Protein 4M20 (pdb70)

Solvent-accessible surface area: 19075 Å² total; per-residue (Å²): 79,84,0,34,94,21,2,90,27,41,68,85,74,79,96,111,13,44,0,27,0,5,0,24,11,43,84,68,1,29,29,104,119,14,81,14,12,15,0,0,1,3,0,0,0,12,8,0,0,38,46,1,0,29,68,16,31,59,87,121,136,83,70,27,68,21,17,1,3,2,1,1,29,24,69,53,4,112,96,34,97,0,45,0,35,0,78,48,52,34,144,17,205,43,19,3,0,0,39,0,70,0,62,13,91,154,128,66,30,8,0,8,1,9,0,1,0,2,10,62,138,89,0,52,118,26,0,102,15,46,65,80,77,86,96,112,10,47,0,27,0,3,0,26,11,46,84,36,0,37,57,76,151,13,65,15,8,16,0,0,1,2,0,0,0,9,12,0,0,30,39,1,0,22,65,18,35,83,69,118,121,51,15,5,55,14,14,0,2,1,0,1,27,28,75,61,4,106,86,33,92,0,42,0,54,0,108,43,34,37,143,16,180,41,19,3,0,0,45,1,102,0,68,18,71,148,126,77,30,7,0,6,3,6,0,1,0,13,10,68,94,134,99,0,41,132,14,4,91,23,47,75,80,82,86,97,119,11,40,0,25,0,5,0,24,12,51,96,90,2,24,29,73,115,20,83,13,0,10,0,0,2,3,0,0,0,8,4,0,0,13,42,1,0,23,65,22,38,77,68,107,129,79,22,19,60,16,15,1,2,2,1,0,24,25,78,52,5,137,92,34,86,0,46,0,41,0,91,50,48,42,146,17,204,44,18,3,1,0,32,0,66,0,75,16,89,153,127,77,30,6,0,5,2,10,0,1,0,13,17,75,98,108,81,0,35,143,23,1,76,23,52,81,80,87,83,99,105,5,41,0,30,0,6,0,25,11,48,82,59,0,43,38,104,116,17,50,15,0,14,0,0,1,3,0,0,0,4,2,0,0,18,43,1,0,27,68,44,34,74,71,107,139,85,27,6,61,16,15,1,2,2,0,0,27,23,75,53,3,102,103,31,86,0,45,0,45,0,103,30,41,40,139,19,195,42,20,8,1,0,52,0,88,0,57,14,91,162,135,66,29,6,1,4,2,5,0,0,0,12,15,77,137

Organism: Staphylococcus aureus (strain Mu50 / ATCC 700699) (NCBI:txid158878)

CATH classification: 3.10.129.10

B-factor: mean 42.31, std 19.24, range [10.95, 215.77]

Nearest PDB structures (foldseek):
  5ep5-assembly1_B  TM=1.005E+00  e=1.673E-22  Staphylococcus aureus subsp. aureus Mu50
  4ybv-assembly1_D  TM=1.003E+00  e=6.988E-22  Staphylococcus aureus subsp. aureus Mu50
  4qdb-assembly4_F  TM=9.697E-01  e=5.287E-14  Pseudomonas aeruginosa PAO1
  4qd7-assembly1_A  TM=9.685E-01  e=6.235E-14  Pseudomonas aeruginosa PAO1
  4qda-assembly3_D  TM=9.592E-01  e=7.768E-14  Pseudomonas aeruginosa PAO1

Foldseek 3Di:
DPVCVVQVKDFPDDDQQKTKIKGWFDPSQFDVVTWRDVVNVQVRQVVGVLVNLCVHDDVVAKHKAWDDKDKDFDDTHHTDMKMKMKGWDDDDPFKTKIWIFIAHPVRDTGMTMITIITIGD/DVCVVQVKDFPDADAQKTKIKGWFDPSQFDPVTFRDPVVQQVRQVVRVLVNLCVVDDVVWKHKAWDDKDKDFDDTHHGAMKMKMWGWDDDDPFKTKIWIFIAGPVRDTGMTMITIITIGTD/DVCVLQVKDWDDDDQQKTKIKGWFDPSQFDVVTFGHPVSQQVRQVVGVQVNVVVVDDCVWKHKAWDDKDKDFDDTHHGAMKMKMWGWDDDDPFKTKIWIFIAGPVRHTGMTMITIIGIGTD/DVCVVQVKDWPDDDQQKTKIKGWQDPSQFDPVTWRDPVVVQVRVVVRVQVNVPVVDDVVAKHKAWDDKDKDFDDTHHGGMKMKMWGWDDDDDFKTKIWIFIAGPVRHTGMTMITIITIGD

InterPro domains:
  IPR003736 Phenylacetic acid degradation-related domain [TIGR00369] (4-119)
  IPR006683 Thioesterase domain [PF03061] (34-110)
  IPR029069 HotDog domain superfamily [SSF54637] (5-122)

Structure (mmCIF, N/CA/C/O backbone):
data_4M20
#
_entry.id   4M20
#
_cell.length_a   44.050
_cell.length_b   89.050
_cell.length_c   60.740
_cell.angle_alpha   90.00
_cell.angle_beta   100.53
_cell.angle_gamma   90.00
#
_symmetry.space_group_name_H-M   'P 1 21 1'
#
loop_
_entity.id
_entity.type
_entity.pdbx_description
1 polymer 'Uncharacterized protein'
2 non-polymer 'COENZYME A'
3 water water
#
loop_
_atom_site.group_PDB
_atom_site.id
_atom_site.type_symbol
_atom_site.label_atom_id
_atom_site.label_alt_id
_atom_site.label_comp_id
_atom_site.label_asym_id
_atom_site.label_entity_id
_atom_site.label_seq_id
_atom_site.pdbx_PDB_ins_code
_atom_site.Cartn_x
_atom_site.Cartn_y
_atom_site.Cartn_z
_atom_site.occupancy
_atom_site.B_iso_or_equiv
_atom_site.auth_seq_id
_atom_site.auth_comp_id
_atom_site.auth_asym_id
_atom_site.auth_atom_id
_atom_site.pdbx_PDB_model_num
ATOM 1 N N . THR A 1 5 ? 14.901 31.540 -10.138 1.00 69.73 2 THR A N 1
ATOM 2 C CA . THR A 1 5 ? 15.549 32.160 -8.990 1.00 64.44 2 THR A CA 1
ATOM 3 C C . THR A 1 5 ? 14.602 32.968 -8.141 1.00 61.60 2 THR A C 1
ATOM 4 O O . THR A 1 5 ? 14.955 33.398 -7.044 1.00 60.09 2 THR A O 1
ATOM 8 N N . HIS A 1 6 ? 13.400 33.181 -8.653 1.00 59.12 3 HIS A N 1
ATOM 9 C CA . HIS A 1 6 ? 12.675 34.381 -8.287 1.00 51.72 3 HIS A CA 1
ATOM 10 C C . HIS A 1 6 ? 12.289 34.676 -6.833 1.00 41.40 3 HIS A C 1
ATOM 11 O O . HIS A 1 6 ? 12.249 35.839 -6.530 1.00 40.53 3 HIS A O 1
ATOM 18 N N . LEU A 1 7 ? 12.001 33.746 -5.917 1.00 37.52 4 LEU A N 1
ATOM 19 C CA . LEU A 1 7 ? 11.850 34.269 -4.535 1.00 35.97 4 LEU A CA 1
ATOM 20 C C . LEU A 1 7 ? 13.199 34.806 -4.005 1.00 32.63 4 LEU A C 1
ATOM 21 O O . LEU A 1 7 ? 13.255 35.825 -3.312 1.00 27.91 4 LEU A O 1
ATOM 26 N N . LEU A 1 8 ? 14.279 34.110 -4.336 1.00 26.86 5 LEU A N 1
ATOM 27 C CA . LEU A 1 8 ? 15.624 34.570 -3.984 1.00 26.27 5 LEU A CA 1
ATOM 28 C C . LEU A 1 8 ? 15.879 35.961 -4.571 1.00 30.32 5 LEU A C 1
ATOM 29 O O . LEU A 1 8 ? 16.448 36.833 -3.924 1.00 32.17 5 LEU A O 1
ATOM 34 N N . GLU A 1 9 ? 15.410 36.167 -5.795 1.00 36.41 6 GLU A N 1
ATOM 35 C CA . GLU A 1 9 ? 15.538 37.454 -6.463 1.00 39.50 6 GLU A CA 1
ATOM 36 C C . GLU A 1 9 ? 14.620 38.510 -5.827 1.00 42.12 6 GLU A C 1
ATOM 37 O O . GLU A 1 9 ? 15.028 39.639 -5.594 1.00 40.41 6 GLU A O 1
ATOM 43 N N . THR A 1 10 ? 13.392 38.114 -5.515 1.00 36.89 7 THR A N 1
ATOM 44 C CA . THR A 1 10 ? 12.409 38.986 -4.902 1.00 34.19 7 THR A CA 1
ATOM 45 C C . THR A 1 10 ? 12.924 39.579 -3.610 1.00 35.93 7 THR A C 1
ATOM 46 O O . THR A 1 10 ? 12.706 40.753 -3.336 1.00 34.44 7 THR A O 1
ATOM 50 N N . PHE A 1 11 ? 13.621 38.760 -2.824 1.00 35.95 8 PHE A N 1
ATOM 51 C CA . PHE A 1 11 ? 14.143 39.184 -1.536 1.00 26.20 8 PHE A CA 1
ATOM 52 C C . PHE A 1 11 ? 15.574 39.724 -1.633 1.00 27.60 8 PHE A C 1
ATOM 53 O O . PHE A 1 11 ? 16.183 40.066 -0.619 1.00 33.25 8 PHE A O 1
ATOM 61 N N . GLU A 1 12 ? 16.110 39.735 -2.843 1.00 28.73 9 GLU A N 1
ATOM 62 C CA . GLU A 1 12 ? 17.467 40.225 -3.113 1.00 35.79 9 GLU A CA 1
ATOM 63 C C . GLU A 1 12 ? 18.507 39.511 -2.244 1.00 36.13 9 GLU A C 1
ATOM 64 O O . GLU A 1 12 ? 19.376 40.140 -1.628 1.00 33.82 9 GLU A O 1
ATOM 70 N N . MET A 1 13 ? 18.399 38.186 -2.193 1.00 32.90 10 MET A N 1
ATOM 71 C CA . MET A 1 13 ? 19.321 37.378 -1.414 1.00 35.52 10 MET A CA 1
ATOM 72 C C . MET A 1 13 ? 20.683 37.284 -2.100 1.00 34.53 10 MET A C 1
ATOM 73 O O . MET A 1 13 ? 20.772 37.236 -3.320 1.00 33.76 10 MET A O 1
ATOM 78 N N . SER A 1 14 ? 21.739 37.262 -1.302 1.00 30.78 11 SER A N 1
ATOM 79 C CA . SER A 1 14 ? 23.085 37.062 -1.817 1.00 35.54 11 SER A CA 1
ATOM 80 C C . SER A 1 14 ? 23.736 35.914 -1.065 1.00 28.04 11 SER A C 1
ATOM 81 O O . SER A 1 14 ? 23.774 35.890 0.164 1.00 28.05 11 SER A O 1
ATOM 84 N N . ILE A 1 15 ? 24.223 34.944 -1.814 1.00 25.31 12 ILE A N 1
ATOM 85 C CA . ILE A 1 15 ? 24.931 33.836 -1.214 1.00 28.78 12 ILE A CA 1
ATOM 86 C C . ILE A 1 15 ? 26.337 34.342 -0.906 1.00 32.26 12 ILE A C 1
ATOM 87 O O . ILE A 1 15 ? 27.104 34.602 -1.835 1.00 33.84 12 ILE A O 1
ATOM 92 N N . ASP A 1 16 ? 26.664 34.522 0.374 1.00 28.55 13 ASP A N 1
ATOM 93 C CA . ASP A 1 16 ? 27.984 35.035 0.767 1.00 28.82 13 ASP A CA 1
ATOM 94 C C . ASP A 1 16 ? 29.022 33.927 0.874 1.00 30.73 13 ASP A C 1
ATOM 95 O O . ASP A 1 16 ? 30.214 34.164 0.678 1.00 31.80 13 ASP A O 1
ATOM 100 N N . HIS A 1 17 ? 28.576 32.716 1.184 1.00 27.12 14 HIS A N 1
ATOM 101 C CA . HIS A 1 17 ? 29.511 31.603 1.293 1.00 31.48 14 HIS A CA 1
ATOM 102 C C . HIS A 1 17 ? 28.801 30.274 1.257 1.00 33.10 14 HIS A C 1
ATOM 103 O O . HIS A 1 17 ? 27.707 30.135 1.802 1.00 31.97 14 HIS A O 1
ATOM 110 N N . GLN A 1 18 ? 29.441 29.308 0.603 1.00 28.56 15 GLN A N 1
ATOM 111 C CA . GLN A 1 18 ? 29.008 27.913 0.606 1.00 31.11 15 GLN A CA 1
ATOM 112 C C . GLN A 1 18 ? 30.234 27.033 0.745 1.00 30.96 15 GLN A C 1
ATOM 113 O O . GLN A 1 18 ? 31.245 27.248 0.083 1.00 33.58 15 GLN A O 1
ATOM 119 N N . GLU A 1 19 ? 30.128 26.027 1.589 1.00 23.95 16 GLU A N 1
ATOM 120 C CA . GLU A 1 19 ? 31.074 24.929 1.600 1.00 28.50 16 GLU A CA 1
ATOM 121 C C . GLU A 1 19 ? 30.275 23.743 2.108 1.00 28.15 16 GLU A C 1
ATOM 122 O O . GLU A 1 19 ? 29.163 23.923 2.589 1.00 23.58 16 GLU A O 1
ATOM 128 N N . ASP A 1 20 ? 30.840 22.543 2.030 1.00 32.11 17 ASP A N 1
ATOM 129 C CA . ASP A 1 20 ? 30.116 21.355 2.449 1.00 29.94 17 ASP A CA 1
ATOM 130 C C . ASP A 1 20 ? 29.615 21.496 3.879 1.00 29.02 17 ASP A C 1
ATOM 131 O O . ASP A 1 20 ? 30.400 21.660 4.803 1.00 25.68 17 ASP A O 1
ATOM 136 N N . GLY A 1 21 ? 28.298 21.483 4.060 1.00 26.20 18 GLY A N 1
ATOM 137 C CA . GLY A 1 21 ? 27.741 21.578 5.400 1.00 28.91 18 GLY A CA 1
ATOM 138 C C . GLY A 1 21 ? 27.625 22.987 5.976 1.00 24.25 18 GLY A C 1
ATOM 139 O O . GLY A 1 21 ? 27.273 23.164 7.138 1.00 28.59 18 GLY A O 1
ATOM 140 N N . LEU A 1 22 ? 27.880 24.001 5.170 1.00 30.26 19 LEU A N 1
ATOM 141 C CA . LEU A 1 22 ? 27.750 25.375 5.660 1.00 27.83 19 LEU A CA 1
ATOM 142 C C . LEU A 1 22 ? 27.313 26.330 4.563 1.00 29.51 19 LEU A C 1
ATOM 143 O O . LEU A 1 22 ? 27.946 26.409 3.512 1.00 29.46 19 LEU A O 1
ATOM 148 N N . VAL A 1 23 ? 26.238 27.074 4.815 1.00 25.53 20 VAL A N 1
ATOM 149 C CA . VAL A 1 23 ? 25.745 28.036 3.846 1.00 24.21 20 VAL A CA 1
ATOM 150 C C . VAL A 1 23 ? 25.453 29.355 4.546 1.00 26.78 20 VAL A C 1
ATOM 151 O O . VAL A 1 23 ? 24.788 29.401 5.564 1.00 26.55 20 VAL A O 1
ATOM 155 N N . VAL A 1 24 ? 25.937 30.433 3.973 1.00 24.47 21 VAL A N 1
ATOM 156 C CA . VAL A 1 24 ? 25.680 31.754 4.504 1.00 25.65 21 VAL A CA 1
ATOM 157 C C . VAL A 1 24 ? 24.987 32.591 3.443 1.00 30.65 21 VAL A C 1
ATOM 158 O O . VAL A 1 24 ? 25.512 32.761 2.336 1.00 27.47 21 VAL A O 1
ATOM 162 N N . ILE A 1 25 ? 23.791 33.081 3.766 1.00 24.00 22 ILE A N 1
ATOM 163 C CA . ILE A 1 25 ? 23.028 33.882 2.812 1.00 27.89 22 ILE A CA 1
ATOM 164 C C . ILE A 1 25 ? 22.523 35.139 3.506 1.00 27.75 22 ILE A C 1
ATOM 165 O O . ILE A 1 25 ? 21.970 35.065 4.603 1.00 28.34 22 ILE A O 1
ATOM 170 N N . SER A 1 26 ? 22.688 36.287 2.864 1.00 26.91 23 SER A N 1
ATOM 171 C CA . SER A 1 26 ? 22.255 37.546 3.456 1.00 27.57 23 SER A CA 1
ATOM 172 C C . SER A 1 26 ? 21.181 38.205 2.588 1.00 32.86 23 SER A C 1
ATOM 173 O O . SER A 1 26 ? 20.996 37.824 1.438 1.00 32.83 23 SER A O 1
ATOM 176 N N . MET A 1 27 ? 20.475 39.190 3.129 1.00 35.95 24 MET A N 1
ATOM 177 C CA . MET A 1 27 ? 19.518 39.950 2.327 1.00 35.04 24 MET A CA 1
ATOM 178 C C . MET A 1 27 ? 19.242 41.276 2.995 1.00 36.92 24 MET A C 1
ATOM 179 O O . MET A 1 27 ? 19.402 41.395 4.207 1.00 32.43 24 MET A O 1
ATOM 184 N N . PRO A 1 28 ? 18.864 42.289 2.199 1.00 36.71 25 PRO A N 1
ATOM 185 C CA . PRO A 1 28 ? 18.563 43.599 2.775 1.00 40.84 25 PRO A CA 1
ATOM 186 C C . PRO A 1 28 ? 17.192 43.638 3.413 1.00 38.06 25 PRO A C 1
ATOM 187 O O . PRO A 1 28 ? 16.264 43.013 2.913 1.00 39.75 25 PRO A O 1
ATOM 191 N N . VAL A 1 29 ? 17.089 44.365 4.517 1.00 39.05 26 VAL A N 1
ATOM 192 C CA . VAL A 1 29 ? 15.821 44.609 5.170 1.00 39.73 26 VAL A CA 1
ATOM 193 C C . VAL A 1 29 ? 15.179 45.815 4.518 1.00 46.88 26 VAL A C 1
ATOM 194 O O . VAL A 1 29 ? 15.510 46.949 4.852 1.00 46.02 26 VAL A O 1
ATOM 198 N N . THR A 1 30 ? 14.272 45.574 3.581 1.00 44.37 27 THR A N 1
ATOM 199 C CA . THR A 1 30 ? 13.621 46.670 2.889 1.00 47.91 27 THR A CA 1
ATOM 200 C C . THR A 1 30 ? 12.135 46.664 3.227 1.00 51.45 27 THR A C 1
ATOM 201 O O . THR A 1 30 ? 11.636 45.754 3.897 1.00 47.35 27 THR A O 1
ATOM 205 N N . ASP A 1 31 ? 11.425 47.686 2.772 1.00 50.62 28 ASP A N 1
ATOM 206 C CA . ASP A 1 31 ? 10.009 47.774 3.060 1.00 48.82 28 ASP A CA 1
ATOM 207 C C . ASP A 1 31 ? 9.249 46.596 2.446 1.00 42.35 28 ASP A C 1
ATOM 208 O O . ASP A 1 31 ? 8.285 46.124 3.029 1.00 42.48 28 ASP A O 1
ATOM 213 N N . LYS A 1 32 ? 9.673 46.126 1.275 1.00 40.76 29 LYS A N 1
ATOM 214 C CA . LYS A 1 32 ? 8.978 45.020 0.625 1.00 45.81 29 LYS A CA 1
ATOM 215 C C . LYS A 1 32 ? 8.994 43.723 1.447 1.00 45.34 29 LYS A C 1
ATOM 216 O O . LYS A 1 32 ? 8.185 42.843 1.180 1.00 40.89 29 LYS A O 1
ATOM 222 N N . VAL A 1 33 ? 9.905 43.599 2.418 1.00 39.19 30 VAL A N 1
ATOM 223 C CA . VAL A 1 33 ? 9.983 42.402 3.263 1.00 35.20 30 VAL A CA 1
ATOM 224 C C . VAL A 1 33 ? 9.646 42.719 4.727 1.00 40.51 30 VAL A C 1
ATOM 225 O O . VAL A 1 33 ? 9.910 41.914 5.627 1.00 38.41 30 VAL A O 1
ATOM 229 N N . LYS A 1 34 ? 9.040 43.878 4.965 1.00 38.95 31 LYS A N 1
ATOM 230 C CA . LYS A 1 34 ? 8.688 44.272 6.329 1.00 39.62 31 LYS A CA 1
ATOM 231 C C . LYS A 1 34 ? 7.263 43.881 6.705 1.00 40.36 31 LYS A C 1
ATOM 232 O O . LYS A 1 34 ? 6.423 43.618 5.840 1.00 43.31 31 LYS A O 1
ATOM 238 N N . GLN A 1 35 ? 6.987 43.820 8.001 1.00 40.17 32 GLN A N 1
ATOM 239 C CA . GLN A 1 35 ? 5.598 43.739 8.448 1.00 44.68 32 GLN A CA 1
ATOM 240 C C . GLN A 1 35 ? 5.108 45.193 8.386 1.00 54.59 32 GLN A C 1
ATOM 241 O O . GLN A 1 35 ? 5.918 46.099 8.217 1.00 55.16 32 GLN A O 1
ATOM 247 N N . PRO A 1 36 ? 3.793 45.430 8.487 1.00 63.40 33 PRO A N 1
ATOM 248 C CA . PRO A 1 36 ? 3.299 46.814 8.374 1.00 68.30 33 PRO A CA 1
ATOM 249 C C . PRO A 1 36 ? 3.809 47.800 9.443 1.00 74.65 33 PRO A C 1
ATOM 250 O O . PRO A 1 36 ? 3.976 48.978 9.133 1.00 74.66 33 PRO A O 1
ATOM 254 N N . PHE A 1 37 ? 4.047 47.328 10.666 1.00 79.92 34 PHE A N 1
ATOM 255 C CA . PHE A 1 37 ? 4.341 48.204 11.811 1.00 83.42 34 PHE A CA 1
ATOM 256 C C . PHE A 1 37 ? 5.456 49.278 11.641 1.00 90.74 34 PHE A C 1
ATOM 257 O O . PHE A 1 37 ? 5.208 50.443 11.957 1.00 96.60 34 PHE A O 1
ATOM 265 N N . GLY A 1 38 ? 6.656 48.939 11.159 1.00 84.55 35 GLY A N 1
ATOM 266 C CA . GLY A 1 38 ? 7.015 47.613 10.703 1.00 78.94 35 GLY A CA 1
ATOM 267 C C . GLY A 1 38 ? 8.469 47.202 10.824 1.00 72.32 35 GLY A C 1
ATOM 268 O O . GLY A 1 38 ? 9.397 47.951 10.518 1.00 72.20 35 GLY A O 1
ATOM 269 N N . TYR A 1 39 ? 8.640 45.961 11.257 1.00 64.15 36 TYR A N 1
ATOM 270 C CA . TYR A 1 39 ? 9.934 45.322 11.348 1.00 60.12 36 TYR A CA 1
ATOM 271 C C . TYR A 1 39 ? 10.077 44.360 10.176 1.00 48.94 36 TYR A C 1
ATOM 272 O O . TYR A 1 39 ? 9.138 44.166 9.401 1.00 39.89 36 TYR A O 1
ATOM 281 N N . LEU A 1 40 ? 11.235 43.725 10.073 1.00 38.92 37 LEU A N 1
ATOM 282 C CA . LEU A 1 40 ? 11.387 42.582 9.188 1.00 32.68 37 LEU A CA 1
ATOM 283 C C . LEU A 1 40 ? 10.287 41.547 9.505 1.00 31.88 37 LEU A C 1
ATOM 284 O O . LEU A 1 40 ? 10.043 41.218 10.661 1.00 37.13 37 LEU A O 1
ATOM 289 N N . HIS A 1 41 ? 9.589 41.076 8.480 1.00 36.02 38 HIS A N 1
ATOM 290 C CA . HIS A 1 41 ? 8.535 40.062 8.649 1.00 35.93 38 HIS A CA 1
ATOM 291 C C . HIS A 1 41 ? 9.193 38.754 9.082 1.00 30.59 38 HIS A C 1
ATOM 292 O O . HIS A 1 41 ? 10.201 38.366 8.508 1.00 29.80 38 HIS A O 1
ATOM 299 N N . GLY A 1 42 ? 8.651 38.101 10.110 1.00 24.08 39 GLY A N 1
ATOM 300 C CA . GLY A 1 42 ? 9.208 36.855 10.610 1.00 23.47 39 GLY A CA 1
ATOM 301 C C . GLY A 1 42 ? 9.273 35.809 9.508 1.00 21.26 39 GLY A C 1
ATOM 302 O O . GLY A 1 42 ? 10.213 35.020 9.421 1.00 27.98 39 GLY A O 1
ATOM 303 N N . GLY A 1 43 ? 8.257 35.816 8.654 1.00 24.67 40 GLY A N 1
ATOM 304 C CA . GLY A 1 43 ? 8.195 34.891 7.539 1.00 24.90 40 GLY A CA 1
ATOM 305 C C . GLY A 1 43 ? 9.301 35.069 6.517 1.00 25.28 40 GLY A C 1
ATOM 306 O O . GLY A 1 43 ? 9.708 34.102 5.857 1.00 22.40 40 GLY A O 1
ATOM 307 N N . ALA A 1 44 ? 9.770 36.307 6.351 1.00 24.46 41 ALA A N 1
ATOM 308 C CA . ALA A 1 44 ? 10.828 36.588 5.381 1.00 23.76 41 ALA A CA 1
ATOM 309 C C . ALA A 1 44 ? 12.131 36.008 5.893 1.00 24.81 41 ALA A C 1
ATOM 310 O O . ALA A 1 44 ? 12.937 35.436 5.140 1.00 29.20 41 ALA A O 1
ATOM 312 N N . SER A 1 45 ? 12.335 36.180 7.190 1.00 24.65 42 SER A N 1
ATOM 313 C CA . SER A 1 45 ? 13.466 35.580 7.886 1.00 22.55 42 SER A CA 1
ATOM 314 C C . SER A 1 45 ? 13.444 34.032 7.748 1.00 28.13 42 SER A C 1
ATOM 315 O O . SER A 1 45 ? 14.457 33.387 7.408 1.00 26.56 42 SER A O 1
ATOM 318 N N . ILE A 1 46 ? 12.281 33.435 8.001 1.00 22.33 43 ILE A N 1
ATOM 319 C CA . ILE A 1 46 ? 12.171 31.982 7.866 1.00 20.70 43 ILE A CA 1
ATOM 320 C C . ILE A 1 46 ? 12.456 31.557 6.412 1.00 18.06 43 ILE A C 1
ATOM 321 O O . ILE A 1 46 ? 13.157 30.559 6.162 1.00 21.47 43 ILE A O 1
ATOM 326 N N . ALA A 1 47 ? 11.968 32.336 5.453 1.00 18.37 44 ALA A N 1
ATOM 327 C CA . ALA A 1 47 ? 12.183 32.003 4.038 1.00 18.85 44 ALA A CA 1
ATOM 328 C C . ALA A 1 47 ? 13.678 32.029 3.694 1.00 21.43 44 ALA A C 1
ATOM 329 O O . ALA A 1 47 ? 14.185 31.190 2.942 1.00 20.91 44 ALA A O 1
ATOM 331 N N . LEU A 1 48 ? 14.379 33.010 4.238 1.00 22.77 45 LEU A N 1
ATOM 332 C CA . LEU A 1 48 ? 15.835 33.070 4.083 1.00 24.51 45 LEU A CA 1
ATOM 333 C C . LEU A 1 48 ? 16.507 31.795 4.655 1.00 22.81 45 LEU A C 1
ATOM 334 O O . LEU A 1 48 ? 17.337 31.158 3.994 1.00 23.68 45 LEU A O 1
ATOM 339 N N . GLY A 1 49 ? 16.111 31.401 5.863 1.00 22.23 46 GLY A N 1
ATOM 340 C CA . GLY A 1 49 ? 16.612 30.159 6.452 1.00 21.83 46 GLY A CA 1
ATOM 341 C C . GLY A 1 49 ? 16.357 28.891 5.636 1.00 23.44 46 GLY A C 1
ATOM 342 O O . GLY A 1 49 ? 17.252 28.032 5.457 1.00 22.62 46 GLY A O 1
ATOM 343 N N . GLU A 1 50 ? 15.122 28.748 5.151 1.00 18.80 47 GLU A N 1
ATOM 344 C CA . GLU A 1 50 ? 14.749 27.554 4.413 1.00 25.25 47 GLU A CA 1
ATOM 345 C C . GLU A 1 50 ? 15.532 27.519 3.099 1.00 19.68 47 GLU A C 1
ATOM 346 O O . GLU A 1 50 ? 15.958 26.448 2.655 1.00 20.04 47 GLU A O 1
ATOM 352 N N . THR A 1 51 ? 15.739 28.696 2.502 1.00 21.88 48 THR A N 1
ATOM 353 C CA . THR A 1 51 ? 16.576 28.820 1.321 1.00 20.75 48 THR A CA 1
ATOM 354 C C . THR A 1 51 ? 18.001 28.305 1.602 1.00 21.50 48 THR A C 1
ATOM 355 O O . THR A 1 51 ? 18.563 27.524 0.833 1.00 21.62 48 THR A O 1
ATOM 359 N N . ALA A 1 52 ? 18.570 28.746 2.720 1.00 22.96 49 ALA A N 1
ATOM 360 C CA . ALA A 1 52 ? 19.943 28.347 3.060 1.00 26.18 49 ALA A CA 1
ATOM 361 C C . ALA A 1 52 ? 20.097 26.835 3.260 1.00 23.73 49 ALA A C 1
ATOM 362 O O . ALA A 1 52 ? 21.034 26.219 2.726 1.00 25.89 49 ALA A O 1
ATOM 364 N N . CYS A 1 53 ? 19.212 26.220 4.039 1.00 22.55 50 CYS A N 1
ATOM 365 C CA . CYS A 1 53 ? 19.437 24.789 4.244 1.00 32.33 50 CYS A CA 1
ATOM 366 C C . CYS A 1 53 ? 19.043 23.973 3.000 1.00 31.79 50 CYS A C 1
ATOM 367 O O . CYS A 1 53 ? 19.613 22.901 2.755 1.00 30.79 50 CYS A O 1
ATOM 370 N N . SER A 1 54 ? 18.076 24.445 2.222 1.00 26.86 51 SER A N 1
ATOM 371 C CA . SER A 1 54 ? 17.759 23.720 0.989 1.00 26.49 51 SER A CA 1
ATOM 372 C C . SER A 1 54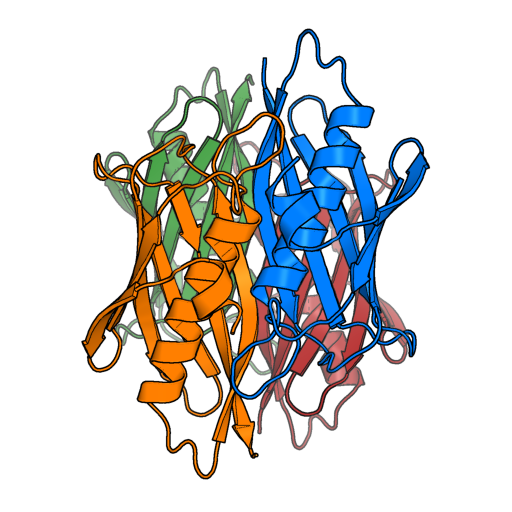 ? 18.975 23.727 0.047 1.00 34.66 51 SER A C 1
ATOM 373 O O . SER A 1 54 ? 19.383 22.670 -0.469 1.00 33.33 51 SER A O 1
ATOM 376 N N . LEU A 1 55 ? 19.606 24.894 -0.099 1.00 27.70 52 LEU A N 1
ATOM 377 C CA . LEU A 1 55 ? 20.830 25.004 -0.900 1.00 29.71 52 LEU A CA 1
ATOM 378 C C . LEU A 1 55 ? 21.962 24.116 -0.355 1.00 23.90 52 LEU A C 1
ATOM 379 O O . LEU A 1 55 ? 22.705 23.468 -1.127 1.00 28.21 52 LEU A O 1
ATOM 384 N N . GLY A 1 56 ? 22.114 24.095 0.968 1.00 23.41 53 GLY A N 1
ATOM 385 C CA . GLY A 1 56 ? 23.124 23.244 1.576 1.00 23.75 53 GLY A CA 1
ATOM 386 C C . GLY A 1 56 ? 22.910 21.771 1.248 1.00 29.46 53 GLY A C 1
ATOM 387 O O . GLY A 1 56 ? 23.848 21.046 0.845 1.00 25.52 53 GLY A O 1
ATOM 388 N N . SER A 1 57 ? 21.663 21.320 1.385 1.00 23.43 54 SER A N 1
ATOM 389 C CA . SER A 1 57 ? 21.371 19.909 1.131 1.00 23.83 54 SER A CA 1
ATOM 390 C C . SER A 1 57 ? 21.614 19.556 -0.338 1.00 32.80 54 SER A C 1
ATOM 391 O O . SER A 1 57 ? 22.201 18.504 -0.652 1.00 31.68 54 SER A O 1
ATOM 394 N N . ALA A 1 58 ? 21.214 20.458 -1.231 1.00 26.41 55 ALA A N 1
ATOM 395 C CA . ALA A 1 58 ? 21.438 20.248 -2.663 1.00 29.90 55 ALA A CA 1
ATOM 396 C C . ALA A 1 58 ? 22.922 20.089 -2.930 1.00 32.59 55 ALA A C 1
ATOM 397 O O . ALA A 1 58 ? 23.327 19.230 -3.721 1.00 28.66 55 ALA A O 1
ATOM 399 N N . ASN A 1 59 ? 23.729 20.896 -2.245 1.00 27.73 56 ASN A N 1
ATOM 400 C CA . ASN A 1 59 ? 25.175 20.828 -2.421 1.00 31.51 56 ASN A CA 1
ATOM 401 C C . ASN A 1 59 ? 25.780 19.536 -1.870 1.00 39.98 56 ASN A C 1
ATOM 402 O O . ASN A 1 59 ? 26.886 19.147 -2.255 1.00 31.90 56 ASN A O 1
ATOM 407 N N . LEU A 1 60 ? 25.072 18.868 -0.964 1.00 34.29 57 LEU A N 1
ATOM 408 C CA . LEU A 1 60 ? 25.627 17.642 -0.399 1.00 32.01 57 LEU A CA 1
ATOM 409 C C . LEU A 1 60 ? 25.244 16.326 -1.089 1.00 38.26 57 LEU A C 1
ATOM 410 O O . LEU A 1 60 ? 25.755 15.263 -0.725 1.00 39.31 57 LEU A O 1
ATOM 415 N N . ILE A 1 61 ? 24.365 16.379 -2.078 1.00 35.55 58 ILE A N 1
ATOM 416 C CA . ILE A 1 61 ? 23.859 15.157 -2.685 1.00 38.06 58 ILE A CA 1
ATOM 417 C C . ILE A 1 61 ? 24.045 15.132 -4.196 1.00 41.36 58 ILE A C 1
ATOM 418 O O . ILE A 1 61 ? 24.328 16.153 -4.827 1.00 47.58 58 ILE A O 1
ATOM 423 N N . ASP A 1 62 ? 23.840 13.958 -4.778 1.00 41.02 59 ASP A N 1
ATOM 424 C CA . ASP A 1 62 ? 23.905 13.815 -6.219 1.00 43.55 59 ASP A CA 1
ATOM 425 C C . ASP A 1 62 ? 22.569 14.249 -6.788 1.00 42.23 59 ASP A C 1
ATOM 426 O O . ASP A 1 62 ? 21.607 13.473 -6.805 1.00 45.66 59 ASP A O 1
ATOM 431 N N . THR A 1 63 ? 22.520 15.470 -7.299 1.00 45.85 60 THR A N 1
ATOM 432 C CA . THR A 1 63 ? 21.254 16.046 -7.734 1.00 47.07 60 THR A CA 1
ATOM 433 C C . THR A 1 63 ? 20.732 15.455 -9.051 1.00 49.61 60 THR A C 1
ATOM 434 O O . THR A 1 63 ? 19.666 15.841 -9.528 1.00 49.92 60 THR A O 1
ATOM 438 N N . THR A 1 64 ? 21.458 14.503 -9.631 1.00 55.69 61 THR A N 1
ATOM 439 C CA . THR A 1 64 ? 20.945 13.801 -10.813 1.00 61.94 61 THR A CA 1
ATOM 440 C C . THR A 1 64 ? 20.185 12.543 -10.414 1.00 61.62 61 THR A C 1
ATOM 441 O O . THR A 1 64 ? 19.553 11.895 -11.246 1.00 64.60 61 THR A O 1
ATOM 445 N N . LYS A 1 65 ? 20.260 12.196 -9.135 1.00 53.43 62 LYS A N 1
ATOM 446 C CA . LYS A 1 65 ? 19.610 10.994 -8.634 1.00 48.15 62 LYS A CA 1
ATOM 447 C C . LYS A 1 65 ? 18.654 11.289 -7.489 1.00 47.09 62 LYS A C 1
ATOM 448 O O . LYS A 1 65 ? 17.689 10.557 -7.299 1.00 46.39 62 LYS A O 1
ATOM 454 N N . PHE A 1 66 ? 18.932 12.349 -6.727 1.00 43.90 63 PHE A N 1
ATOM 455 C CA . PHE A 1 66 ? 18.119 12.679 -5.551 1.00 43.32 63 PHE A CA 1
ATOM 456 C C . PHE A 1 66 ? 17.645 14.132 -5.567 1.00 39.64 63 PHE A C 1
ATOM 457 O O . PHE A 1 66 ? 18.307 15.013 -6.131 1.00 41.87 63 PHE A O 1
ATOM 465 N N . ILE A 1 67 ? 16.525 14.381 -4.894 1.00 39.10 64 ILE A N 1
ATOM 466 C CA . ILE A 1 67 ? 15.996 15.731 -4.738 1.00 40.12 64 ILE A CA 1
ATOM 467 C C . ILE A 1 67 ? 15.803 16.055 -3.245 1.00 33.25 64 ILE A C 1
ATOM 468 O O . ILE A 1 67 ? 15.289 15.229 -2.489 1.00 29.49 64 ILE A O 1
ATOM 473 N N . PRO A 1 68 ? 16.249 17.247 -2.811 1.00 32.33 65 PRO A N 1
ATOM 474 C CA . PRO A 1 68 ? 16.050 17.677 -1.416 1.00 31.55 65 PRO A CA 1
ATOM 475 C C . PRO A 1 68 ? 14.734 18.426 -1.259 1.00 31.72 65 PRO A C 1
ATOM 476 O O . PRO A 1 68 ? 14.536 19.434 -1.944 1.00 34.31 65 PRO A O 1
ATOM 480 N N . LEU A 1 69 ? 13.849 17.921 -0.405 1.00 25.41 66 LEU A N 1
ATOM 481 C CA . LEU A 1 69 ? 12.572 18.567 -0.153 1.00 28.05 66 LEU A CA 1
ATOM 482 C C . LEU A 1 69 ? 12.495 19.009 1.291 1.00 27.33 66 LEU A C 1
ATOM 483 O O . LEU A 1 69 ? 12.663 18.190 2.181 1.00 26.66 66 LEU A O 1
ATOM 488 N N . GLY A 1 70 ? 12.244 20.293 1.521 1.00 22.75 67 GLY A N 1
ATOM 489 C CA . GLY A 1 70 ? 11.985 20.771 2.866 1.00 25.48 67 GLY A CA 1
ATOM 490 C C . GLY A 1 70 ? 10.852 19.946 3.441 1.00 25.03 67 GLY A C 1
ATOM 491 O O . GLY A 1 70 ? 9.793 19.821 2.838 1.00 25.49 67 GLY A O 1
ATOM 492 N N . LEU A 1 71 ? 11.089 19.339 4.596 1.00 20.90 68 LEU A N 1
ATOM 493 C CA . LEU A 1 71 ? 10.086 18.499 5.220 1.00 19.87 68 LEU A CA 1
ATOM 494 C C . LEU A 1 71 ? 9.503 19.184 6.439 1.00 19.19 68 LEU A C 1
ATOM 495 O O . LEU A 1 71 ? 8.273 19.295 6.596 1.00 21.24 68 LEU A O 1
ATOM 500 N N . GLU A 1 72 ? 10.376 19.654 7.318 1.00 20.11 69 GLU A N 1
ATOM 501 C CA . GLU A 1 72 ? 9.879 20.314 8.546 1.00 18.29 69 GLU A CA 1
ATOM 502 C C . GLU A 1 72 ? 10.748 21.524 8.814 1.00 17.97 69 GLU A C 1
ATOM 503 O O . GLU A 1 72 ? 11.942 21.462 8.610 1.00 18.16 69 GLU A O 1
ATOM 509 N N . MET A 1 73 ? 10.154 22.627 9.247 1.00 17.59 70 MET A N 1
ATOM 510 C CA . MET A 1 73 ? 10.903 23.835 9.580 1.00 17.37 70 MET A CA 1
ATOM 511 C C . MET A 1 73 ? 10.355 24.350 10.882 1.00 23.48 70 MET A C 1
ATOM 512 O O . MET A 1 73 ? 9.141 24.376 11.062 1.00 23.95 70 MET A O 1
ATOM 517 N N . ASN A 1 74 ? 11.215 24.746 11.805 1.00 19.76 71 ASN A N 1
ATOM 518 C CA . ASN A 1 74 ? 10.712 25.425 12.997 1.00 17.33 71 ASN A CA 1
ATOM 519 C C . ASN A 1 74 ? 11.628 26.586 13.364 1.00 19.47 71 ASN A C 1
ATOM 520 O O . ASN A 1 74 ? 12.797 26.616 12.957 1.00 18.00 71 ASN A O 1
ATOM 525 N N . ALA A 1 75 ? 11.087 27.566 14.080 1.00 18.20 72 ALA A N 1
ATOM 526 C CA . ALA A 1 75 ? 11.824 28.803 14.327 1.00 22.08 72 ALA A CA 1
ATOM 527 C C . ALA A 1 75 ? 11.300 29.548 15.542 1.00 26.86 72 ALA A C 1
ATOM 528 O O . ALA A 1 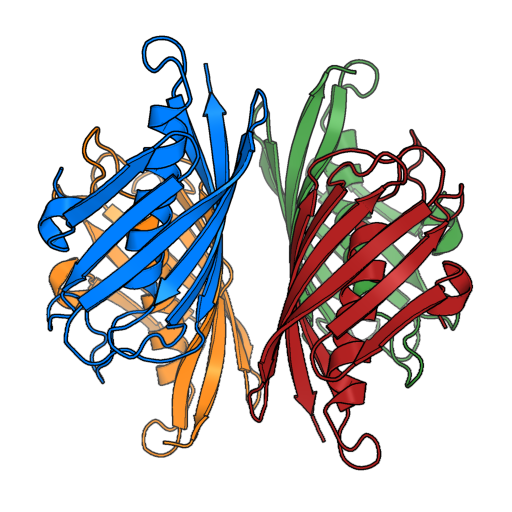75 ? 10.092 29.558 15.807 1.00 16.88 72 ALA A O 1
ATOM 530 N N . ASN A 1 76 ? 12.228 30.151 16.274 1.00 22.06 73 ASN A N 1
ATOM 531 C CA . ASN A 1 76 ? 11.957 31.113 17.330 1.00 25.58 73 ASN A CA 1
ATOM 532 C C . ASN A 1 76 ? 12.400 32.479 16.856 1.00 25.39 73 ASN A C 1
ATOM 533 O O . ASN A 1 76 ? 13.538 32.630 16.376 1.00 23.24 73 ASN A O 1
ATOM 538 N N . HIS A 1 77 ? 11.506 33.459 16.960 1.00 19.02 74 HIS A N 1
ATOM 539 C CA . HIS A 1 77 ? 11.860 34.851 16.707 1.00 18.10 74 HIS A CA 1
ATOM 540 C C . HIS A 1 77 ? 12.344 35.472 18.009 1.00 33.65 74 HIS A C 1
ATOM 541 O O . HIS A 1 77 ? 11.641 35.389 19.024 1.00 27.89 74 HIS A O 1
ATOM 548 N N . ILE A 1 78 ? 13.562 36.028 17.995 1.00 36.98 75 ILE A N 1
ATOM 549 C CA . ILE A 1 78 ? 14.229 36.518 19.212 1.00 33.27 75 ILE A CA 1
ATOM 550 C C . ILE A 1 78 ? 14.306 38.046 19.322 1.00 40.35 75 ILE A C 1
ATOM 551 O O . ILE A 1 78 ? 13.910 38.623 20.333 1.00 44.58 75 ILE A O 1
ATOM 556 N N . HIS A 1 79 ? 14.879 38.680 18.303 1.00 36.86 76 HIS A N 1
ATOM 557 C CA . HIS A 1 79 ? 14.989 40.131 18.231 1.00 41.18 76 HIS A CA 1
ATOM 558 C C . HIS A 1 79 ? 14.393 40.644 16.913 1.00 42.60 76 HIS A C 1
ATOM 559 O O . HIS A 1 79 ? 14.215 39.880 15.965 1.00 29.22 76 HIS A O 1
ATOM 566 N N . SER A 1 80 ? 14.117 41.944 16.847 1.00 48.13 77 SER A N 1
ATOM 567 C CA . SER A 1 80 ? 13.579 42.559 15.636 1.00 48.59 77 SER A CA 1
ATOM 568 C C . SER A 1 80 ? 14.658 43.135 14.729 1.00 45.05 77 SER A C 1
ATOM 569 O O . SER A 1 80 ? 15.771 43.403 15.161 1.00 49.32 77 SER A O 1
ATOM 572 N N . ALA A 1 81 ? 14.320 43.311 13.459 1.00 44.97 78 ALA A N 1
ATOM 573 C CA . ALA A 1 81 ? 15.204 43.976 12.505 1.00 48.86 78 ALA A CA 1
ATOM 574 C C . ALA A 1 81 ? 14.440 45.105 11.830 1.00 52.66 78 ALA A C 1
ATOM 575 O O . ALA A 1 81 ? 13.296 44.911 11.427 1.00 54.31 78 ALA A O 1
ATOM 577 N N . LYS A 1 82 ? 15.033 46.294 11.756 1.00 47.61 79 LYS A N 1
ATOM 578 C CA . LYS A 1 82 ? 14.343 47.422 11.140 1.00 46.09 79 LYS A CA 1
ATOM 579 C C . LYS A 1 82 ? 14.996 47.863 9.828 1.00 46.14 79 LYS A C 1
ATOM 580 O O . LYS A 1 82 ? 14.330 48.424 8.952 1.00 47.92 79 LYS A O 1
ATOM 586 N N . ASP A 1 83 ? 16.293 47.605 9.686 1.00 47.39 80 ASP A N 1
ATOM 587 C CA . ASP A 1 83 ? 17.030 48.080 8.511 1.00 47.95 80 ASP A CA 1
ATOM 588 C C . ASP A 1 83 ? 18.379 47.388 8.296 1.00 44.17 80 ASP A C 1
ATOM 589 O O . ASP A 1 83 ? 18.792 46.550 9.097 1.00 42.84 80 ASP A O 1
ATOM 594 N N . GLY A 1 84 ? 19.086 47.777 7.239 1.00 42.69 81 GLY A N 1
ATOM 595 C CA . GLY A 1 84 ? 20.379 47.183 6.957 1.00 42.28 81 GLY A CA 1
ATOM 596 C C . GLY A 1 84 ? 20.197 45.788 6.388 1.00 46.87 81 GLY A C 1
ATOM 597 O O . GLY A 1 84 ? 19.261 45.541 5.623 1.00 48.86 81 GLY A O 1
ATOM 598 N N . ARG A 1 85 ? 21.073 44.862 6.776 1.00 39.46 82 ARG A N 1
ATOM 599 C CA . ARG A 1 85 ? 21.008 43.502 6.241 1.00 43.77 82 ARG A CA 1
ATOM 600 C C . ARG A 1 85 ? 20.833 42.441 7.331 1.00 38.91 82 ARG A C 1
ATOM 601 O O . ARG A 1 85 ? 21.236 42.642 8.473 1.00 39.01 82 ARG A O 1
ATOM 609 N N . VAL A 1 86 ? 20.201 41.320 6.983 1.00 37.93 83 VAL A N 1
ATOM 610 C CA . VAL A 1 86 ? 20.178 40.165 7.881 1.00 35.66 83 VAL A CA 1
ATOM 611 C C . VAL A 1 86 ? 20.890 38.979 7.220 1.00 29.69 83 VAL A C 1
ATOM 612 O O . VAL A 1 86 ? 20.906 38.843 5.995 1.00 30.14 83 VAL A O 1
ATOM 616 N N . THR A 1 87 ? 21.524 38.160 8.042 1.00 26.76 84 THR A N 1
ATOM 617 C CA . THR A 1 87 ? 22.372 37.073 7.568 1.00 26.84 84 THR A CA 1
ATOM 618 C C . THR A 1 87 ? 22.037 35.741 8.232 1.00 25.05 84 THR A C 1
ATOM 619 O O . THR A 1 87 ? 22.010 35.648 9.451 1.00 25.71 84 THR A O 1
ATOM 623 N N . ALA A 1 88 ? 21.728 34.740 7.415 1.00 24.28 85 ALA A N 1
ATOM 624 C CA . ALA A 1 88 ? 21.440 33.392 7.876 1.00 21.80 85 ALA A CA 1
ATOM 625 C C . ALA A 1 88 ? 22.686 32.516 7.698 1.00 24.10 85 ALA A C 1
ATOM 626 O O . ALA A 1 88 ? 23.269 32.442 6.611 1.00 25.02 85 ALA A O 1
ATOM 628 N N . THR A 1 89 ? 23.097 31.889 8.789 1.00 26.54 86 THR A N 1
ATOM 629 C CA . THR A 1 89 ? 24.172 30.924 8.784 1.00 26.65 86 THR A CA 1
ATOM 630 C C . THR A 1 89 ? 23.571 29.560 9.053 1.00 27.36 86 THR A C 1
ATOM 631 O O . THR A 1 89 ? 23.088 29.305 10.144 1.00 29.27 86 THR A O 1
ATOM 635 N N . ALA A 1 90 ? 23.603 28.694 8.048 1.00 19.85 87 ALA A N 1
ATOM 636 C CA . ALA A 1 90 ? 23.077 27.346 8.150 1.00 19.77 87 ALA A CA 1
ATOM 637 C C . ALA A 1 90 ? 24.205 26.332 8.246 1.00 23.27 87 ALA A C 1
ATOM 638 O O . ALA A 1 90 ? 25.049 26.228 7.343 1.00 25.34 87 ALA A O 1
ATOM 640 N N . GLU A 1 91 ? 24.233 25.592 9.355 1.00 22.49 88 GLU A N 1
ATOM 641 C CA . GLU A 1 91 ? 25.236 24.554 9.570 1.00 22.19 88 GLU A CA 1
ATOM 642 C C . GLU A 1 91 ? 24.561 23.196 9.687 1.00 27.88 88 GLU A C 1
ATOM 643 O O . GLU A 1 91 ? 23.541 23.060 10.358 1.00 25.77 88 GLU A O 1
ATOM 649 N N . ILE A 1 92 ? 25.098 22.185 9.021 1.00 25.65 89 ILE A N 1
ATOM 650 C CA . ILE A 1 92 ? 24.435 20.893 9.073 1.00 25.92 89 ILE A CA 1
ATOM 651 C C . ILE A 1 92 ? 24.702 20.231 10.429 1.00 26.25 89 ILE A C 1
ATOM 652 O O . ILE A 1 92 ? 25.790 20.329 10.975 1.00 28.51 89 ILE A O 1
ATOM 657 N N . ILE A 1 93 ? 23.669 19.615 10.983 1.00 21.35 90 ILE A N 1
ATOM 658 C CA . ILE A 1 93 ? 23.712 18.866 12.245 1.00 29.00 90 ILE A CA 1
ATOM 659 C C . ILE A 1 93 ? 23.828 17.365 11.960 1.00 27.03 90 ILE A C 1
ATOM 660 O O . ILE A 1 93 ? 24.518 16.625 12.654 1.00 27.98 90 ILE A O 1
ATOM 665 N N . HIS A 1 94 ? 23.120 16.932 10.927 1.00 24.58 91 HIS A N 1
ATOM 666 C CA . HIS A 1 94 ? 23.002 15.512 10.602 1.00 28.17 91 HIS A CA 1
ATOM 667 C C . HIS A 1 94 ? 22.844 15.342 9.117 1.00 32.77 91 HIS A C 1
ATOM 668 O O . HIS A 1 94 ? 21.915 15.885 8.512 1.00 25.54 91 HIS A O 1
ATOM 675 N N . ARG A 1 95 ? 23.771 14.594 8.531 1.00 27.61 92 ARG A N 1
ATOM 676 C CA . ARG A 1 95 ? 23.722 14.283 7.113 1.00 26.40 92 ARG A CA 1
ATOM 677 C C . ARG A 1 95 ? 23.376 12.807 6.949 1.00 32.80 92 ARG A C 1
ATOM 678 O O . ARG A 1 95 ? 24.261 11.978 6.773 1.00 34.18 92 ARG A O 1
ATOM 686 N N . GLY A 1 96 ? 22.086 12.484 6.984 1.00 32.88 93 GLY A N 1
ATOM 687 C CA . GLY A 1 96 ? 21.651 11.108 6.868 1.00 31.68 93 GLY A CA 1
ATOM 688 C C . GLY A 1 96 ? 21.370 10.712 5.427 1.00 31.80 93 GLY A C 1
ATOM 689 O O . GLY A 1 96 ? 21.455 11.534 4.529 1.00 32.09 93 GLY A O 1
ATOM 690 N N . LYS A 1 97 ? 21.025 9.444 5.219 1.00 34.46 94 LYS A N 1
ATOM 691 C CA . LYS A 1 97 ? 20.722 8.916 3.895 1.00 37.33 94 LYS A CA 1
ATOM 692 C C . LYS A 1 97 ? 19.432 9.497 3.328 1.00 34.74 94 LYS A C 1
ATOM 693 O O . LYS A 1 97 ? 19.366 9.844 2.142 1.00 40.62 94 LYS A O 1
ATOM 699 N N . SER A 1 98 ? 18.397 9.563 4.159 1.00 28.08 95 SER A N 1
ATOM 700 C CA . SER A 1 98 ? 17.092 10.033 3.695 1.00 35.00 95 SER A CA 1
ATOM 701 C C . SER A 1 98 ? 16.690 11.402 4.266 1.00 32.83 95 SER A C 1
ATOM 702 O O . SER A 1 98 ? 15.728 12.000 3.786 1.00 36.11 95 SER A O 1
ATOM 705 N N . THR A 1 99 ? 17.378 11.872 5.313 1.00 33.00 96 THR A N 1
ATOM 706 C CA . THR A 1 99 ? 17.159 13.235 5.827 1.00 30.31 96 THR A CA 1
ATOM 707 C C . THR A 1 99 ? 18.459 13.971 6.183 1.00 26.92 96 THR A C 1
ATOM 708 O O . THR A 1 99 ? 19.459 13.352 6.570 1.00 25.26 96 THR A O 1
ATOM 712 N N . HIS A 1 100 ? 18.431 15.291 6.026 1.00 19.51 97 HIS A N 1
ATOM 713 C CA . HIS A 1 100 ? 19.445 16.203 6.572 1.00 25.51 97 HIS A CA 1
ATOM 714 C C . HIS A 1 100 ? 18.771 17.087 7.628 1.00 24.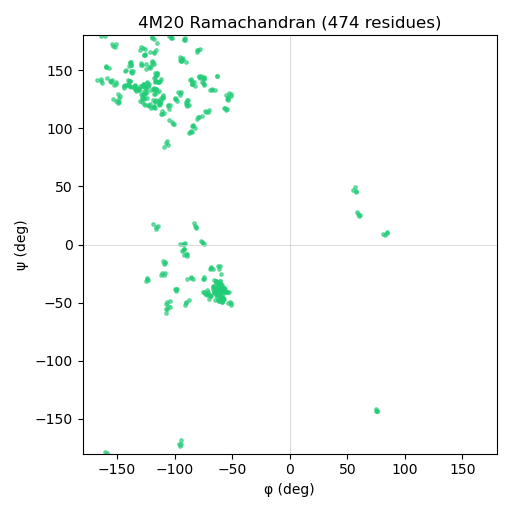78 97 HIS A C 1
ATOM 715 O O . HIS A 1 100 ? 17.631 17.512 7.447 1.00 22.92 97 HIS A O 1
ATOM 722 N N . VAL A 1 101 ? 19.446 17.344 8.737 1.00 18.71 98 VAL A N 1
ATOM 723 C CA . VAL A 1 101 ? 18.913 18.274 9.725 1.00 18.61 98 VAL A CA 1
ATOM 724 C C . VAL A 1 101 ? 19.900 19.439 9.820 1.00 25.79 98 VAL A C 1
ATOM 725 O O . VAL A 1 101 ? 21.110 19.222 9.900 1.00 23.11 98 VAL A O 1
ATOM 729 N N . TRP A 1 102 ? 19.381 20.663 9.800 1.00 18.61 99 TRP A N 1
ATOM 730 C CA . TRP A 1 102 ? 20.189 21.877 9.760 1.00 16.95 99 TRP A CA 1
ATOM 731 C C . TRP A 1 102 ? 19.882 22.795 10.941 1.00 20.48 99 TRP A C 1
ATOM 732 O O . TRP A 1 102 ? 18.725 22.990 11.303 1.00 23.53 99 TRP A O 1
ATOM 743 N N . ASP A 1 103 ? 20.928 23.373 11.517 1.00 21.72 100 ASP A N 1
ATOM 744 C CA . ASP A 1 103 ? 20.777 24.477 12.457 1.00 21.69 100 ASP A CA 1
ATOM 745 C C . ASP A 1 103 ? 20.947 25.787 11.698 1.00 27.28 100 ASP A C 1
ATOM 746 O O . ASP A 1 103 ? 21.899 25.938 10.940 1.00 28.80 100 ASP A O 1
ATOM 751 N N . ILE A 1 104 ? 20.039 26.735 11.866 1.00 22.16 101 ILE A N 1
ATOM 752 C CA . ILE A 1 104 ? 20.195 27.992 11.148 1.00 25.95 101 ILE A CA 1
ATOM 753 C C . ILE A 1 104 ? 20.063 29.141 12.116 1.00 28.18 101 ILE A C 1
ATOM 754 O O . ILE A 1 104 ? 19.087 29.209 12.852 1.00 25.28 101 ILE A O 1
ATOM 759 N N . LYS A 1 105 ? 21.027 30.059 12.085 1.00 22.24 102 LYS A N 1
ATOM 760 C CA . LYS A 1 105 ? 20.966 31.278 12.891 1.00 25.24 102 LYS A CA 1
ATOM 761 C C . LYS A 1 105 ? 20.867 32.495 12.002 1.00 25.93 102 LYS A C 1
ATOM 762 O O . LYS A 1 105 ? 21.639 32.650 11.067 1.00 28.34 102 LYS A O 1
ATOM 768 N N . ILE A 1 106 ? 19.925 33.373 12.294 1.00 23.47 103 ILE A N 1
ATOM 769 C CA . ILE A 1 106 ? 19.725 34.566 11.492 1.00 24.24 103 ILE A CA 1
ATOM 770 C C . ILE A 1 106 ? 19.947 35.796 12.351 1.00 22.42 103 ILE A C 1
ATOM 771 O O . ILE A 1 106 ? 19.208 36.002 13.326 1.00 23.34 103 ILE A O 1
ATOM 776 N N . LYS A 1 107 ? 20.953 36.598 11.964 1.00 24.64 104 LYS A N 1
ATOM 777 C CA . LYS A 1 107 ? 21.426 37.769 12.721 1.00 24.74 104 LYS A CA 1
ATOM 778 C C . LYS A 1 107 ? 21.267 39.076 11.967 1.00 33.86 104 LYS A C 1
ATOM 779 O O . LYS A 1 107 ? 21.244 39.098 10.736 1.00 29.59 104 LYS A O 1
ATOM 785 N N . ASN A 1 108 ? 21.186 40.178 12.704 1.00 31.15 105 ASN A N 1
ATOM 786 C CA . ASN A 1 108 ? 21.162 41.489 12.068 1.00 37.65 105 ASN A CA 1
ATOM 787 C C . ASN A 1 108 ? 22.559 42.071 12.016 1.00 37.04 105 ASN A C 1
ATOM 788 O O . ASN A 1 108 ? 23.512 41.390 12.372 1.00 34.07 105 ASN A O 1
ATOM 793 N N . ASP A 1 109 ? 22.664 43.341 11.620 1.00 45.99 106 ASP A N 1
ATOM 794 C CA . ASP A 1 109 ? 23.949 44.036 11.537 1.00 50.82 106 ASP A CA 1
ATOM 795 C C . ASP A 1 109 ? 24.678 44.070 12.863 1.00 57.77 106 ASP A C 1
ATOM 796 O O . ASP A 1 109 ? 25.904 43.959 12.925 1.00 60.59 106 ASP A O 1
ATOM 801 N N . LYS A 1 110 ? 23.913 44.249 13.930 1.00 57.97 107 LYS A N 1
ATOM 802 C CA . LYS A 1 110 ? 24.493 44.433 15.249 1.00 55.45 107 LYS A CA 1
ATOM 803 C C . LYS A 1 110 ? 24.858 43.113 15.911 1.00 48.68 107 LYS A C 1
ATOM 804 O O . LYS A 1 110 ? 25.098 43.078 17.117 1.00 50.28 107 LYS A O 1
ATOM 810 N N . GLU A 1 111 ? 24.917 42.043 15.113 1.00 42.39 108 GLU A N 1
ATOM 811 C CA . GLU A 1 111 ? 25.195 40.682 15.590 1.00 38.42 108 GLU A CA 1
ATOM 812 C C . GLU A 1 111 ? 24.156 40.185 16.603 1.00 43.20 108 GLU A C 1
ATOM 813 O O . GLU A 1 111 ? 24.431 39.288 17.404 1.00 41.33 108 GLU A O 1
ATOM 819 N N . GLN A 1 112 ? 22.946 40.735 16.548 1.00 45.86 109 GLN A N 1
ATOM 820 C CA . GLN A 1 112 ? 21.874 40.213 17.382 1.00 39.72 109 GLN A CA 1
ATOM 821 C C . GLN A 1 112 ? 21.198 39.045 16.693 1.00 39.08 109 GLN A C 1
ATOM 822 O O . GLN A 1 112 ? 21.007 39.062 15.484 1.00 33.32 109 GLN A O 1
ATOM 828 N N . LEU A 1 113 ? 20.816 38.046 17.474 1.00 40.29 110 LEU A N 1
ATOM 829 C CA . LEU A 1 113 ? 20.031 36.935 16.967 1.00 41.08 110 LEU A CA 1
ATOM 830 C C . LEU A 1 113 ? 18.615 37.412 16.657 1.00 40.03 110 LEU A C 1
ATOM 831 O O . LEU A 1 113 ? 17.892 37.804 17.565 1.00 34.68 110 LEU A O 1
ATOM 836 N N . ILE A 1 114 ? 18.225 37.400 15.385 1.00 24.94 111 ILE A N 1
ATOM 837 C CA . ILE A 1 114 ? 16.855 37.765 14.996 1.00 24.60 111 ILE A CA 1
ATOM 838 C C . ILE A 1 114 ? 15.963 36.526 15.051 1.00 28.89 111 ILE A C 1
ATOM 839 O O . ILE A 1 114 ? 14.843 36.556 15.582 1.00 30.01 111 ILE A O 1
ATOM 844 N N . THR A 1 115 ? 16.456 35.447 14.454 1.00 23.48 112 THR A N 1
ATOM 845 C CA . THR A 1 115 ? 15.677 34.209 14.380 1.00 21.93 112 THR A CA 1
ATOM 846 C C . THR A 1 115 ? 16.587 33.009 14.518 1.00 22.10 112 THR A C 1
ATOM 847 O O . THR A 1 115 ? 17.614 32.942 13.870 1.00 29.72 112 THR A O 1
ATOM 851 N N . VAL A 1 116 ? 16.204 32.039 15.336 1.00 26.53 113 VAL A N 1
ATOM 852 C CA . VAL A 1 116 ? 16.936 30.783 15.381 1.00 22.84 113 VAL A CA 1
ATOM 853 C C . VAL A 1 116 ? 16.001 29.680 14.867 1.00 25.87 113 VAL A C 1
ATOM 854 O O . VAL A 1 116 ? 14.813 29.659 15.161 1.00 22.46 113 VAL A O 1
ATOM 858 N N . MET A 1 117 ? 16.552 28.766 14.087 1.00 21.72 114 MET A N 1
ATOM 859 C CA . MET A 1 117 ? 15.740 27.878 13.284 1.00 25.87 114 MET A CA 1
ATOM 860 C C . MET A 1 117 ? 16.336 26.486 13.211 1.00 21.61 114 MET A C 1
ATOM 861 O O . MET A 1 117 ? 17.553 26.344 13.192 1.00 19.34 114 MET A O 1
ATOM 866 N N . ARG A 1 118 ? 15.497 25.465 13.089 1.00 22.86 115 ARG A N 1
ATOM 867 C CA . ARG A 1 118 ? 15.989 24.149 12.714 1.00 21.85 115 ARG A CA 1
ATOM 868 C C . ARG A 1 118 ? 15.171 23.632 11.530 1.00 19.91 115 ARG A C 1
ATOM 869 O O . ARG A 1 118 ? 13.935 23.783 11.494 1.00 20.63 115 ARG A O 1
ATOM 877 N N . GLY A 1 119 ? 15.861 23.057 10.549 1.00 17.84 116 GLY A N 1
ATOM 878 C CA . GLY A 1 119 ? 15.182 22.578 9.349 1.00 23.43 116 GLY A CA 1
ATOM 879 C C . GLY A 1 119 ? 15.507 21.118 9.057 1.00 25.20 116 GLY A C 1
ATOM 880 O O . GLY A 1 119 ? 16.636 20.682 9.177 1.00 23.59 116 GLY A O 1
ATOM 881 N N . THR A 1 120 ? 14.503 20.358 8.677 1.00 15.91 117 THR A N 1
ATOM 882 C CA . THR A 1 120 ? 14.660 18.972 8.286 1.00 21.90 117 THR A CA 1
ATOM 883 C C . THR A 1 120 ? 14.336 18.880 6.799 1.00 22.95 117 THR A C 1
ATOM 884 O O . THR A 1 120 ? 13.244 19.286 6.363 1.00 19.76 117 THR A O 1
ATOM 888 N N . VAL A 1 121 ? 15.302 18.387 6.033 1.00 20.86 118 VAL A N 1
ATOM 889 C CA . VAL A 1 121 ? 15.193 18.272 4.583 1.00 18.13 118 VAL A CA 1
ATOM 890 C C . VAL A 1 121 ? 15.158 16.798 4.231 1.00 24.90 118 VAL A C 1
ATOM 891 O O . VAL A 1 121 ? 16.027 16.035 4.649 1.00 22.89 118 VAL A O 1
ATOM 895 N N . ALA A 1 122 ? 14.128 16.390 3.509 1.00 19.37 119 ALA A N 1
ATOM 896 C CA . ALA A 1 122 ? 14.012 15.013 3.053 1.00 23.63 119 ALA A CA 1
ATOM 897 C C . ALA A 1 122 ? 14.844 14.831 1.783 1.00 28.11 119 ALA A C 1
ATOM 898 O O . ALA A 1 122 ? 14.832 15.691 0.906 1.00 23.50 119 ALA A O 1
ATOM 900 N N . ILE A 1 123 ? 15.578 13.726 1.706 1.00 26.34 120 ILE A N 1
ATOM 901 C CA . ILE A 1 123 ? 16.353 13.390 0.512 1.00 27.29 120 ILE A CA 1
ATOM 902 C C . ILE A 1 123 ? 15.639 12.276 -0.248 1.00 33.45 120 ILE A C 1
ATOM 903 O O . ILE A 1 123 ? 15.617 11.138 0.205 1.00 32.73 120 ILE A O 1
ATOM 908 N N . LYS A 1 124 ? 15.039 12.617 -1.384 1.00 37.24 121 LYS A N 1
ATOM 909 C CA . LYS A 1 124 ? 14.162 11.686 -2.092 1.00 43.84 121 LYS A CA 1
ATOM 910 C C . LYS A 1 124 ? 14.722 11.210 -3.414 1.00 35.01 121 LYS A C 1
ATOM 911 O O . LYS A 1 124 ? 15.325 11.996 -4.148 1.00 34.12 121 LYS A O 1
ATOM 917 N N . PRO A 1 125 ? 14.489 9.929 -3.740 1.00 39.21 122 PRO A N 1
ATOM 918 C CA . PRO A 1 125 ? 14.857 9.395 -5.057 1.00 50.29 122 PRO A CA 1
ATOM 919 C C . PRO A 1 125 ? 14.030 10.040 -6.169 1.00 51.65 122 PRO A C 1
ATOM 920 O O . PRO A 1 125 ? 14.592 10.476 -7.175 1.00 57.79 122 PRO A O 1
ATOM 924 N N . HIS B 1 6 ? 3.769 45.304 4.505 1.00 56.43 3 HIS B N 1
ATOM 925 C CA . HIS B 1 6 ? 4.192 45.438 3.114 1.00 49.83 3 HIS B CA 1
ATOM 926 C C . HIS B 1 6 ? 4.599 44.116 2.422 1.00 40.23 3 HIS B C 1
ATOM 927 O O . HIS B 1 6 ? 4.485 44.005 1.191 1.00 31.11 3 HIS B O 1
ATOM 934 N N . LEU B 1 7 ? 5.081 43.129 3.179 1.00 34.83 4 LEU B N 1
ATOM 935 C CA . LEU B 1 7 ? 5.296 41.802 2.582 1.00 27.35 4 LEU B CA 1
ATOM 936 C C . LEU B 1 7 ? 3.946 41.298 2.074 1.00 27.13 4 LEU B C 1
ATOM 937 O O . LEU B 1 7 ? 3.847 40.658 1.024 1.00 25.77 4 LEU B O 1
ATOM 942 N N . LEU B 1 8 ? 2.901 41.641 2.810 1.00 27.73 5 LEU B N 1
ATOM 943 C CA . LEU B 1 8 ? 1.537 41.296 2.413 1.00 33.70 5 LEU B CA 1
ATOM 944 C C . LEU B 1 8 ? 1.269 41.811 0.994 1.00 30.85 5 LEU B C 1
ATOM 945 O O . LEU B 1 8 ? 0.667 41.123 0.173 1.00 28.11 5 LEU B O 1
ATOM 950 N N . GLU B 1 9 ? 1.751 43.017 0.696 1.00 25.56 6 GLU B N 1
ATOM 951 C CA . GLU B 1 9 ? 1.610 43.569 -0.637 1.00 26.72 6 GLU B CA 1
ATOM 952 C C . GLU B 1 9 ? 2.584 42.935 -1.640 1.00 32.42 6 GLU B C 1
ATOM 953 O O . GLU B 1 9 ? 2.213 42.663 -2.773 1.00 30.03 6 GLU B O 1
ATOM 959 N N . THR B 1 10 ? 3.826 42.693 -1.227 1.00 33.97 7 THR B N 1
ATOM 960 C CA . THR B 1 10 ? 4.799 42.048 -2.103 1.00 28.59 7 THR B CA 1
ATOM 961 C C . THR B 1 10 ? 4.333 40.705 -2.642 1.00 26.05 7 THR B C 1
ATOM 962 O O . THR B 1 10 ? 4.540 40.401 -3.813 1.00 26.27 7 THR B O 1
ATOM 966 N N . PHE B 1 11 ? 3.690 39.916 -1.788 1.00 22.55 8 PHE B N 1
ATOM 967 C CA . PHE B 1 11 ? 3.229 38.576 -2.159 1.00 27.16 8 PHE B CA 1
ATOM 968 C C . PHE B 1 11 ? 1.797 38.6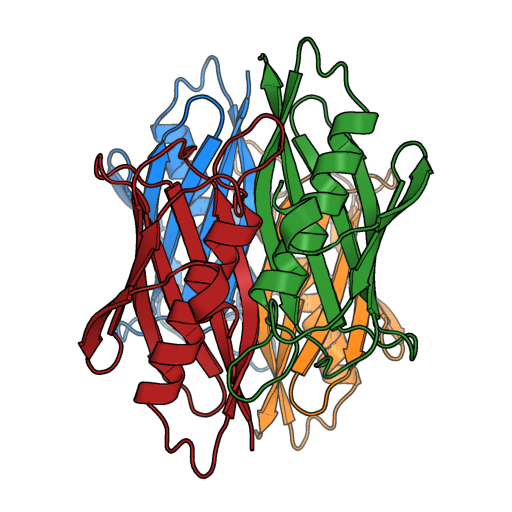31 -2.701 1.00 28.23 8 PHE B C 1
ATOM 969 O O . PHE B 1 11 ? 1.224 37.597 -3.032 1.00 28.80 8 PHE B O 1
ATOM 977 N N . GLU B 1 12 ? 1.233 39.835 -2.778 1.00 25.19 9 GLU B N 1
ATOM 978 C CA . GLU B 1 12 ? -0.120 40.018 -3.294 1.00 24.80 9 GLU B CA 1
ATOM 979 C C . GLU B 1 12 ? -1.123 39.178 -2.485 1.00 26.39 9 GLU B C 1
ATOM 980 O O . GLU B 1 12 ? -1.968 38.488 -3.041 1.00 27.71 9 GLU B O 1
ATOM 986 N N . MET B 1 13 ? -1.010 39.236 -1.159 1.00 26.62 10 MET B N 1
ATOM 987 C CA . MET B 1 13 ? -1.901 38.495 -0.285 1.00 22.86 10 MET B CA 1
ATOM 988 C C . MET B 1 13 ? -3.270 39.163 -0.251 1.00 26.43 10 MET B C 1
ATOM 989 O O . MET B 1 13 ? -3.390 40.382 -0.245 1.00 32.11 10 MET B O 1
ATOM 994 N N . SER B 1 14 ? -4.308 38.362 -0.201 1.00 23.90 11 SER B N 1
ATOM 995 C CA . SER B 1 14 ? -5.653 38.907 -0.124 1.00 25.44 11 SER B CA 1
ATOM 996 C C . SER B 1 14 ? -6.314 38.315 1.095 1.00 25.18 11 SER B C 1
ATOM 997 O O . SER B 1 14 ? -6.312 37.096 1.265 1.00 22.31 11 SER B O 1
ATOM 1000 N N . ILE B 1 15 ? -6.828 39.170 1.975 1.00 22.24 12 ILE B N 1
ATOM 1001 C CA . ILE B 1 15 ? -7.551 38.679 3.140 1.00 27.15 12 ILE B CA 1
ATOM 1002 C C . ILE B 1 15 ? -8.979 38.332 2.715 1.00 31.45 12 ILE B C 1
ATOM 1003 O O . ILE B 1 15 ? -9.785 39.209 2.465 1.00 33.09 12 ILE B O 1
ATOM 1008 N N . ASP B 1 16 ? -9.292 37.045 2.657 1.00 25.33 13 ASP B N 1
ATOM 1009 C CA . ASP B 1 16 ? -10.585 36.614 2.155 1.00 31.43 13 ASP B CA 1
ATOM 1010 C C . ASP B 1 16 ? -11.650 36.660 3.225 1.00 31.03 13 ASP B C 1
ATOM 1011 O O . ASP B 1 16 ? -12.828 36.867 2.920 1.00 29.02 13 ASP B O 1
ATOM 1016 N N . HIS B 1 17 ? -11.239 36.469 4.475 1.00 23.60 14 HIS B N 1
ATOM 1017 C CA . HIS B 1 17 ? -12.184 36.477 5.593 1.00 26.33 14 HIS B CA 1
ATOM 1018 C C . HIS B 1 17 ? -11.473 36.636 6.917 1.00 29.66 14 HIS B C 1
ATOM 1019 O O . HIS B 1 17 ? -10.386 36.084 7.127 1.00 23.19 14 HIS B O 1
ATOM 1026 N N . GLN B 1 18 ? -12.075 37.408 7.808 1.00 25.30 15 GLN B N 1
ATOM 1027 C CA . GLN B 1 18 ? -11.585 37.500 9.180 1.00 30.38 15 GLN B CA 1
ATOM 1028 C C . GLN B 1 18 ? -12.792 37.569 10.104 1.00 29.99 15 GLN B C 1
ATOM 1029 O O . GLN B 1 18 ? -13.769 38.257 9.812 1.00 34.08 15 GLN B O 1
ATOM 1035 N N . GLU B 1 19 ? -12.728 36.842 11.207 1.00 25.74 16 GLU B N 1
ATOM 1036 C CA . GLU B 1 19 ? -13.686 36.985 12.297 1.00 30.58 16 GLU B CA 1
ATOM 1037 C C . GLU B 1 19 ? -12.900 36.602 13.517 1.00 25.52 16 GLU B C 1
ATOM 1038 O O . GLU B 1 19 ? -11.770 36.159 13.375 1.00 29.83 16 GLU B O 1
ATOM 1044 N N . ASP B 1 20 ? -13.459 36.775 14.706 1.00 24.70 17 ASP B N 1
ATOM 1045 C CA . ASP B 1 20 ? -12.719 36.452 15.928 1.00 25.75 17 ASP B CA 1
ATOM 1046 C C . ASP B 1 20 ? -12.230 35.015 15.922 1.00 28.28 17 ASP B C 1
ATOM 1047 O O . ASP B 1 20 ? -13.027 34.093 15.823 1.00 24.06 17 ASP B O 1
ATOM 1052 N N . GLY B 1 21 ? -10.909 34.840 15.945 1.00 31.11 18 GLY B N 1
ATOM 1053 C CA . GLY B 1 21 ? -10.306 33.518 16.003 1.00 25.51 18 GLY B CA 1
ATOM 1054 C C . GLY B 1 21 ? -10.185 32.751 14.697 1.00 26.09 18 GLY B C 1
ATOM 1055 O O . GLY B 1 21 ? -9.853 31.554 14.697 1.00 22.10 18 GLY B O 1
ATOM 1056 N N . LEU B 1 22 ? -10.470 33.414 13.585 1.00 25.75 19 LEU B N 1
ATOM 1057 C CA . LEU B 1 22 ? -10.375 32.763 12.290 1.00 27.15 19 LEU B CA 1
ATOM 1058 C C . LEU B 1 22 ? -9.973 33.736 11.211 1.00 26.89 19 LEU B C 1
ATOM 1059 O O . LEU B 1 22 ? -10.704 34.684 10.905 1.00 28.12 19 LEU B O 1
ATOM 1064 N N . VAL B 1 23 ? -8.872 33.433 10.538 1.00 20.47 20 VAL B N 1
ATOM 1065 C CA . VAL B 1 23 ? -8.403 34.296 9.468 1.00 18.93 20 VAL B CA 1
ATOM 1066 C C . VAL B 1 23 ? -8.102 33.455 8.258 1.00 20.71 20 VAL B C 1
ATOM 1067 O O . VAL B 1 23 ? -7.464 32.413 8.351 1.00 22.46 20 VAL B O 1
ATOM 1071 N N . VAL B 1 24 ? -8.566 33.918 7.115 1.00 19.57 21 VAL B N 1
ATOM 1072 C CA . VAL B 1 24 ? -8.296 33.252 5.867 1.00 16.84 21 VAL B CA 1
ATOM 1073 C C . VAL B 1 24 ? -7.603 34.219 4.928 1.00 23.56 21 VAL B C 1
ATOM 1074 O O . VAL B 1 24 ? -8.173 35.251 4.582 1.00 21.26 21 VAL B O 1
ATOM 1078 N N . ILE B 1 25 ? -6.385 33.881 4.508 1.00 20.47 22 ILE B N 1
ATOM 1079 C CA . ILE B 1 25 ? -5.612 34.745 3.603 1.00 23.41 22 ILE B CA 1
ATOM 1080 C C . ILE B 1 25 ? -5.082 33.914 2.469 1.00 21.44 22 ILE B C 1
ATOM 1081 O O . ILE B 1 25 ? -4.567 32.814 2.696 1.00 20.88 22 ILE B O 1
ATOM 1086 N N . SER B 1 26 ? -5.233 34.402 1.244 1.00 19.80 23 SER B N 1
ATOM 1087 C CA . SER B 1 26 ? -4.768 33.646 0.086 1.00 17.11 23 SER B CA 1
ATOM 1088 C C . SER B 1 26 ? -3.749 34.447 -0.692 1.00 22.70 23 SER B C 1
ATOM 1089 O O . SER B 1 26 ? -3.619 35.653 -0.510 1.00 23.39 23 SER B O 1
ATOM 1092 N N . MET B 1 27 ? -3.036 33.783 -1.584 1.00 21.41 24 MET B N 1
ATOM 1093 C CA . MET B 1 27 ? -2.128 34.479 -2.474 1.00 21.57 24 MET B CA 1
ATOM 1094 C C . MET B 1 27 ? -1.890 33.625 -3.696 1.00 21.22 24 MET B C 1
ATOM 1095 O O . MET B 1 27 ? -1.953 32.396 -3.612 1.00 22.48 24 MET B O 1
ATOM 1100 N N . PRO B 1 28 ? -1.597 34.270 -4.843 1.00 26.27 25 PRO B N 1
ATOM 1101 C CA . PRO B 1 28 ? -1.340 33.531 -6.074 1.00 21.61 25 PRO B CA 1
ATOM 1102 C C . PRO B 1 28 ? 0.062 32.932 -6.059 1.00 21.18 25 PRO B C 1
ATOM 1103 O O . PRO B 1 28 ? 0.997 33.516 -5.503 1.00 27.12 25 PRO B O 1
ATOM 1107 N N . VAL B 1 29 ? 0.193 31.757 -6.654 1.00 29.14 26 VAL B N 1
ATOM 1108 C CA . VAL B 1 29 ? 1.496 31.141 -6.828 1.00 28.28 26 VAL B CA 1
ATOM 1109 C C . VAL B 1 29 ? 2.105 31.709 -8.099 1.00 33.40 26 VAL B C 1
ATOM 1110 O O . VAL B 1 29 ? 1.800 31.252 -9.183 1.00 27.30 26 VAL B O 1
ATOM 1114 N N . THR B 1 30 ? 2.946 32.725 -7.951 1.00 34.02 27 THR B N 1
ATOM 1115 C CA . THR B 1 30 ? 3.605 33.350 -9.091 1.00 36.87 27 THR B CA 1
ATOM 1116 C C . THR B 1 30 ? 5.121 33.196 -8.984 1.00 36.29 27 THR B C 1
ATOM 1117 O O . THR B 1 30 ? 5.653 32.701 -7.973 1.00 26.35 27 THR B O 1
ATOM 1121 N N . ASP B 1 31 ? 5.831 33.671 -10.000 1.00 37.57 28 ASP B N 1
ATOM 1122 C CA . ASP B 1 31 ? 7.277 33.503 -9.998 1.00 40.86 28 ASP B CA 1
ATOM 1123 C C . ASP B 1 31 ? 7.922 34.139 -8.769 1.00 33.52 28 ASP B C 1
ATOM 1124 O O . ASP B 1 31 ? 8.865 33.584 -8.226 1.00 38.29 28 ASP B O 1
ATOM 1129 N N . LYS B 1 32 ? 7.386 35.260 -8.296 1.00 26.49 29 LYS B N 1
ATOM 1130 C CA . LYS B 1 32 ? 7.975 35.964 -7.157 1.00 35.25 29 LYS B CA 1
ATOM 1131 C C . LYS B 1 32 ? 8.016 35.149 -5.859 1.00 32.04 29 LYS B C 1
ATOM 1132 O O . LYS B 1 32 ? 8.759 35.495 -4.949 1.00 30.63 29 LYS B O 1
ATOM 1138 N N . VAL B 1 33 ? 7.187 34.114 -5.738 1.00 33.01 30 VAL B N 1
ATOM 1139 C CA . VAL B 1 33 ? 7.177 33.322 -4.513 1.00 28.35 30 VAL B CA 1
ATOM 1140 C C . VAL B 1 33 ? 7.621 31.879 -4.762 1.00 28.76 30 VAL B C 1
ATOM 1141 O O . VAL B 1 33 ? 7.461 31.017 -3.904 1.00 24.96 30 VAL B O 1
ATOM 1145 N N . LYS B 1 34 ? 8.200 31.623 -5.931 1.00 34.32 31 LYS B N 1
ATOM 1146 C CA . LYS B 1 34 ? 8.622 30.270 -6.294 1.00 29.37 31 LYS B CA 1
ATOM 1147 C C . LYS B 1 34 ? 10.103 30.020 -5.955 1.00 33.21 31 LYS B C 1
ATOM 1148 O O . LYS B 1 34 ? 10.881 30.951 -5.829 1.00 26.45 31 LYS B O 1
ATOM 1154 N N . GLN B 1 35 ? 10.485 28.756 -5.807 1.00 23.84 32 GLN B N 1
ATOM 1155 C CA . GLN B 1 35 ? 11.892 28.416 -5.682 1.00 31.28 32 GLN B CA 1
ATOM 1156 C C . GLN B 1 35 ? 12.424 28.410 -7.109 1.00 39.48 32 GLN B C 1
ATOM 1157 O O . GLN B 1 35 ? 11.632 28.434 -8.048 1.00 36.49 32 GLN B O 1
ATOM 1163 N N . PRO B 1 36 ? 13.752 28.411 -7.293 1.00 46.83 33 PRO B N 1
ATOM 1164 C CA . PRO B 1 36 ? 14.255 28.537 -8.672 1.00 48.25 33 PRO B CA 1
ATOM 1165 C C . PRO B 1 36 ? 13.790 27.424 -9.620 1.00 50.85 33 PRO B C 1
ATOM 1166 O O . PRO B 1 36 ? 13.539 27.700 -10.791 1.00 58.52 33 PRO B O 1
ATOM 1170 N N . PHE B 1 37 ? 13.634 26.209 -9.107 1.00 54.51 34 PHE B N 1
ATOM 1171 C CA . PHE B 1 37 ? 13.377 25.023 -9.935 1.00 68.75 34 PHE B CA 1
ATOM 1172 C C . PHE B 1 37 ? 12.214 25.099 -10.968 1.00 83.46 34 PHE B C 1
ATOM 1173 O O . PHE B 1 37 ? 12.469 24.844 -12.147 1.00 89.32 34 PHE B O 1
ATOM 1181 N N . GLY B 1 38 ? 10.979 25.477 -10.606 1.00 76.46 35 GLY B N 1
ATOM 1182 C CA . GLY B 1 38 ? 10.562 25.885 -9.278 1.00 68.25 35 GLY B CA 1
ATOM 1183 C C . GLY B 1 38 ? 9.089 25.722 -8.922 1.00 61.12 35 GLY B C 1
ATOM 1184 O O . GLY B 1 38 ? 8.200 25.956 -9.742 1.00 63.03 35 GLY B O 1
ATOM 1185 N N . TYR B 1 39 ? 8.838 25.296 -7.690 1.00 53.19 36 TYR B N 1
ATOM 1186 C CA . TYR B 1 39 ? 7.495 25.269 -7.120 1.00 47.86 36 TYR B CA 1
ATOM 1187 C C . TYR B 1 39 ? 7.356 26.444 -6.151 1.00 31.56 36 TYR B C 1
ATOM 1188 O O . TYR B 1 39 ? 8.321 27.166 -5.924 1.00 30.59 36 TYR B O 1
ATOM 1197 N N . LEU B 1 40 ? 6.178 26.597 -5.554 1.00 26.75 37 LEU B N 1
ATOM 1198 C CA . LEU B 1 40 ? 5.996 27.533 -4.444 1.00 25.26 37 LEU B CA 1
ATOM 1199 C C . LEU B 1 40 ? 7.073 27.275 -3.396 1.00 21.64 37 LEU B C 1
ATOM 1200 O O . LEU B 1 40 ? 7.266 26.146 -2.985 1.00 22.42 37 LEU B O 1
ATOM 1205 N N . HIS B 1 41 ? 7.778 28.327 -3.011 1.00 20.74 38 HIS B N 1
ATOM 1206 C CA . HIS B 1 41 ? 8.841 28.258 -2.005 1.00 29.47 38 HIS B CA 1
ATOM 1207 C C . HIS B 1 41 ? 8.214 27.990 -0.638 1.00 22.19 38 HIS B C 1
ATOM 1208 O O . HIS B 1 41 ? 7.244 28.652 -0.272 1.00 19.52 38 HIS B O 1
ATOM 1215 N N . GLY B 1 42 ? 8.771 27.039 0.111 1.00 20.03 39 GLY B N 1
ATOM 1216 C CA . GLY B 1 42 ? 8.237 26.656 1.408 1.00 20.65 39 GLY B CA 1
ATOM 1217 C C . GLY B 1 42 ? 8.175 27.830 2.363 1.00 21.28 39 GLY B C 1
ATOM 1218 O O . GLY B 1 42 ? 7.249 27.954 3.171 1.00 23.45 39 GLY B O 1
ATOM 1219 N N . GLY B 1 43 ? 9.188 28.685 2.272 1.00 19.00 40 GLY B N 1
ATOM 1220 C CA . GLY B 1 43 ? 9.262 29.873 3.098 1.00 21.17 40 GLY B CA 1
ATOM 1221 C C . GLY B 1 43 ? 8.135 30.849 2.8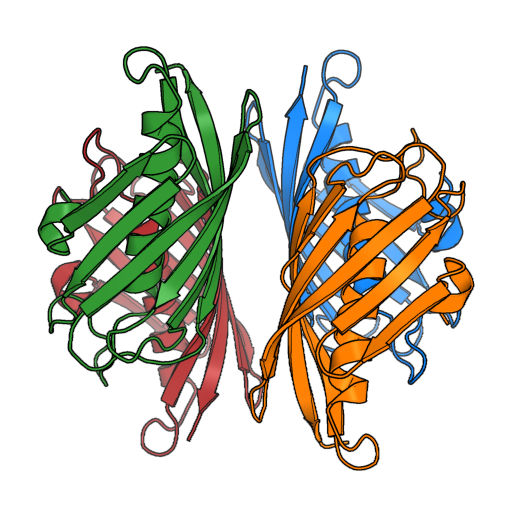11 1.00 19.83 40 GLY B C 1
ATOM 1222 O O . GLY B 1 43 ? 7.669 31.544 3.710 1.00 18.25 40 GLY B O 1
ATOM 1223 N N . ALA B 1 44 ? 7.681 30.911 1.568 1.00 15.42 41 ALA B N 1
ATOM 1224 C CA . ALA B 1 44 ? 6.609 31.847 1.239 1.00 23.01 41 ALA B CA 1
ATOM 1225 C C . ALA B 1 44 ? 5.329 31.328 1.855 1.00 23.05 41 ALA B C 1
ATOM 1226 O O . ALA B 1 44 ? 4.505 32.094 2.370 1.00 20.38 41 ALA B O 1
ATOM 1228 N N . SER B 1 45 ? 5.165 30.002 1.796 1.00 19.72 42 SER B N 1
ATOM 1229 C CA . SER B 1 45 ? 3.999 29.363 2.409 1.00 16.58 42 SER B CA 1
ATOM 1230 C C . SER B 1 45 ? 3.968 29.671 3.911 1.00 19.42 42 SER B C 1
ATOM 1231 O O . SER B 1 45 ? 2.948 30.155 4.496 1.00 20.00 42 SER B O 1
ATOM 1234 N N . ILE B 1 46 ? 5.119 29.458 4.541 1.00 15.06 43 ILE B N 1
ATOM 1235 C CA . ILE B 1 46 ? 5.197 29.735 5.973 1.00 16.55 43 ILE B CA 1
ATOM 1236 C C . ILE B 1 46 ? 4.922 31.222 6.280 1.00 15.71 43 ILE B C 1
ATOM 1237 O O . ILE B 1 46 ? 4.230 31.542 7.249 1.00 21.16 43 ILE B O 1
ATOM 1242 N N . ALA B 1 47 ? 5.421 32.116 5.440 1.00 14.45 44 ALA B N 1
ATOM 1243 C CA . ALA B 1 47 ? 5.198 33.554 5.643 1.00 14.76 44 ALA B CA 1
ATOM 1244 C C . ALA B 1 47 ? 3.712 33.933 5.551 1.00 15.57 44 ALA B C 1
ATOM 1245 O O . ALA B 1 47 ? 3.202 34.772 6.320 1.00 18.86 44 ALA B O 1
ATOM 1247 N N . LEU B 1 48 ? 3.028 33.307 4.605 1.00 15.59 45 LEU B N 1
ATOM 1248 C CA . LEU B 1 48 ? 1.563 33.455 4.499 1.00 19.71 45 LEU B CA 1
ATOM 1249 C C . LEU B 1 48 ? 0.911 33.033 5.821 1.00 17.81 45 LEU B C 1
ATOM 1250 O O . LEU B 1 48 ? 0.052 33.737 6.397 1.00 17.26 45 LEU B O 1
ATOM 1255 N N . GLY B 1 49 ? 1.351 31.883 6.335 1.00 18.59 46 GLY B N 1
ATOM 1256 C CA . GLY B 1 49 ? 0.826 31.429 7.607 1.00 15.36 46 GLY B CA 1
ATOM 1257 C C . GLY B 1 49 ? 1.037 32.381 8.781 1.00 17.43 46 GLY B C 1
ATOM 1258 O O . GLY B 1 49 ? 0.103 32.659 9.567 1.00 15.38 46 GLY B O 1
ATOM 1259 N N . GLU B 1 50 ? 2.277 32.882 8.900 1.00 16.32 47 GLU B N 1
ATOM 1260 C CA . GLU B 1 50 ? 2.636 33.764 9.997 1.00 19.76 47 GLU B CA 1
ATOM 1261 C C . GLU B 1 50 ? 1.855 35.062 9.901 1.00 16.26 47 GLU B C 1
ATOM 1262 O O . GLU B 1 50 ? 1.399 35.588 10.918 1.00 16.09 47 GLU B O 1
ATOM 1268 N N . THR B 1 51 ? 1.659 35.546 8.676 1.00 15.66 48 THR B N 1
ATOM 1269 C CA . THR B 1 51 ? 0.802 36.716 8.434 1.00 20.21 48 THR B CA 1
ATOM 1270 C C . THR B 1 51 ? -0.625 36.462 8.926 1.00 21.00 48 THR B C 1
ATOM 1271 O O . THR B 1 51 ? -1.211 37.302 9.615 1.00 16.88 48 THR B O 1
ATOM 1275 N N . ALA B 1 52 ? -1.177 35.293 8.586 1.00 18.78 49 ALA B N 1
ATOM 1276 C CA . ALA B 1 52 ? -2.553 35.008 8.990 1.00 18.53 49 ALA B CA 1
ATOM 1277 C C . ALA B 1 52 ? -2.691 35.011 10.505 1.00 21.71 49 ALA B C 1
ATOM 1278 O O . ALA B 1 52 ? -3.640 35.614 11.059 1.00 17.66 49 ALA B O 1
ATOM 1280 N N . CYS B 1 53 ? -1.793 34.314 11.210 1.00 24.54 50 CYS B N 1
ATOM 1281 C CA . CYS B 1 53 ? -2.030 34.297 12.660 1.00 28.56 50 CYS B CA 1
ATOM 1282 C C . CYS B 1 53 ? -1.663 35.635 13.333 1.00 28.32 50 CYS B C 1
ATOM 1283 O O . CYS B 1 53 ? -2.250 35.991 14.361 1.00 28.79 50 CYS B O 1
ATOM 1286 N N . SER B 1 54 ? -0.715 36.376 12.774 1.00 24.78 51 SER B N 1
ATOM 1287 C CA . SER B 1 54 ? -0.412 37.695 13.310 1.00 24.35 51 SER B CA 1
ATOM 1288 C C . SER B 1 54 ? -1.617 38.624 13.180 1.00 27.87 51 SER B C 1
ATOM 1289 O O . SER B 1 54 ? -1.958 39.368 14.109 1.00 24.07 51 SER B O 1
ATOM 1292 N N . LEU B 1 55 ? -2.265 38.568 12.023 1.00 23.74 52 LEU B N 1
ATOM 1293 C CA . LEU B 1 55 ? -3.471 39.343 11.800 1.00 27.50 52 LEU B CA 1
ATOM 1294 C C . LEU B 1 55 ? -4.586 38.912 12.772 1.00 18.19 52 LEU B C 1
ATOM 1295 O O . LEU B 1 55 ? -5.295 39.753 13.336 1.00 20.32 52 LEU B O 1
ATOM 1300 N N . GLY B 1 56 ? -4.738 37.595 12.963 1.00 17.91 53 GLY B N 1
ATOM 1301 C CA . GLY B 1 56 ? -5.770 37.104 13.874 1.00 22.34 53 GLY B CA 1
ATOM 1302 C C . GLY B 1 56 ? -5.587 37.611 15.305 1.00 22.19 53 GLY B C 1
ATOM 1303 O O . GLY B 1 56 ? -6.541 38.034 16.014 1.00 24.14 53 GLY B O 1
ATOM 1304 N N . SER B 1 57 ? -4.330 37.542 15.741 1.00 22.04 54 SER B N 1
ATOM 1305 C CA . SER B 1 57 ? -3.994 38.000 17.075 1.00 19.14 54 SER B CA 1
ATOM 1306 C C . SER B 1 57 ? -4.202 39.514 17.191 1.00 19.66 54 SER B C 1
ATOM 1307 O O . SER B 1 57 ? -4.766 39.988 18.182 1.00 23.83 54 SER B O 1
ATOM 1310 N N . ALA B 1 58 ? -3.813 40.266 16.167 1.00 21.45 55 ALA B N 1
ATOM 1311 C CA . ALA B 1 58 ? -4.032 41.716 16.189 1.00 23.07 55 ALA B CA 1
ATOM 1312 C C . ALA B 1 58 ? -5.524 41.993 16.344 1.00 28.70 55 ALA B C 1
ATOM 1313 O O . ALA B 1 58 ? -5.931 42.872 17.108 1.00 25.11 55 ALA B O 1
ATOM 1315 N N . ASN B 1 59 ? -6.337 41.199 15.652 1.00 27.85 56 ASN B N 1
ATOM 1316 C CA . ASN B 1 59 ? -7.781 41.370 15.718 1.00 29.06 56 ASN B CA 1
ATOM 1317 C C . ASN B 1 59 ? -8.341 41.007 17.081 1.00 27.94 56 ASN B C 1
ATOM 1318 O O . ASN B 1 59 ? -9.439 41.420 17.416 1.00 31.18 56 ASN B O 1
ATOM 1323 N N . LEU B 1 60 ? -7.611 40.223 17.867 1.00 28.03 57 LEU B N 1
ATOM 1324 C CA . LEU B 1 60 ? -8.146 39.921 19.202 1.00 26.49 57 LEU B CA 1
ATOM 1325 C C . LEU B 1 60 ? -7.735 40.828 20.364 1.00 26.60 57 LEU B C 1
ATOM 1326 O O . LEU B 1 60 ? -8.194 40.625 21.470 1.00 33.54 57 LEU B O 1
ATOM 1331 N N . ILE B 1 61 ? -6.858 41.795 20.130 1.00 27.85 58 ILE B N 1
ATOM 1332 C CA . ILE B 1 61 ? -6.326 42.602 21.219 1.00 25.02 58 ILE B CA 1
ATOM 1333 C C . ILE B 1 61 ? -6.494 44.106 20.940 1.00 33.11 58 ILE B C 1
ATOM 1334 O O . ILE B 1 61 ? -6.819 44.531 19.812 1.00 29.14 58 ILE B O 1
ATOM 1339 N N . ASP B 1 62 ? -6.252 44.904 21.971 1.00 29.44 59 ASP B N 1
ATOM 1340 C CA . ASP B 1 62 ? -6.287 46.353 21.839 1.00 28.65 59 ASP B CA 1
ATOM 1341 C C . ASP B 1 62 ? -4.936 46.807 21.317 1.00 36.04 59 ASP B C 1
ATOM 1342 O O . ASP B 1 62 ? -3.951 46.878 22.068 1.00 28.99 59 ASP B O 1
ATOM 1347 N N . THR B 1 63 ? -4.880 47.120 20.026 1.00 29.39 60 THR B N 1
ATOM 1348 C CA . THR B 1 63 ? -3.591 47.402 19.418 1.00 33.90 60 THR B CA 1
ATOM 1349 C C . THR B 1 63 ? -3.063 48.793 19.793 1.00 43.07 60 THR B C 1
ATOM 1350 O O . THR B 1 63 ? -1.979 49.177 19.344 1.00 41.37 60 THR B O 1
ATOM 1354 N N . THR B 1 64 ? -3.800 49.526 20.634 1.00 38.73 61 THR B N 1
ATOM 1355 C CA . THR B 1 64 ? -3.292 50.799 21.153 1.00 48.50 61 THR B CA 1
ATOM 1356 C C . THR B 1 64 ? -2.506 50.543 22.437 1.00 51.52 61 THR B C 1
ATOM 1357 O O . THR B 1 64 ? -1.886 51.453 22.982 1.00 53.52 61 THR B O 1
ATOM 1361 N N . LYS B 1 65 ? -2.558 49.309 22.935 1.00 42.98 62 LYS B N 1
ATOM 1362 C CA . LYS B 1 65 ? -1.825 48.961 24.146 1.00 38.94 62 LYS B CA 1
ATOM 1363 C C . LYS B 1 65 ? -0.883 47.761 23.960 1.00 42.46 62 LYS B C 1
ATOM 1364 O O . LYS B 1 65 ? 0.193 47.708 24.562 1.00 45.20 62 LYS B O 1
ATOM 1370 N N . PHE B 1 66 ? -1.253 46.823 23.091 1.00 42.35 63 PHE B N 1
ATOM 1371 C CA . PHE B 1 66 ? -0.441 45.616 22.921 1.00 39.19 63 PHE B CA 1
ATOM 1372 C C . PHE B 1 66 ? -0.047 45.421 21.471 1.00 34.37 63 PHE B C 1
ATOM 1373 O O . PHE B 1 66 ? -0.737 45.896 20.566 1.00 30.23 63 PHE B O 1
ATOM 1381 N N . ILE B 1 67 ? 1.055 44.705 21.261 1.00 31.79 64 ILE B N 1
ATOM 1382 C CA . ILE B 1 67 ? 1.491 44.339 19.914 1.00 29.88 64 ILE B CA 1
ATOM 1383 C C . ILE B 1 67 ? 1.612 42.816 19.853 1.00 27.09 64 ILE B C 1
ATOM 1384 O O . ILE B 1 67 ? 2.062 42.186 20.828 1.00 28.29 64 ILE B O 1
ATOM 1389 N N . PRO B 1 68 ? 1.119 42.209 18.752 1.00 27.43 65 PRO B N 1
ATOM 1390 C CA . PRO B 1 68 ? 1.293 40.763 18.589 1.00 29.36 65 PRO B CA 1
ATOM 1391 C C . PRO B 1 68 ? 2.608 40.489 17.856 1.00 26.05 65 PRO B C 1
ATOM 1392 O O . PRO B 1 68 ? 2.822 41.003 16.768 1.00 33.18 65 PRO B O 1
ATOM 1396 N N . LEU B 1 69 ? 3.499 39.754 18.496 1.00 24.98 66 LEU B N 1
ATOM 1397 C CA . LEU B 1 69 ? 4.787 39.390 17.911 1.00 27.88 66 LEU B CA 1
ATOM 1398 C C . LEU B 1 69 ? 4.911 37.883 17.782 1.00 24.53 66 LEU B C 1
ATOM 1399 O O . LEU B 1 69 ? 4.770 37.171 18.780 1.00 21.88 66 LEU B O 1
ATOM 1404 N N . GLY B 1 70 ? 5.181 37.403 16.574 1.00 21.32 67 GLY B N 1
ATOM 1405 C CA . GLY B 1 70 ? 5.478 35.992 16.368 1.00 26.11 67 GLY B CA 1
ATOM 1406 C C . GLY B 1 70 ? 6.614 35.598 17.302 1.00 27.60 67 GLY B C 1
ATOM 1407 O O . GLY B 1 70 ? 7.636 36.280 17.383 1.00 24.05 67 GLY B O 1
ATOM 1408 N N . LEU B 1 71 ? 6.374 34.551 18.076 1.00 18.53 68 LEU B N 1
ATOM 1409 C CA . LEU B 1 71 ? 7.314 34.005 19.030 1.00 22.49 68 LEU B CA 1
ATOM 1410 C C . LEU B 1 71 ? 7.920 32.708 18.532 1.00 22.44 68 LEU B C 1
ATOM 1411 O O . LEU B 1 71 ? 9.136 32.566 18.481 1.00 25.22 68 LEU B O 1
ATOM 1416 N N . GLU B 1 72 ? 7.069 31.764 18.150 1.00 21.20 69 GLU B N 1
ATOM 1417 C CA . GLU B 1 72 ? 7.562 30.490 17.630 1.00 19.36 69 GLU B CA 1
ATOM 1418 C C . GLU B 1 72 ? 6.693 30.052 16.442 1.00 22.59 69 GLU B C 1
ATOM 1419 O O . GLU B 1 72 ? 5.489 30.226 16.474 1.00 20.60 69 GLU B O 1
ATOM 1425 N N . MET B 1 73 ? 7.289 29.491 15.403 1.00 20.00 70 MET B N 1
ATOM 1426 C CA . MET B 1 73 ? 6.507 29.008 14.254 1.00 19.85 70 MET B CA 1
ATOM 1427 C C . MET B 1 73 ? 7.020 27.645 13.888 1.00 24.04 70 MET B C 1
ATOM 1428 O O . MET B 1 73 ? 8.234 27.426 13.873 1.00 24.26 70 MET B O 1
ATOM 1433 N N . ASN B 1 74 ? 6.138 26.699 13.601 1.00 17.75 71 ASN B N 1
ATOM 1434 C CA . ASN B 1 74 ? 6.669 25.464 13.032 1.00 18.27 71 ASN B CA 1
ATOM 1435 C C . ASN B 1 74 ? 5.772 24.977 11.912 1.00 22.51 71 ASN B C 1
ATOM 1436 O O . ASN B 1 74 ? 4.587 25.334 11.843 1.00 16.60 71 ASN B O 1
ATOM 1441 N N . ALA B 1 75 ? 6.336 24.177 11.030 1.00 20.53 72 ALA B N 1
ATOM 1442 C CA . ALA B 1 75 ? 5.616 23.808 9.812 1.00 19.79 72 ALA B CA 1
ATOM 1443 C C . ALA B 1 75 ? 6.105 22.489 9.249 1.00 16.78 72 ALA B C 1
ATOM 1444 O O . ALA B 1 75 ? 7.303 22.216 9.248 1.00 17.86 72 ALA B O 1
ATOM 1446 N N . ASN B 1 76 ? 5.160 21.697 8.755 1.00 14.70 73 ASN B N 1
ATOM 1447 C CA . ASN B 1 76 ? 5.441 20.512 7.939 1.00 14.98 73 ASN B CA 1
ATOM 1448 C C . ASN B 1 76 ? 4.998 20.808 6.514 1.00 17.09 73 ASN B C 1
ATOM 1449 O O . ASN B 1 76 ? 3.846 21.199 6.308 1.00 14.70 73 ASN B O 1
ATOM 1454 N N . HIS B 1 77 ? 5.903 20.622 5.561 1.00 14.37 74 HIS B N 1
ATOM 1455 C CA . HIS B 1 77 ? 5.588 20.720 4.145 1.00 19.89 74 HIS B CA 1
ATOM 1456 C C . HIS B 1 77 ? 5.132 19.349 3.668 1.00 24.59 74 HIS B C 1
ATOM 1457 O O . HIS B 1 77 ? 5.851 18.361 3.865 1.00 19.54 74 HIS B O 1
ATOM 1464 N N . ILE B 1 78 ? 3.934 19.304 3.081 1.00 25.46 75 ILE B N 1
ATOM 1465 C CA . ILE B 1 78 ? 3.253 18.066 2.684 1.00 27.51 75 ILE B CA 1
ATOM 1466 C C . ILE B 1 78 ? 3.218 17.820 1.160 1.00 26.65 75 ILE B C 1
ATOM 1467 O O . ILE B 1 78 ? 3.680 16.797 0.672 1.00 28.06 75 ILE B O 1
ATOM 1472 N N . HIS B 1 79 ? 2.630 18.746 0.419 1.00 26.85 76 HIS B N 1
ATOM 1473 C CA . HIS B 1 79 ? 2.560 18.642 -1.038 1.00 29.80 76 HIS B CA 1
ATOM 1474 C C . HIS B 1 79 ? 3.123 19.914 -1.628 1.00 33.68 76 HIS B C 1
ATOM 1475 O O . HIS B 1 79 ? 3.230 20.921 -0.934 1.00 27.35 76 HIS B O 1
ATOM 1482 N N . SER B 1 80 ? 3.466 19.880 -2.909 1.00 40.82 77 SER B N 1
ATOM 1483 C CA . SER B 1 80 ? 3.920 21.088 -3.584 1.00 40.51 77 SER B CA 1
ATOM 1484 C C . SER B 1 80 ? 2.783 21.804 -4.300 1.00 35.43 77 SER B C 1
ATOM 1485 O O . SER B 1 80 ? 1.754 21.208 -4.629 1.00 36.27 77 SER B O 1
ATOM 1488 N N . ALA B 1 81 ? 2.986 23.093 -4.546 1.00 33.42 78 ALA B N 1
ATOM 1489 C CA . ALA B 1 81 ? 2.071 23.891 -5.359 1.00 29.76 78 ALA B CA 1
ATOM 1490 C C . ALA B 1 81 ? 2.879 24.494 -6.490 1.00 32.83 78 ALA B C 1
ATOM 1491 O O . ALA B 1 81 ? 3.951 25.053 -6.250 1.00 31.36 78 ALA B O 1
ATOM 1493 N N . LYS B 1 82 ? 2.378 24.357 -7.718 1.00 37.19 79 LYS B N 1
ATOM 1494 C CA . LYS B 1 82 ? 3.093 24.824 -8.904 1.00 39.49 79 LYS B CA 1
ATOM 1495 C C . LYS B 1 82 ? 2.406 26.012 -9.561 1.00 37.73 79 LYS B C 1
ATOM 1496 O O . LYS B 1 82 ? 3.050 26.810 -10.249 1.00 39.66 79 LYS B O 1
ATOM 1502 N N . ASP B 1 83 ? 1.100 26.133 -9.335 1.00 35.79 80 ASP B N 1
ATOM 1503 C CA . ASP B 1 83 ? 0.306 27.200 -9.941 1.00 40.91 80 ASP B CA 1
ATOM 1504 C C . ASP B 1 83 ? -1.008 27.426 -9.187 1.00 43.89 80 ASP B C 1
ATOM 1505 O O . ASP B 1 83 ? -1.262 26.787 -8.167 1.00 38.76 80 ASP B O 1
ATOM 1510 N N . GLY B 1 84 ? -1.823 28.358 -9.676 1.00 45.94 81 GLY B N 1
ATOM 1511 C CA . GLY B 1 84 ? -3.087 28.674 -9.033 1.00 37.34 81 GLY B CA 1
ATOM 1512 C C . GLY B 1 84 ? -2.877 29.487 -7.759 1.00 34.44 81 GLY B C 1
ATOM 1513 O O . GLY B 1 84 ? -1.983 30.319 -7.707 1.00 36.01 81 GLY B O 1
ATOM 1514 N N . ARG B 1 85 ? -3.687 29.230 -6.735 1.00 25.07 82 ARG B N 1
ATOM 1515 C CA . ARG B 1 85 ? -3.626 29.963 -5.465 1.00 34.46 82 ARG B CA 1
ATOM 1516 C C . ARG B 1 85 ? -3.346 29.052 -4.283 1.00 31.27 82 ARG B C 1
ATOM 1517 O O . ARG B 1 85 ? -3.649 27.860 -4.320 1.00 30.46 82 ARG B O 1
ATOM 1525 N N . VAL B 1 86 ? -2.751 29.614 -3.239 1.00 24.46 83 VAL B N 1
ATOM 1526 C CA . VAL B 1 86 ? -2.714 28.928 -1.955 1.00 20.60 83 VAL B CA 1
ATOM 1527 C C . VAL B 1 86 ? -3.440 29.738 -0.897 1.00 21.05 83 VAL B C 1
ATOM 1528 O O . VAL B 1 86 ? -3.374 30.969 -0.854 1.00 19.76 83 VAL B O 1
ATOM 1532 N N . THR B 1 87 ? -4.109 29.017 -0.017 1.00 16.60 84 THR B N 1
ATOM 1533 C CA . THR B 1 87 ? -4.972 29.626 0.964 1.00 17.43 84 THR B CA 1
ATOM 1534 C C . THR B 1 87 ? -4.627 29.132 2.334 1.00 16.68 84 THR B C 1
ATOM 1535 O O . THR B 1 87 ? -4.620 27.928 2.573 1.00 22.16 84 THR B O 1
ATOM 1539 N N . ALA B 1 88 ? -4.297 30.072 3.216 1.00 17.08 85 ALA B N 1
ATOM 1540 C CA . ALA B 1 88 ? -3.999 29.798 4.614 1.00 15.43 85 ALA B CA 1
ATOM 1541 C C . ALA B 1 88 ? -5.234 30.062 5.500 1.00 17.95 85 ALA B C 1
ATOM 1542 O O . ALA B 1 88 ? -5.786 31.168 5.508 1.00 22.94 85 ALA B O 1
ATOM 1544 N N . THR B 1 89 ? -5.653 29.038 6.240 1.00 16.24 86 THR B N 1
ATOM 1545 C CA . THR B 1 89 ? -6.747 29.139 7.184 1.00 19.67 86 THR B CA 1
ATOM 1546 C C . THR B 1 89 ? -6.172 28.993 8.591 1.00 22.43 86 THR B C 1
ATOM 1547 O O . THR B 1 89 ? -5.700 27.915 8.968 1.00 19.21 86 THR B O 1
ATOM 1551 N N . ALA B 1 90 ? -6.216 30.083 9.354 1.00 18.93 87 ALA B N 1
ATOM 1552 C CA . ALA B 1 90 ? -5.685 30.149 10.710 1.00 17.67 87 ALA B CA 1
ATOM 1553 C C . ALA B 1 90 ? -6.822 30.139 11.689 1.00 18.59 87 ALA B C 1
ATOM 1554 O O . ALA B 1 90 ? -7.708 30.988 11.611 1.00 19.54 87 ALA B O 1
ATOM 1556 N N . GLU B 1 91 ? -6.832 29.135 12.563 1.00 16.23 88 GLU B N 1
ATOM 1557 C CA . GLU B 1 91 ? -7.852 29.014 13.599 1.00 17.12 88 GLU B CA 1
ATOM 1558 C C . GLU B 1 91 ? -7.174 29.029 14.962 1.00 19.82 88 GLU B C 1
ATOM 1559 O O . GLU B 1 91 ? -6.218 28.290 15.175 1.00 20.02 88 GLU B O 1
ATOM 1565 N N . ILE B 1 92 ? -7.689 29.818 15.898 1.00 20.24 89 ILE B N 1
ATOM 1566 C CA . ILE B 1 92 ? -7.028 29.917 17.195 1.00 23.38 89 ILE B CA 1
ATOM 1567 C C . ILE B 1 92 ? -7.287 28.654 18.015 1.00 20.06 89 ILE B C 1
ATOM 1568 O O . ILE B 1 92 ? -8.381 28.099 18.023 1.00 22.03 89 ILE B O 1
ATOM 1573 N N . ILE B 1 93 ? -6.244 28.190 18.678 1.00 18.97 90 ILE B N 1
ATOM 1574 C CA . ILE B 1 93 ? -6.272 27.034 19.564 1.00 21.15 90 ILE B CA 1
ATOM 1575 C C . ILE B 1 93 ? -6.365 27.490 21.007 1.00 21.93 90 ILE B C 1
ATOM 1576 O O . ILE B 1 93 ? -6.993 26.855 21.845 1.00 25.62 90 ILE B O 1
ATOM 1581 N N . HIS B 1 94 ? -5.665 28.575 21.310 1.00 25.21 91 HIS B N 1
ATOM 1582 C CA . HIS B 1 94 ? -5.591 29.058 22.683 1.00 27.85 91 HIS B CA 1
ATOM 1583 C C . HIS B 1 94 ? -5.448 30.564 22.667 1.00 25.48 91 HIS B C 1
ATOM 1584 O O . HIS B 1 94 ? -4.531 31.104 22.059 1.00 23.46 91 HIS B O 1
ATOM 1591 N N . ARG B 1 95 ? -6.362 31.240 23.345 1.00 22.37 92 ARG B N 1
ATOM 1592 C CA . ARG B 1 95 ? -6.306 32.685 23.465 1.00 32.16 92 ARG B CA 1
ATOM 1593 C C . ARG B 1 95 ? -5.885 33.036 24.883 1.00 35.47 92 ARG B C 1
ATOM 1594 O O . ARG B 1 95 ? -6.729 33.208 25.750 1.00 36.57 92 ARG B O 1
ATOM 1602 N N . GLY B 1 96 ? -4.586 33.116 25.130 1.00 26.80 93 GLY B N 1
ATOM 1603 C CA . GLY B 1 96 ? -4.110 33.409 26.465 1.00 23.86 93 GLY B CA 1
ATOM 1604 C C . GLY B 1 96 ? -3.925 34.897 26.691 1.00 30.86 93 GLY B C 1
ATOM 1605 O O . GLY B 1 96 ? -4.098 35.701 25.778 1.00 33.17 93 GLY B O 1
ATOM 1606 N N . LYS B 1 97 ? -3.574 35.257 27.920 1.00 33.49 94 LYS B N 1
ATOM 1607 C CA . LYS B 1 97 ? -3.354 36.649 28.271 1.00 36.25 94 LYS B CA 1
ATOM 1608 C C . LYS B 1 97 ? -2.093 37.158 27.602 1.00 33.53 94 LYS B C 1
ATOM 1609 O O . LYS B 1 97 ? -2.096 38.220 26.973 1.00 39.36 94 LYS B O 1
ATOM 1615 N N . SER B 1 98 ? -1.022 36.375 27.698 1.00 24.47 95 SER B N 1
ATOM 1616 C CA . SER B 1 98 ? 0.269 36.804 27.169 1.00 33.18 95 SER B CA 1
ATOM 1617 C C . SER B 1 98 ? 0.703 36.053 25.895 1.00 34.97 95 SER B C 1
ATOM 1618 O O . SER B 1 98 ? 1.646 36.486 25.226 1.00 29.24 95 SER B O 1
ATOM 1621 N N . THR B 1 99 ? 0.065 34.920 25.584 1.00 34.75 96 THR B N 1
ATOM 1622 C CA . THR B 1 99 ? 0.318 34.227 24.312 1.00 28.48 96 THR B CA 1
ATOM 1623 C C . THR B 1 99 ? -0.955 33.711 23.625 1.00 26.69 96 THR B C 1
ATOM 1624 O O . THR B 1 99 ? -1.907 33.274 24.279 1.00 27.66 96 THR B O 1
ATOM 1628 N N . HIS B 1 100 ? -0.940 33.708 22.296 1.00 19.64 97 HIS B N 1
ATOM 1629 C CA . HIS B 1 100 ? -1.965 33.025 21.503 1.00 23.46 97 HIS B CA 1
ATOM 1630 C C . HIS B 1 100 ? -1.333 31.856 20.773 1.00 24.18 97 HIS B C 1
ATOM 1631 O O . HIS B 1 100 ? -0.205 31.977 20.307 1.00 18.17 97 HIS B O 1
ATOM 1638 N N . VAL B 1 101 ? -2.031 30.727 20.673 1.00 19.48 98 VAL B N 1
ATOM 1639 C CA . VAL B 1 101 ? -1.527 29.626 19.845 1.00 19.13 98 VAL B CA 1
ATOM 1640 C C . VAL B 1 101 ? -2.529 29.404 18.698 1.00 21.80 98 VAL B C 1
ATOM 1641 O O . VAL B 1 101 ? -3.732 29.404 18.925 1.00 18.84 98 VAL B O 1
ATOM 1645 N N . TRP B 1 102 ? -2.024 29.277 17.478 1.00 20.35 99 TRP B N 1
ATOM 1646 C CA . TRP B 1 102 ? -2.835 29.178 16.248 1.00 17.59 99 TRP B CA 1
ATOM 1647 C C . TRP B 1 102 ? -2.498 27.925 15.481 1.00 21.49 99 TRP B C 1
ATOM 1648 O O . TRP B 1 102 ? -1.312 27.605 15.373 1.00 16.83 99 TRP B O 1
ATOM 1659 N N . ASP B 1 103 ? -3.528 27.247 14.945 1.00 17.40 100 ASP B N 1
ATOM 1660 C CA . ASP B 1 103 ? -3.392 26.165 13.962 1.00 21.57 100 ASP B CA 1
ATOM 1661 C C . ASP B 1 103 ? -3.554 26.727 12.562 1.00 19.46 100 ASP B C 1
ATOM 1662 O O . ASP B 1 103 ? -4.557 27.362 12.281 1.00 23.43 100 ASP B O 1
ATOM 1667 N N . ILE B 1 104 ? -2.632 26.447 11.657 1.00 16.29 101 ILE B N 1
ATOM 1668 C CA . ILE B 1 104 ? -2.790 27.008 10.316 1.00 19.77 101 ILE B CA 1
ATOM 1669 C C . ILE B 1 104 ? -2.688 25.918 9.283 1.00 20.06 101 ILE B C 1
ATOM 1670 O O . ILE B 1 104 ? -1.757 25.116 9.324 1.00 21.22 101 ILE B O 1
ATOM 1675 N N . LYS B 1 105 ? -3.656 25.849 8.374 1.00 16.37 102 LYS B N 1
ATOM 1676 C CA . LYS B 1 105 ? -3.533 24.920 7.259 1.00 16.28 102 LYS B CA 1
ATOM 1677 C C . LYS B 1 105 ? -3.489 25.675 5.939 1.00 28.92 102 LYS B C 1
ATOM 1678 O O . LYS B 1 105 ? -4.279 26.580 5.705 1.00 22.43 102 LYS B O 1
ATOM 1684 N N . ILE B 1 106 ? -2.537 25.313 5.092 1.00 23.61 103 ILE B N 1
ATOM 1685 C CA . ILE B 1 106 ? -2.363 25.968 3.812 1.00 25.01 103 ILE B CA 1
ATOM 1686 C C . ILE B 1 106 ? -2.585 24.961 2.715 1.00 23.02 103 ILE B C 1
ATOM 1687 O O . ILE B 1 106 ? -1.883 23.932 2.657 1.00 21.27 103 ILE B O 1
ATOM 1692 N N . LYS B 1 107 ? -3.595 25.261 1.885 1.00 18.76 104 LYS B N 1
ATOM 1693 C CA . LYS B 1 107 ? -4.079 24.364 0.815 1.00 21.81 104 LYS B CA 1
ATOM 1694 C C . LYS B 1 107 ? -3.936 25.006 -0.559 1.00 23.69 104 LYS B C 1
ATOM 1695 O O . LYS B 1 107 ? -3.950 26.234 -0.669 1.00 20.36 104 LYS B O 1
ATOM 1701 N N . ASN B 1 108 ? -3.855 24.192 -1.610 1.00 28.93 105 ASN B N 1
ATOM 1702 C CA . ASN B 1 108 ? -3.841 24.724 -2.968 1.00 31.22 105 ASN B CA 1
ATOM 1703 C C . ASN B 1 108 ? -5.260 24.722 -3.504 1.00 37.67 105 ASN B C 1
ATOM 1704 O O . ASN B 1 108 ? -6.213 24.525 -2.748 1.00 30.26 105 ASN B O 1
ATOM 1709 N N . ASP B 1 109 ? -5.385 24.947 -4.809 1.00 31.63 106 ASP B N 1
ATOM 1710 C CA . ASP B 1 109 ? -6.677 24.978 -5.490 1.00 40.93 106 ASP B CA 1
ATOM 1711 C C . ASP B 1 109 ? -7.477 23.703 -5.383 1.00 38.32 106 ASP B C 1
ATOM 1712 O O . ASP B 1 109 ? -8.697 23.735 -5.254 1.00 49.00 106 ASP B O 1
ATOM 1717 N N . LYS B 1 110 ? -6.788 22.576 -5.494 1.00 44.72 107 LYS B N 1
ATOM 1718 C CA . LYS B 1 110 ? -7.436 21.267 -5.504 1.00 49.00 107 LYS B CA 1
ATOM 1719 C C . LYS B 1 110 ? -7.722 20.750 -4.104 1.00 40.87 107 LYS B C 1
ATOM 1720 O O . LYS B 1 110 ? -7.912 19.552 -3.915 1.00 38.98 107 LYS B O 1
ATOM 1726 N N . GLU B 1 111 ? -7.711 21.656 -3.129 1.00 36.33 108 GLU B N 1
ATOM 1727 C CA . GLU B 1 111 ? -7.936 21.308 -1.725 1.00 38.38 108 GLU B CA 1
ATOM 1728 C C . GLU B 1 111 ? -6.891 20.346 -1.183 1.00 35.57 108 GLU B C 1
ATOM 1729 O O . GLU B 1 111 ? -7.138 19.653 -0.195 1.00 32.91 108 GLU B O 1
ATOM 1735 N N . GLN B 1 112 ? -5.705 20.347 -1.781 1.00 28.81 109 GLN B N 1
ATOM 1736 C CA . GLN B 1 112 ? -4.612 19.565 -1.226 1.00 28.48 109 GLN B CA 1
ATOM 1737 C C . GLN B 1 112 ? -3.901 20.319 -0.115 1.00 27.97 109 GLN B C 1
ATOM 1738 O O . GLN B 1 112 ? -3.611 21.502 -0.260 1.00 27.99 109 GLN B O 1
ATOM 1744 N N . LEU B 1 113 ? -3.538 19.610 0.952 1.00 23.74 110 LEU B N 1
ATOM 1745 C CA . LEU B 1 113 ? -2.709 20.202 1.993 1.00 23.92 110 LEU B CA 1
ATOM 1746 C C . LEU B 1 113 ? -1.289 20.438 1.506 1.00 27.30 110 LEU B C 1
ATOM 1747 O O . LEU B 1 113 ? -0.550 19.497 1.201 1.00 26.55 110 LEU B O 1
ATOM 1752 N N . ILE B 1 114 ? -0.906 21.705 1.446 1.00 15.85 111 ILE B N 1
ATOM 1753 C CA . ILE B 1 114 ? 0.452 22.072 1.076 1.00 18.72 111 ILE B CA 1
ATOM 1754 C C . ILE B 1 114 ? 1.376 22.165 2.293 1.00 26.20 111 ILE B C 1
ATOM 1755 O O . ILE B 1 114 ? 2.472 21.602 2.296 1.00 22.72 111 ILE B O 1
ATOM 1760 N N . THR B 1 115 ? 0.930 22.899 3.312 1.00 24.61 112 THR B N 1
ATOM 1761 C CA . THR B 1 115 ? 1.744 23.120 4.519 1.00 16.68 112 THR B CA 1
ATOM 1762 C C . THR B 1 115 ? 0.810 23.111 5.717 1.00 17.42 112 THR B C 1
ATOM 1763 O O . THR B 1 115 ? -0.291 23.633 5.613 1.00 15.65 112 THR B O 1
ATOM 1767 N N . VAL B 1 116 ? 1.186 22.460 6.818 1.00 13.39 113 VAL B N 1
ATOM 1768 C CA . VAL B 1 116 ? 0.419 22.623 8.060 1.00 13.38 113 VAL B CA 1
ATOM 1769 C C . VAL B 1 116 ? 1.364 23.250 9.069 1.00 15.39 113 VAL B C 1
ATOM 1770 O O . VAL B 1 116 ? 2.550 22.926 9.070 1.00 16.37 113 VAL B O 1
ATOM 1774 N N . MET B 1 117 ? 0.863 24.170 9.884 1.00 14.32 114 MET B N 1
ATOM 1775 C CA . MET B 1 117 ? 1.717 25.004 10.751 1.00 15.93 114 MET B CA 1
ATOM 1776 C C . MET B 1 117 ? 1.074 25.159 12.089 1.00 17.01 114 MET B C 1
ATOM 1777 O O . MET B 1 117 ? -0.151 25.100 12.218 1.00 14.34 114 MET B O 1
ATOM 1782 N N . ARG B 1 118 ? 1.897 25.383 13.089 1.00 18.21 115 ARG B N 1
ATOM 1783 C CA A ARG B 1 118 ? 1.386 25.894 14.355 0.67 13.88 115 ARG B CA 1
ATOM 1784 C CA B ARG B 1 118 ? 1.423 25.856 14.379 0.33 16.92 115 ARG B CA 1
ATOM 1785 C C . ARG B 1 118 ? 2.209 27.115 14.689 1.00 18.54 115 ARG B C 1
ATOM 1786 O O . ARG B 1 118 ? 3.421 27.134 14.488 1.00 18.78 115 ARG B O 1
ATOM 1801 N N . GLY B 1 119 ? 1.535 28.160 15.149 1.00 16.32 116 GLY B N 1
ATOM 1802 C CA . GLY B 1 119 ? 2.219 29.409 15.420 1.00 12.32 116 GLY B CA 1
ATOM 1803 C C . GLY B 1 119 ? 1.903 29.867 16.817 1.00 23.04 116 GLY B C 1
ATOM 1804 O O . GLY B 1 119 ? 0.763 29.787 17.273 1.00 21.04 116 GLY B O 1
ATOM 1805 N N . THR B 1 120 ? 2.927 30.347 17.499 1.00 18.79 117 THR B N 1
ATOM 1806 C CA . THR B 1 120 ? 2.792 30.924 18.825 1.00 20.63 117 THR B CA 1
ATOM 1807 C C . THR B 1 120 ? 3.097 32.411 18.749 1.00 25.79 117 THR B C 1
ATOM 1808 O O . THR B 1 120 ? 4.219 32.813 18.335 1.00 25.20 117 THR B O 1
ATOM 1812 N N . VAL B 1 121 ? 2.104 33.220 19.140 1.00 16.01 118 VAL B N 1
ATOM 1813 C CA . VAL B 1 121 ? 2.185 34.684 19.052 1.00 21.33 118 VAL B CA 1
ATOM 1814 C C . VAL B 1 121 ? 2.217 35.338 20.441 1.00 30.03 118 VAL B C 1
ATOM 1815 O O . VAL B 1 121 ? 1.292 35.168 21.238 1.00 25.34 118 VAL B O 1
ATOM 1819 N N . ALA B 1 122 ? 3.268 36.099 20.725 1.00 25.87 119 ALA B N 1
ATOM 1820 C CA . ALA B 1 122 ? 3.366 36.767 22.019 1.00 26.06 119 ALA B CA 1
ATOM 1821 C C . ALA B 1 122 ? 2.616 38.088 22.009 1.00 30.24 119 ALA B C 1
ATOM 1822 O O . ALA B 1 122 ? 2.687 38.856 21.043 1.00 27.19 119 ALA B O 1
ATOM 1824 N N . ILE B 1 123 ? 1.899 38.346 23.095 1.00 28.57 120 ILE B N 1
ATOM 1825 C CA . ILE B 1 123 ? 1.187 39.602 23.265 1.00 27.79 120 ILE B CA 1
ATOM 1826 C C . ILE B 1 123 ? 2.008 40.486 24.211 1.00 32.13 120 ILE B C 1
ATOM 1827 O O . ILE B 1 123 ? 2.041 40.255 25.418 1.00 37.32 120 ILE B O 1
ATOM 1832 N N . LYS B 1 124 ? 2.698 41.466 23.641 1.00 32.81 121 LYS B N 1
ATOM 1833 C CA . LYS B 1 124 ? 3.640 42.298 24.384 1.00 39.30 121 LYS B CA 1
ATOM 1834 C C . LYS B 1 124 ? 3.172 43.747 24.423 1.00 40.58 121 LYS B C 1
ATOM 1835 O O . LYS B 1 124 ? 2.526 44.220 23.479 1.00 41.09 121 LYS B O 1
ATOM 1841 N N . PRO B 1 125 ? 3.478 44.453 25.524 1.00 44.52 122 PRO B N 1
ATOM 1842 C CA . PRO B 1 125 ? 3.161 45.883 25.618 1.00 43.08 122 PRO B CA 1
ATOM 1843 C C . PRO B 1 125 ? 3.906 46.715 24.574 1.00 44.96 122 PRO B C 1
ATOM 1844 O O . PRO B 1 125 ? 5.032 46.389 24.196 1.00 50.28 122 PRO B O 1
ATOM 1848 N N . LEU B 1 126 ? 3.244 47.756 24.080 1.00 52.64 123 LEU B N 1
ATOM 1849 C CA . LEU B 1 126 ? 3.806 48.663 23.080 1.00 58.67 123 LEU B CA 1
ATOM 1850 C C . LEU B 1 126 ? 4.941 49.529 23.635 1.00 64.94 123 LEU B C 1
ATOM 1851 O O . LEU B 1 126 ? 6.048 49.047 23.891 1.00 66.26 123 LEU B O 1
ATOM 1856 N N . HIS C 1 6 ? 7.493 -0.414 27.263 1.00 63.94 3 HIS C N 1
ATOM 1857 C CA . HIS C 1 6 ? 7.831 -0.431 28.681 1.00 64.26 3 HIS C CA 1
ATOM 1858 C C . HIS C 1 6 ? 7.701 0.956 29.337 1.00 61.02 3 HIS C C 1
ATOM 1859 O O 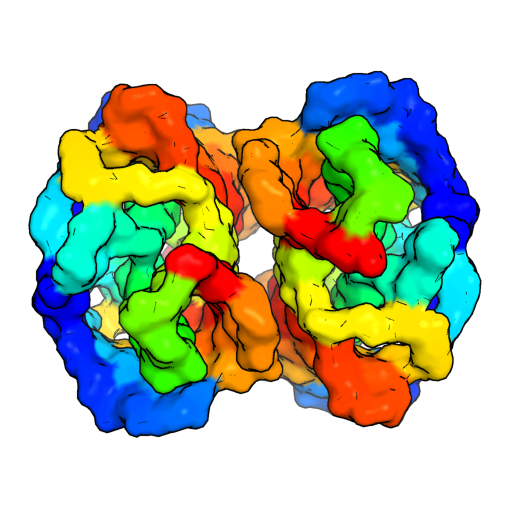. HIS C 1 6 ? 7.356 1.051 30.521 1.00 51.34 3 HIS C O 1
ATOM 1866 N N . LEU C 1 7 ? 7.974 2.026 28.587 1.00 59.47 4 LEU C N 1
ATOM 1867 C CA . LEU C 1 7 ? 7.671 3.367 29.085 1.00 53.43 4 LEU C CA 1
ATOM 1868 C C . LEU C 1 7 ? 6.168 3.504 29.270 1.00 50.93 4 LEU C C 1
ATOM 1869 O O . LEU C 1 7 ? 5.698 4.135 30.222 1.00 55.51 4 LEU C O 1
ATOM 1874 N N . LEU C 1 8 ? 5.421 2.886 28.361 1.00 49.61 5 LEU C N 1
ATOM 1875 C CA . LEU C 1 8 ? 3.969 2.860 28.441 1.00 51.71 5 LEU C CA 1
ATOM 1876 C C . LEU C 1 8 ? 3.524 2.312 29.779 1.00 55.46 5 LEU C C 1
ATOM 1877 O O . LEU C 1 8 ? 2.563 2.802 30.367 1.00 57.27 5 LEU C O 1
ATOM 1882 N N . GLU C 1 9 ? 4.219 1.275 30.243 1.00 59.94 6 GLU C N 1
ATOM 1883 C CA . GLU C 1 9 ? 3.948 0.700 31.551 1.00 54.58 6 GLU C CA 1
ATOM 1884 C C . GLU C 1 9 ? 4.489 1.610 32.640 1.00 57.34 6 GLU C C 1
ATOM 1885 O O . GLU C 1 9 ? 3.841 1.806 33.669 1.00 62.12 6 GLU C O 1
ATOM 1891 N N . THR C 1 10 ? 5.680 2.161 32.424 1.00 55.45 7 THR C N 1
ATOM 1892 C CA . THR C 1 10 ? 6.266 3.069 33.404 1.00 54.67 7 THR C CA 1
ATOM 1893 C C . THR C 1 10 ? 5.313 4.234 33.673 1.00 53.21 7 THR C C 1
ATOM 1894 O O . THR C 1 10 ? 5.139 4.650 34.818 1.00 55.62 7 THR C O 1
ATOM 1898 N N . PHE C 1 11 ? 4.675 4.730 32.613 1.00 51.39 8 PHE C N 1
ATOM 1899 C CA . PHE C 1 11 ? 3.738 5.847 32.726 1.00 45.52 8 PHE C CA 1
ATOM 1900 C C . PHE C 1 11 ? 2.310 5.376 32.945 1.00 48.58 8 PHE C C 1
ATOM 1901 O O . PHE C 1 11 ? 1.393 6.189 33.044 1.00 47.85 8 PHE C O 1
ATOM 1909 N N . GLU C 1 12 ? 2.134 4.061 33.016 1.00 53.85 9 GLU C N 1
ATOM 1910 C CA . GLU C 1 12 ? 0.829 3.453 33.261 1.00 54.70 9 GLU C CA 1
ATOM 1911 C C . GLU C 1 12 ? -0.188 3.885 32.214 1.00 50.92 9 GLU C C 1
ATOM 1912 O O . GLU C 1 12 ? -1.327 4.213 32.549 1.00 50.72 9 GLU C O 1
ATOM 1918 N N . MET C 1 13 ? 0.227 3.863 30.944 1.00 45.89 10 MET C N 1
ATOM 1919 C CA . MET C 1 13 ? -0.630 4.283 29.837 1.00 43.01 10 MET C CA 1
ATOM 1920 C C . MET C 1 13 ? -1.689 3.233 29.525 1.00 46.19 10 MET C C 1
ATOM 1921 O O . MET C 1 13 ? -1.430 2.038 29.602 1.00 46.42 10 MET C O 1
ATOM 1926 N N . SER C 1 14 ? -2.881 3.688 29.164 1.00 45.26 11 SER C N 1
ATOM 1927 C CA . SER C 1 14 ? -3.960 2.796 28.775 1.00 49.59 11 SER C CA 1
ATOM 1928 C C . SER C 1 14 ? -4.501 3.205 27.411 1.00 48.61 11 SER C C 1
ATOM 1929 O O . SER C 1 14 ? -4.879 4.370 27.212 1.00 43.28 11 SER C O 1
ATOM 1932 N N . ILE C 1 15 ? -4.521 2.258 26.474 1.00 42.80 12 ILE C N 1
ATOM 1933 C CA . ILE C 1 15 ? -5.077 2.506 25.147 1.00 47.60 12 ILE C CA 1
ATOM 1934 C C . ILE C 1 15 ? -6.594 2.422 25.198 1.00 55.67 12 ILE C C 1
ATOM 1935 O O . ILE C 1 15 ? -7.166 1.350 25.391 1.00 65.02 12 ILE C O 1
ATOM 1940 N N . ASP C 1 16 ? -7.236 3.572 25.055 1.00 47.61 13 ASP C N 1
ATOM 1941 C CA . ASP C 1 16 ? -8.679 3.664 25.162 1.00 51.60 13 ASP C CA 1
ATOM 1942 C C . ASP C 1 16 ? -9.427 3.446 23.853 1.00 49.77 13 ASP C C 1
ATOM 1943 O O . ASP C 1 16 ? -10.556 2.966 23.870 1.00 58.30 13 ASP C O 1
ATOM 1948 N N . HIS C 1 17 ? -8.813 3.781 22.723 1.00 42.04 14 HIS C N 1
ATOM 1949 C CA . HIS C 1 17 ? -9.477 3.589 21.436 1.00 38.87 14 HIS C CA 1
ATOM 1950 C C . HIS C 1 17 ? -8.495 3.627 20.285 1.00 39.37 14 HIS C C 1
ATOM 1951 O O . HIS C 1 17 ? -7.612 4.481 20.234 1.00 40.94 14 HIS C O 1
ATOM 1958 N N . GLN C 1 18 ? -8.697 2.732 19.325 1.00 36.22 15 GLN C N 1
ATOM 1959 C CA . GLN C 1 18 ? -7.878 2.704 18.129 1.00 40.00 15 GLN C CA 1
ATOM 1960 C C . GLN C 1 18 ? -8.709 2.438 16.902 1.00 44.24 15 GLN C C 1
ATOM 1961 O O . GLN C 1 18 ? -9.556 1.555 16.901 1.00 43.37 15 GLN C O 1
ATOM 1967 N N . GLU C 1 19 ? -8.438 3.182 15.844 1.00 37.97 16 GLU C N 1
ATOM 1968 C CA . GLU C 1 19 ? -8.914 2.804 14.524 1.00 44.03 16 GLU C CA 1
ATOM 1969 C C . GLU C 1 19 ? -7.934 3.409 13.542 1.00 41.91 16 GLU C C 1
ATOM 1970 O O . GLU C 1 19 ? -7.069 4.184 13.939 1.00 36.39 16 GLU C O 1
ATOM 1976 N N . ASP C 1 20 ? -8.042 3.045 12.273 1.00 43.88 17 ASP C N 1
ATOM 1977 C CA . ASP C 1 20 ? -7.077 3.519 11.292 1.00 41.97 17 ASP C CA 1
ATOM 1978 C C . ASP C 1 20 ? -7.017 5.058 11.259 1.00 35.28 17 ASP C C 1
ATOM 1979 O O . ASP C 1 20 ? -8.002 5.737 10.951 1.00 33.34 17 ASP C O 1
ATOM 1984 N N . GLY C 1 21 ? -5.848 5.595 11.599 1.00 24.39 18 GLY C N 1
ATOM 1985 C CA . GLY C 1 21 ? -5.627 7.040 11.600 1.00 22.46 18 GLY C CA 1
ATOM 1986 C C . GLY C 1 21 ? -6.061 7.736 12.878 1.00 28.04 18 GLY C C 1
ATOM 1987 O O . GLY C 1 21 ? -6.054 8.966 12.966 1.00 27.55 18 GLY C O 1
ATOM 1988 N N . LEU C 1 22 ? -6.390 6.957 13.902 1.00 26.80 19 LEU C N 1
ATOM 1989 C CA . LEU C 1 22 ? -6.847 7.545 15.158 1.00 24.35 19 LEU C CA 1
ATOM 1990 C C . LEU C 1 22 ? -6.426 6.712 16.365 1.00 26.82 19 LEU C C 1
ATOM 1991 O O . LEU C 1 22 ? -6.623 5.492 16.397 1.00 31.53 19 LEU C O 1
ATOM 1996 N N . VAL C 1 23 ? -5.800 7.369 17.334 1.00 27.00 20 VAL C N 1
ATOM 1997 C CA . VAL C 1 23 ? -5.398 6.726 18.578 1.00 27.31 20 VAL C CA 1
ATOM 1998 C C . VAL C 1 23 ? -5.750 7.564 19.806 1.00 35.39 20 VAL C C 1
ATOM 1999 O O . VAL C 1 23 ? -5.506 8.763 19.829 1.00 34.04 20 VAL C O 1
ATOM 2003 N N . VAL C 1 24 ? -6.336 6.939 20.825 1.00 35.96 21 VAL C N 1
ATOM 2004 C CA . VAL C 1 24 ? -6.596 7.628 22.096 1.00 33.50 21 VAL C CA 1
ATOM 2005 C C . VAL C 1 24 ? -5.922 6.872 23.238 1.00 38.23 21 VAL C C 1
ATOM 2006 O O . VAL C 1 24 ? -6.205 5.693 23.449 1.00 39.68 21 VAL C O 1
ATOM 2010 N N . ILE C 1 25 ? -5.015 7.532 23.951 1.00 32.27 22 ILE C N 1
ATOM 2011 C CA . ILE C 1 25 ? -4.291 6.896 25.055 1.00 33.82 22 ILE C CA 1
ATOM 2012 C C . ILE C 1 25 ? -4.305 7.801 26.272 1.00 35.06 22 ILE C C 1
ATOM 2013 O O . ILE C 1 25 ? -4.061 8.997 26.147 1.00 33.97 22 ILE C O 1
ATOM 2018 N N . SER C 1 26 ? -4.589 7.242 27.446 1.00 35.67 23 SER C N 1
ATOM 2019 C CA . SER C 1 26 ? -4.653 8.039 28.667 1.00 38.97 23 SER C CA 1
ATOM 2020 C C . SER C 1 26 ? -3.604 7.585 29.664 1.00 42.59 23 SER C C 1
ATOM 2021 O O . SER C 1 26 ? -3.004 6.524 29.514 1.00 39.85 23 SER C O 1
ATOM 2024 N N . MET C 1 27 ? -3.371 8.404 30.679 1.00 36.39 24 MET C N 1
ATOM 2025 C CA . MET C 1 27 ? -2.474 8.020 31.744 1.00 42.06 24 MET C CA 1
ATOM 2026 C C . MET C 1 27 ? -2.757 8.864 32.980 1.00 45.20 24 MET C C 1
ATOM 2027 O O . MET C 1 27 ? -3.281 9.974 32.867 1.00 47.03 24 MET C O 1
ATOM 2032 N N . PRO C 1 28 ? -2.456 8.322 34.171 1.00 46.86 25 PRO C N 1
ATOM 2033 C CA . PRO C 1 28 ? -2.693 9.081 35.400 1.00 49.63 25 PRO C CA 1
ATOM 2034 C C . PRO C 1 28 ? -1.618 10.129 35.660 1.00 45.57 25 PRO C C 1
ATOM 2035 O O . PRO C 1 28 ? -0.450 9.920 35.329 1.00 45.75 25 PRO C O 1
ATOM 2039 N N . VAL C 1 29 ? -2.027 11.256 36.225 1.00 43.04 26 VAL C N 1
ATOM 2040 C CA . VAL C 1 29 ? -1.086 12.274 36.665 1.00 49.54 26 VAL C CA 1
ATOM 2041 C C . VAL C 1 29 ? -0.648 11.977 38.093 1.00 54.30 26 VAL C C 1
ATOM 2042 O O . VAL C 1 29 ? -1.349 12.305 39.047 1.00 45.32 26 VAL C O 1
ATOM 2046 N N . THR C 1 30 ? 0.496 11.316 38.221 1.00 55.68 27 THR C N 1
ATOM 2047 C CA . THR C 1 30 ? 1.037 10.936 39.517 1.00 61.58 27 THR C CA 1
ATOM 2048 C C . THR C 1 30 ? 2.400 11.547 39.764 1.00 66.76 27 THR C C 1
ATOM 2049 O O . THR C 1 30 ? 2.949 12.242 38.909 1.00 66.82 27 THR C O 1
ATOM 2053 N N . ASP C 1 31 ? 2.938 11.281 40.947 1.00 68.96 28 ASP C N 1
ATOM 2054 C CA . ASP C 1 31 ? 4.251 11.778 41.330 1.00 71.87 28 ASP C CA 1
ATOM 2055 C C . ASP C 1 31 ? 5.352 11.276 40.388 1.00 65.64 28 ASP C C 1
ATOM 2056 O O . ASP C 1 31 ? 6.353 11.959 40.200 1.00 61.80 28 ASP C O 1
ATOM 2061 N N . LYS C 1 32 ? 5.186 10.078 39.825 1.00 62.56 29 LYS C N 1
ATOM 2062 C CA . LYS C 1 32 ? 6.187 9.527 38.904 1.00 62.93 29 LYS C CA 1
ATOM 2063 C C . LYS C 1 32 ? 6.418 10.403 37.658 1.00 59.62 29 LYS C C 1
ATOM 2064 O O . LYS C 1 32 ? 7.504 10.383 37.074 1.00 60.36 29 LYS C O 1
ATOM 2070 N N . VAL C 1 33 ? 5.417 11.193 37.278 1.00 51.32 30 VAL C N 1
ATOM 2071 C CA . VAL C 1 33 ? 5.504 12.012 36.064 1.00 51.72 30 VAL C CA 1
ATOM 2072 C C . VAL C 1 33 ? 5.408 13.532 36.290 1.00 51.39 30 VAL C C 1
ATOM 2073 O O . VAL C 1 33 ? 5.121 14.283 35.356 1.00 45.90 30 VAL C O 1
ATOM 2077 N N . LYS C 1 34 ? 5.622 13.980 37.524 1.00 54.58 31 LYS C N 1
ATOM 2078 C CA . LYS C 1 34 ? 5.510 15.397 37.845 1.00 60.42 31 LYS C CA 1
ATOM 2079 C C . LYS C 1 34 ? 6.842 16.147 37.799 1.00 65.79 31 LYS C C 1
ATOM 2080 O O . LYS C 1 34 ? 7.929 15.546 37.815 1.00 69.49 31 LYS C O 1
ATOM 2086 N N . GLN C 1 35 ? 6.718 17.470 37.706 1.00 70.53 32 GLN C N 1
ATOM 2087 C CA . GLN C 1 35 ? 7.816 18.405 37.915 1.00 74.39 32 GLN C CA 1
ATOM 2088 C C . GLN C 1 35 ? 7.968 18.538 39.446 1.00 78.26 32 GLN C C 1
ATOM 2089 O O . GLN C 1 35 ? 7.117 18.038 40.166 1.00 83.85 32 GLN C O 1
ATOM 2095 N N . PRO C 1 36 ? 9.072 19.131 39.949 1.00 81.78 33 PRO C N 1
ATOM 2096 C CA . PRO C 1 36 ? 9.179 19.279 41.409 1.00 81.10 33 PRO C CA 1
ATOM 2097 C C . PRO C 1 36 ? 8.063 20.138 42.006 1.00 77.45 33 PRO C C 1
ATOM 2098 O O . PRO C 1 36 ? 7.616 19.822 43.103 1.00 84.73 33 PRO C O 1
ATOM 2102 N N . PHE C 1 37 ? 7.598 21.169 41.298 1.00 69.99 34 PHE C N 1
ATOM 2103 C CA . PHE C 1 37 ? 6.692 22.171 41.903 1.00 71.39 34 PHE C CA 1
ATOM 2104 C C . PHE C 1 37 ? 5.410 21.695 42.637 1.00 85.91 34 PHE C C 1
ATOM 2105 O O . PHE C 1 37 ? 5.182 22.131 43.767 1.00 95.08 34 PHE C O 1
ATOM 2113 N N . GLY C 1 38 ? 4.576 20.832 42.060 1.00 75.43 35 GLY C N 1
ATOM 2114 C CA . GLY C 1 38 ? 4.792 20.237 40.767 1.00 69.13 35 GLY C CA 1
ATOM 2115 C C . GLY C 1 38 ? 3.516 19.860 40.060 1.00 67.13 35 GLY C C 1
ATOM 2116 O O . GLY C 1 38 ? 2.560 19.335 40.644 1.00 61.46 35 GLY C O 1
ATOM 2117 N N . TYR C 1 39 ? 3.515 20.161 38.772 1.00 62.64 36 TYR C N 1
ATOM 2118 C CA . TYR C 1 39 ? 2.462 19.748 37.890 1.00 64.88 36 TYR C CA 1
ATOM 2119 C C . TYR C 1 39 ? 3.009 18.598 37.050 1.00 62.69 36 TYR C C 1
ATOM 2120 O O . TYR C 1 39 ? 4.174 18.205 37.181 1.00 49.66 36 TYR C O 1
ATOM 2129 N N . LEU C 1 40 ? 2.158 18.078 36.183 1.00 48.65 37 LEU C N 1
ATOM 2130 C CA . LEU C 1 40 ? 2.563 17.115 35.172 1.00 47.55 37 LEU C CA 1
ATOM 2131 C C . LEU C 1 40 ? 3.763 17.601 34.387 1.00 52.43 37 LEU C C 1
ATOM 2132 O O . LEU C 1 40 ? 3.778 18.702 33.889 1.00 47.58 37 LEU C O 1
ATOM 2137 N N . HIS C 1 41 ? 4.775 16.755 34.283 1.00 47.13 38 HIS C N 1
ATOM 2138 C CA . HIS C 1 41 ? 5.977 17.114 33.535 1.00 58.01 38 HIS C CA 1
ATOM 2139 C C . HIS C 1 41 ? 5.655 17.299 32.038 1.00 56.72 38 HIS C C 1
ATOM 2140 O O . HIS C 1 41 ? 4.968 16.478 31.421 1.00 45.32 38 HIS C O 1
ATOM 2147 N N . GLY C 1 42 ? 6.145 18.401 31.468 1.00 45.01 39 GLY C N 1
ATOM 2148 C CA . GLY C 1 42 ? 5.905 18.714 30.062 1.00 36.04 39 GLY C CA 1
ATOM 2149 C C . GLY C 1 42 ? 6.429 17.578 29.199 1.00 33.17 39 GLY C C 1
ATOM 2150 O O . GLY C 1 42 ? 5.817 17.189 28.200 1.00 36.72 39 GLY C O 1
ATOM 2151 N N . GLY C 1 43 ? 7.571 17.039 29.608 1.00 28.51 40 GLY C N 1
ATOM 2152 C CA . GLY C 1 43 ? 8.198 15.917 28.925 1.00 33.40 40 GLY C CA 1
ATOM 2153 C C . GLY C 1 43 ? 7.327 14.678 28.983 1.00 33.44 40 GLY C C 1
ATOM 2154 O O . GLY C 1 43 ? 7.318 13.888 28.040 1.00 35.50 40 GLY C O 1
ATOM 2155 N N . ALA C 1 44 ? 6.568 14.523 30.069 1.00 32.75 41 ALA C N 1
ATOM 2156 C CA . ALA C 1 44 ? 5.713 13.352 30.230 1.00 25.96 41 ALA C CA 1
ATOM 2157 C C . ALA C 1 44 ? 4.523 13.420 29.279 1.00 34.74 41 ALA C C 1
ATOM 2158 O O . ALA C 1 44 ? 4.154 12.425 28.642 1.00 30.17 41 ALA C O 1
ATOM 2160 N N . SER C 1 45 ? 3.932 14.606 29.189 1.00 34.77 42 SER C N 1
ATOM 2161 C CA . SER C 1 45 ? 2.855 14.855 28.251 1.00 33.82 42 SER C CA 1
ATOM 2162 C C . SER C 1 45 ? 3.333 14.594 26.814 1.00 28.62 42 SER C C 1
ATOM 2163 O O . SER C 1 45 ? 2.693 13.861 26.051 1.00 37.47 42 SER C O 1
ATOM 2166 N N . ILE C 1 46 ? 4.477 15.167 26.468 1.00 25.75 43 ILE C N 1
ATOM 2167 C CA . ILE C 1 46 ? 5.039 14.960 25.142 1.00 30.01 43 ILE C CA 1
ATOM 2168 C C . ILE C 1 46 ? 5.309 13.478 24.884 1.00 30.85 43 ILE C C 1
ATOM 2169 O O . ILE C 1 46 ? 5.084 12.985 23.777 1.00 28.18 43 ILE C O 1
ATOM 2174 N N . ALA C 1 47 ? 5.767 12.771 25.911 1.00 30.18 44 ALA C N 1
ATOM 2175 C CA . ALA C 1 47 ? 6.067 11.352 25.785 1.00 31.26 44 ALA C CA 1
ATOM 2176 C C . ALA C 1 47 ? 4.802 10.561 25.473 1.00 30.24 44 ALA C C 1
ATOM 2177 O O . ALA C 1 47 ? 4.808 9.627 24.654 1.00 32.06 44 ALA C O 1
ATOM 2179 N N . LEU C 1 48 ? 3.713 10.944 26.131 1.00 27.14 45 LEU C N 1
ATOM 2180 C CA . LEU C 1 48 ? 2.408 10.378 25.838 1.00 27.38 45 LEU C CA 1
ATOM 2181 C C . LEU C 1 48 ? 2.002 10.610 24.385 1.00 31.20 45 LEU C C 1
ATOM 2182 O O . LEU C 1 48 ? 1.497 9.701 23.711 1.00 28.86 45 LEU C O 1
ATOM 2187 N N . GLY C 1 49 ? 2.184 11.846 23.924 1.00 27.68 46 GLY C N 1
ATOM 2188 C CA . GLY C 1 49 ? 1.875 12.200 22.547 1.00 33.05 46 GLY C CA 1
ATOM 2189 C C . GLY C 1 49 ? 2.654 11.396 21.521 1.00 29.30 46 GLY C C 1
ATOM 2190 O O . GLY C 1 49 ? 2.105 10.885 20.521 1.00 40.82 46 GLY C O 1
ATOM 2191 N N . GLU C 1 50 ? 3.952 11.287 21.762 1.00 21.63 47 GLU C N 1
ATOM 2192 C CA . GLU C 1 50 ? 4.825 10.605 20.831 1.00 21.34 47 GLU C CA 1
ATOM 2193 C C . GLU C 1 50 ? 4.451 9.123 20.795 1.00 23.30 47 GLU C C 1
ATOM 2194 O O . GLU C 1 50 ? 4.476 8.509 19.730 1.00 23.05 47 GLU C O 1
ATOM 2200 N N . THR C 1 51 ? 4.061 8.576 21.954 1.00 21.63 48 THR C N 1
ATOM 2201 C CA . THR C 1 51 ? 3.543 7.206 22.056 1.00 27.88 48 THR C CA 1
ATOM 2202 C C . THR C 1 51 ? 2.282 7.031 21.217 1.00 29.14 48 THR C C 1
ATOM 2203 O O . THR C 1 51 ? 2.140 6.066 20.455 1.00 23.27 48 THR C O 1
ATOM 2207 N N . ALA C 1 52 ? 1.362 7.973 21.348 1.00 27.51 49 ALA C N 1
ATOM 2208 C CA . ALA C 1 52 ? 0.117 7.871 20.600 1.00 28.62 49 ALA C CA 1
ATOM 2209 C C . ALA C 1 52 ? 0.335 7.876 19.084 1.00 28.82 49 ALA C C 1
ATOM 2210 O O . ALA C 1 52 ? -0.199 7.013 18.379 1.00 24.39 49 ALA C O 1
ATOM 2212 N N . CYS C 1 53 ? 1.117 8.822 18.564 1.00 26.08 50 CYS C N 1
ATOM 2213 C CA . CYS C 1 53 ? 1.227 8.838 17.104 1.00 33.13 50 CYS C CA 1
ATOM 2214 C C . CYS C 1 53 ? 2.107 7.692 16.612 1.00 30.58 50 CYS C C 1
ATOM 2215 O O . CYS C 1 53 ? 1.920 7.214 15.496 1.00 25.73 50 CYS C O 1
ATOM 2218 N N . SER C 1 54 ? 3.078 7.272 17.417 1.00 27.10 51 SER C N 1
ATOM 2219 C CA . SER C 1 54 ? 3.901 6.132 17.034 1.00 28.97 51 SER C CA 1
ATOM 2220 C C . SER C 1 54 ? 3.040 4.854 16.949 1.00 32.88 51 SER C C 1
ATOM 2221 O O . SER C 1 54 ? 3.134 4.087 15.999 1.00 32.61 51 SER C O 1
ATOM 2224 N N . LEU C 1 55 ? 2.163 4.659 17.923 1.00 32.39 52 LEU C N 1
ATOM 2225 C CA . LEU C 1 55 ? 1.215 3.562 17.857 1.00 32.05 52 LEU C CA 1
ATOM 2226 C C . LEU C 1 55 ? 0.310 3.705 16.628 1.00 28.24 52 LEU C C 1
ATOM 2227 O O . LEU C 1 55 ? 0.014 2.716 15.960 1.00 27.25 52 LEU C O 1
ATOM 2232 N N . GLY C 1 56 ? -0.136 4.928 16.335 1.00 24.67 53 GLY C N 1
ATOM 2233 C CA . GLY C 1 56 ? -1.011 5.158 15.192 1.00 22.71 53 GLY C CA 1
ATOM 2234 C C . GLY C 1 56 ? -0.383 4.723 13.880 1.00 26.40 53 GLY C C 1
ATOM 2235 O O . GLY C 1 56 ? -1.001 4.027 13.037 1.00 26.58 53 GLY C O 1
ATOM 2236 N N . SER C 1 57 ? 0.871 5.130 13.713 1.00 23.28 54 SER C N 1
ATOM 2237 C CA . SER C 1 57 ? 1.616 4.749 12.523 1.00 20.41 54 SER C CA 1
ATOM 2238 C C . SER C 1 57 ? 1.869 3.235 12.487 1.00 28.78 54 SER C C 1
ATOM 2239 O O . SER C 1 57 ? 1.786 2.621 11.429 1.00 26.71 54 SER C O 1
ATOM 2242 N N . ALA C 1 58 ? 2.182 2.640 13.639 1.00 31.29 55 ALA C N 1
ATOM 2243 C CA . ALA C 1 58 ? 2.363 1.193 13.700 1.00 32.63 55 ALA C CA 1
ATOM 2244 C C . ALA C 1 58 ? 1.092 0.466 13.269 1.00 29.12 55 ALA C C 1
ATOM 2245 O O . ALA C 1 58 ? 1.173 -0.545 12.598 1.00 26.65 55 ALA C O 1
ATOM 2247 N N . ASN C 1 59 ? -0.071 0.972 13.673 1.00 28.72 56 ASN C N 1
ATOM 2248 C CA . ASN C 1 59 ? -1.339 0.337 13.301 1.00 30.39 56 ASN C CA 1
ATOM 2249 C C . ASN C 1 59 ? -1.597 0.481 11.804 1.00 31.51 56 ASN C C 1
ATOM 2250 O O . ASN C 1 59 ? -2.393 -0.278 11.241 1.00 35.46 56 ASN C O 1
ATOM 2255 N N . LEU C 1 60 ? -0.936 1.437 11.146 1.00 25.32 57 LEU C N 1
ATOM 2256 C CA . LEU C 1 60 ? -1.126 1.542 9.673 1.00 23.50 57 LEU C CA 1
ATOM 2257 C C . LEU C 1 60 ? -0.129 0.754 8.798 1.00 31.55 57 LEU C C 1
ATOM 2258 O O . LEU C 1 60 ? -0.239 0.772 7.568 1.00 39.53 57 LEU C O 1
ATOM 2263 N N . ILE C 1 61 ? 0.865 0.107 9.398 1.00 35.42 58 ILE C N 1
ATOM 2264 C CA . ILE C 1 61 ? 1.898 -0.574 8.599 1.00 28.84 58 ILE C CA 1
ATOM 2265 C C . ILE C 1 61 ? 2.145 -2.031 9.022 1.00 28.35 58 ILE C C 1
ATOM 2266 O O . ILE C 1 61 ? 1.630 -2.504 10.038 1.00 28.01 58 ILE C O 1
ATOM 2271 N N . ASP C 1 62 ? 2.912 -2.754 8.218 1.00 34.02 59 ASP C N 1
ATOM 2272 C CA . ASP C 1 62 ? 3.317 -4.118 8.565 1.00 31.90 59 ASP C CA 1
ATOM 2273 C C . ASP C 1 62 ? 4.551 -4.059 9.459 1.00 36.39 59 ASP C C 1
ATOM 2274 O O . ASP C 1 62 ? 5.668 -3.859 8.974 1.00 33.34 59 ASP C O 1
ATOM 2279 N N . THR C 1 63 ? 4.357 -4.238 10.766 1.00 25.00 60 THR C N 1
ATOM 2280 C CA . THR C 1 63 ? 5.457 -4.032 11.696 1.00 33.64 60 THR C CA 1
ATOM 2281 C C . THR C 1 63 ? 6.439 -5.211 11.701 1.00 39.88 60 THR C C 1
ATOM 2282 O O . THR C 1 63 ? 7.380 -5.217 12.482 1.00 36.08 60 THR C O 1
ATOM 2286 N N . THR C 1 64 ? 6.225 -6.211 10.844 1.00 38.38 61 THR C N 1
ATOM 2287 C CA . THR C 1 64 ? 7.219 -7.271 10.701 1.00 40.65 61 THR C CA 1
ATOM 2288 C C . THR C 1 64 ? 8.225 -6.888 9.621 1.00 40.86 61 THR C C 1
ATOM 2289 O O . THR C 1 64 ? 9.259 -7.535 9.472 1.00 44.44 61 THR C O 1
ATOM 2293 N N . LYS C 1 65 ? 7.922 -5.815 8.894 1.00 34.38 62 LYS C N 1
ATOM 2294 C CA . LYS C 1 65 ? 8.754 -5.348 7.792 1.00 32.34 62 LYS C CA 1
ATOM 2295 C C . LYS C 1 65 ? 9.169 -3.900 7.992 1.00 33.42 62 LYS C C 1
ATOM 2296 O O . LYS C 1 65 ? 10.198 -3.480 7.487 1.00 37.34 62 LYS C O 1
ATOM 2302 N N . PHE C 1 66 ? 8.332 -3.121 8.677 1.00 28.62 63 PHE C N 1
ATOM 2303 C CA . PHE C 1 66 ? 8.623 -1.702 8.890 1.00 33.04 63 PHE C CA 1
ATOM 2304 C C . PHE C 1 66 ? 8.508 -1.301 10.360 1.00 28.52 63 PHE C C 1
ATOM 2305 O O . PHE C 1 66 ? 7.809 -1.932 11.135 1.00 27.46 63 PHE C O 1
ATOM 2313 N N . ILE C 1 67 ? 9.217 -0.254 10.736 1.00 26.98 64 ILE C N 1
ATOM 2314 C CA . ILE C 1 67 ? 9.127 0.265 12.084 1.00 23.93 64 ILE C CA 1
ATOM 2315 C C . ILE C 1 67 ? 8.823 1.757 12.012 1.00 28.75 64 ILE C C 1
ATOM 2316 O O . ILE C 1 67 ? 9.412 2.468 11.194 1.00 28.66 64 ILE C O 1
ATOM 2321 N N . PRO C 1 68 ? 7.888 2.231 12.852 1.00 27.17 65 PRO C N 1
ATOM 2322 C CA . PRO C 1 68 ? 7.614 3.663 12.889 1.00 24.91 65 PRO C CA 1
ATOM 2323 C C . PRO C 1 68 ? 8.556 4.329 13.875 1.00 29.16 65 PRO C C 1
ATOM 2324 O O . PRO C 1 68 ? 8.585 3.967 15.060 1.00 35.72 65 PRO C O 1
ATOM 2328 N N . LEU C 1 69 ? 9.359 5.263 13.377 1.00 24.69 66 LEU C N 1
ATOM 2329 C CA . LEU C 1 69 ? 10.311 5.983 14.216 1.00 30.34 66 LEU C CA 1
ATOM 2330 C C . LEU C 1 69 ? 9.984 7.462 14.254 1.00 26.30 66 LEU C C 1
ATOM 2331 O O . LEU C 1 69 ? 9.963 8.105 13.210 1.00 24.95 66 LEU C O 1
ATOM 2336 N N . GLY C 1 70 ? 9.763 8.002 15.445 1.00 24.74 67 GLY C N 1
ATOM 2337 C CA . GLY C 1 70 ? 9.599 9.434 15.604 1.00 27.76 67 GLY C CA 1
ATOM 2338 C C . GLY C 1 70 ? 10.785 10.156 14.992 1.00 29.86 67 GLY C C 1
ATOM 2339 O O . GLY C 1 70 ? 11.945 9.855 15.278 1.00 25.94 67 GLY C O 1
ATOM 2340 N N . LEU C 1 71 ? 10.494 11.082 14.094 1.00 18.77 68 LEU C N 1
ATOM 2341 C CA . LEU C 1 71 ? 11.529 11.829 13.415 1.00 19.76 68 LEU C CA 1
ATOM 2342 C C . LEU C 1 71 ? 11.577 13.240 13.963 1.00 19.34 68 LEU C C 1
ATOM 2343 O O . LEU C 1 71 ? 12.643 13.754 14.279 1.00 22.73 68 LEU C O 1
ATOM 2348 N N . GLU C 1 72 ? 10.418 13.885 14.044 1.00 17.89 69 GLU C N 1
ATOM 2349 C CA . GLU C 1 72 ? 10.382 15.262 14.551 1.00 18.94 69 GLU C CA 1
ATOM 2350 C C . GLU C 1 72 ? 9.155 15.421 15.411 1.00 19.10 69 GLU C C 1
ATOM 2351 O O . GLU C 1 72 ? 8.107 14.934 15.059 1.00 26.23 69 GLU C O 1
ATOM 2357 N N . MET C 1 73 ? 9.280 16.103 16.544 1.00 18.88 70 MET C N 1
ATOM 2358 C CA . MET C 1 73 ? 8.140 16.321 17.433 1.00 20.29 70 MET C CA 1
ATOM 2359 C C . MET C 1 73 ? 8.132 17.770 17.868 1.00 27.00 70 MET C C 1
ATOM 2360 O O . MET C 1 73 ? 9.179 18.329 18.182 1.00 27.28 70 MET C O 1
ATOM 2365 N N . ASN C 1 74 ? 6.963 18.390 17.866 1.00 27.98 71 ASN C N 1
ATOM 2366 C CA . ASN C 1 74 ? 6.856 19.711 18.475 1.00 27.25 71 ASN C CA 1
ATOM 2367 C C . ASN C 1 74 ? 5.589 19.836 19.285 1.00 27.81 71 ASN C C 1
ATOM 2368 O O . ASN C 1 74 ? 4.633 19.091 19.094 1.00 28.12 71 ASN C O 1
ATOM 2373 N N . ALA C 1 75 ? 5.611 20.756 20.238 1.00 28.20 72 ALA C N 1
ATOM 2374 C CA . ALA C 1 75 ? 4.558 20.835 21.221 1.00 25.19 72 ALA C CA 1
ATOM 2375 C C . ALA C 1 75 ? 4.461 22.227 21.815 1.00 27.63 72 ALA C C 1
ATOM 2376 O O . ALA C 1 75 ? 5.471 22.877 22.063 1.00 28.94 72 ALA C O 1
ATOM 2378 N N . ASN C 1 76 ? 3.230 22.663 22.033 1.00 24.89 73 ASN C N 1
ATOM 2379 C CA . ASN C 1 76 ? 2.929 23.828 22.825 1.00 29.64 73 ASN C CA 1
ATOM 2380 C C . ASN C 1 76 ? 2.278 23.329 24.090 1.00 30.95 73 ASN C C 1
ATOM 2381 O O . ASN C 1 76 ? 1.317 22.551 24.017 1.00 30.50 73 ASN C O 1
ATOM 2386 N N . HIS C 1 77 ? 2.810 23.747 25.235 1.00 26.11 74 HIS C N 1
ATOM 2387 C CA . HIS C 1 77 ? 2.178 23.470 26.530 1.00 32.29 74 HIS C CA 1
ATOM 2388 C C . HIS C 1 77 ? 1.220 24.615 26.855 1.00 32.85 74 HIS C C 1
ATOM 2389 O O . HIS C 1 77 ? 1.640 25.771 26.893 1.00 33.92 74 HIS C O 1
ATOM 2396 N N . ILE C 1 78 ? -0.055 24.304 27.076 1.00 34.84 75 ILE C N 1
ATOM 2397 C CA . ILE C 1 78 ? -1.085 25.340 27.189 1.00 35.90 75 ILE C CA 1
ATOM 2398 C C . ILE C 1 78 ? -1.548 25.527 28.638 1.00 41.54 75 ILE C C 1
ATOM 2399 O O . ILE C 1 78 ? -1.527 26.633 29.157 1.00 43.40 75 ILE C O 1
ATOM 2404 N N . HIS C 1 79 ? -1.991 24.452 29.274 1.00 30.45 76 HIS C N 1
ATOM 2405 C CA . HIS C 1 79 ? -2.392 24.505 30.678 1.00 42.91 76 HIS C CA 1
ATOM 2406 C C . HIS C 1 79 ? -1.610 23.451 31.424 1.00 48.24 76 HIS C C 1
ATOM 2407 O O . HIS C 1 79 ? -1.062 22.530 30.815 1.00 42.41 76 HIS C O 1
ATOM 2414 N N . SER C 1 80 ? -1.569 23.577 32.743 1.00 58.21 77 SER C N 1
ATOM 2415 C CA . SER C 1 80 ? -0.911 22.584 33.583 1.00 62.23 77 SER C CA 1
ATOM 2416 C C . SER C 1 80 ? -1.913 21.539 34.060 1.00 56.19 77 SER C C 1
ATOM 2417 O O . SER C 1 80 ? -3.122 21.776 34.034 1.00 56.74 77 SER C O 1
ATOM 2420 N N . ALA C 1 81 ? -1.409 20.376 34.462 1.00 49.50 78 ALA C N 1
ATOM 2421 C CA . ALA C 1 81 ? -2.238 19.355 35.096 1.00 46.17 78 ALA C CA 1
ATOM 2422 C C . ALA C 1 81 ? -1.606 18.968 36.431 1.00 51.67 78 ALA C C 1
ATOM 2423 O O . ALA C 1 81 ? -0.419 18.634 36.493 1.00 54.39 78 ALA C O 1
ATOM 2425 N N . LYS C 1 82 ? -2.405 18.987 37.494 1.00 56.93 79 LYS C N 1
ATOM 2426 C CA . LYS C 1 82 ? -1.894 18.736 38.840 1.00 60.74 79 LYS C CA 1
ATOM 2427 C C . LYS C 1 82 ? -2.369 17.378 39.338 1.00 61.34 79 LYS C C 1
ATOM 2428 O O . LYS C 1 82 ? -1.725 16.743 40.179 1.00 69.03 79 LYS C O 1
ATOM 2434 N N . ASP C 1 83 ? -3.479 16.911 38.783 1.00 56.45 80 ASP C N 1
ATOM 2435 C CA . ASP C 1 83 ? -4.061 15.651 39.219 1.00 54.61 80 ASP C CA 1
ATOM 2436 C C . ASP C 1 83 ? -4.976 15.036 38.169 1.00 48.53 80 ASP C C 1
ATOM 2437 O O . ASP C 1 83 ? -5.145 15.585 37.076 1.00 48.13 80 ASP C O 1
ATOM 2442 N N . GLY C 1 84 ? -5.547 13.885 38.506 1.00 46.65 81 GLY C N 1
ATOM 2443 C CA . GLY C 1 84 ? -6.445 13.169 37.617 1.00 48.74 81 GLY C CA 1
ATOM 2444 C C . GLY C 1 84 ? -5.715 12.444 36.503 1.00 45.13 81 GLY C C 1
ATOM 2445 O O . GLY C 1 84 ? -4.640 11.881 36.714 1.00 52.99 81 GLY C O 1
ATOM 2446 N N . ARG C 1 85 ? -6.326 12.432 35.323 1.00 38.38 82 ARG C N 1
ATOM 2447 C CA . ARG C 1 85 ? -5.771 11.761 34.145 1.00 37.56 82 ARG C CA 1
ATOM 2448 C C . ARG C 1 85 ? -5.637 12.687 32.938 1.00 40.83 82 ARG C C 1
ATOM 2449 O O . ARG C 1 85 ? -6.439 13.600 32.741 1.00 43.25 82 ARG C O 1
ATOM 2457 N N . VAL C 1 86 ? -4.662 12.408 32.085 1.00 39.85 83 VAL C N 1
ATOM 2458 C CA . VAL C 1 86 ? -4.588 13.123 30.825 1.00 34.19 83 VAL C CA 1
ATOM 2459 C C . VAL C 1 86 ? -4.791 12.145 29.694 1.00 40.16 83 VAL C C 1
ATOM 2460 O O . VAL C 1 86 ? -4.421 10.969 29.791 1.00 37.83 83 VAL C O 1
ATOM 2464 N N . THR C 1 87 ? -5.427 12.645 28.643 1.00 33.33 84 THR C N 1
ATOM 2465 C CA . THR C 1 87 ? -5.820 11.855 27.490 1.00 35.34 84 THR C CA 1
ATOM 2466 C C . THR C 1 87 ? -5.293 12.470 26.195 1.00 36.81 84 THR C C 1
ATOM 2467 O O . THR C 1 87 ? -5.601 13.622 25.869 1.00 32.34 84 THR C O 1
ATOM 2471 N N . ALA C 1 88 ? -4.499 11.691 25.470 1.00 31.72 85 ALA C N 1
ATOM 2472 C CA . ALA C 1 88 ? -3.958 12.092 24.173 1.00 32.85 85 ALA C CA 1
ATOM 2473 C C . ALA C 1 88 ? -4.757 11.491 23.030 1.00 37.68 85 ALA C C 1
ATOM 2474 O O . ALA C 1 88 ? -4.934 10.267 22.945 1.00 38.34 85 ALA C O 1
ATOM 2476 N N . THR C 1 89 ? -5.227 12.365 22.151 1.00 28.77 86 THR C N 1
ATOM 2477 C CA . THR C 1 89 ? -5.881 11.973 20.909 1.00 26.89 86 THR C CA 1
ATOM 2478 C C . THR C 1 89 ? -5.000 12.323 19.691 1.00 30.95 86 THR C C 1
ATOM 2479 O O . THR C 1 89 ? -4.747 13.503 19.419 1.00 34.73 86 THR C O 1
ATOM 2483 N N . ALA C 1 90 ? -4.533 11.291 18.978 1.00 21.92 87 ALA C N 1
ATOM 2484 C CA . ALA C 1 90 ? -3.740 11.437 17.767 1.00 23.40 87 ALA C CA 1
ATOM 2485 C C . ALA C 1 90 ? -4.573 11.141 16.533 1.00 29.94 87 ALA C C 1
ATOM 2486 O O . ALA C 1 90 ? -5.120 10.045 16.403 1.00 33.06 87 ALA C O 1
ATOM 2488 N N . GLU C 1 91 ? -4.685 12.139 15.649 1.00 33.95 88 GLU C N 1
ATOM 2489 C CA . GLU C 1 91 ? -5.371 11.996 14.374 1.00 25.82 88 GLU C CA 1
ATOM 2490 C C . GLU C 1 91 ? -4.381 12.216 13.252 1.00 32.08 88 GLU C C 1
ATOM 2491 O O . GLU C 1 91 ? -3.632 13.197 13.261 1.00 28.39 88 GLU C O 1
ATOM 2497 N N . ILE C 1 92 ? -4.392 11.338 12.257 1.00 25.27 89 ILE C N 1
ATOM 2498 C CA . ILE C 1 92 ? -3.417 11.483 11.183 1.00 29.29 89 ILE C CA 1
ATOM 2499 C C . ILE C 1 92 ? -3.792 12.642 10.246 1.00 28.48 89 ILE C C 1
ATOM 2500 O O . ILE C 1 92 ? -4.955 12.848 9.901 1.00 27.19 89 ILE C O 1
ATOM 2505 N N . ILE C 1 93 ? -2.777 13.413 9.877 1.00 21.78 90 ILE C N 1
ATOM 2506 C CA . ILE C 1 93 ? -2.904 14.566 8.987 1.00 22.19 90 ILE C CA 1
ATOM 2507 C C . ILE C 1 93 ? -2.514 14.177 7.578 1.00 23.31 90 ILE C C 1
ATOM 2508 O O . ILE C 1 93 ? -3.124 14.592 6.606 1.00 29.60 90 ILE C O 1
ATOM 2513 N N . HIS C 1 94 ? -1.471 13.370 7.483 1.00 22.93 91 HIS C N 1
ATOM 2514 C CA . HIS C 1 94 ? -0.923 12.966 6.207 1.00 27.34 91 HIS C CA 1
ATOM 2515 C C . HIS C 1 94 ? -0.282 11.587 6.302 1.00 23.12 91 HIS C C 1
ATOM 2516 O O . HIS C 1 94 ? 0.597 11.364 7.126 1.00 26.00 91 HIS C O 1
ATOM 2523 N N . ARG C 1 95 ? -0.735 10.672 5.459 1.00 23.95 92 ARG C N 1
ATOM 2524 C CA . ARG C 1 95 ? -0.173 9.326 5.379 1.00 23.25 92 ARG C CA 1
ATOM 2525 C C . ARG C 1 95 ? 0.670 9.138 4.126 1.00 30.70 92 ARG C C 1
ATOM 2526 O O . ARG C 1 95 ? 0.170 8.748 3.075 1.00 35.93 92 ARG C O 1
ATOM 2534 N N . GLY C 1 96 ? 1.952 9.454 4.225 1.00 29.39 93 GLY C N 1
ATOM 2535 C CA . GLY C 1 96 ? 2.820 9.319 3.080 1.00 30.38 93 GLY C CA 1
ATOM 2536 C C . GLY C 1 96 ? 3.444 7.955 3.100 1.00 33.71 93 GLY C C 1
ATOM 2537 O O . GLY C 1 96 ? 3.259 7.194 4.059 1.00 31.95 93 GLY C O 1
ATOM 2538 N N . LYS C 1 97 ? 4.211 7.652 2.059 1.00 39.28 94 LYS C N 1
ATOM 2539 C CA . LYS C 1 97 ? 4.909 6.374 1.972 1.00 43.98 94 LYS C CA 1
ATOM 2540 C C . LYS C 1 97 ? 6.034 6.279 3.011 1.00 38.58 94 LYS C C 1
ATOM 2541 O O . LYS C 1 97 ? 6.230 5.236 3.651 1.00 36.83 94 LYS C O 1
ATOM 2547 N N . SER C 1 98 ? 6.798 7.356 3.163 1.00 33.17 95 SER C N 1
ATOM 2548 C CA . SER C 1 98 ? 7.959 7.286 4.039 1.00 31.40 95 SER C CA 1
ATOM 2549 C C . SER C 1 98 ? 7.818 8.081 5.341 1.00 34.81 95 SER C C 1
ATOM 2550 O O . SER C 1 98 ? 8.619 7.895 6.268 1.00 32.36 95 SER C O 1
ATOM 2553 N N . THR C 1 99 ? 6.850 8.996 5.398 1.00 24.41 96 THR C N 1
ATOM 2554 C CA . THR C 1 99 ? 6.541 9.683 6.646 1.00 23.07 96 THR C CA 1
ATOM 2555 C C . THR C 1 99 ? 5.026 9.799 6.842 1.00 23.91 96 THR C C 1
ATOM 2556 O O . THR C 1 99 ? 4.247 9.898 5.882 1.00 23.30 96 THR C O 1
ATOM 2560 N N . HIS C 1 100 ? 4.630 9.784 8.101 1.00 21.91 97 HIS C N 1
ATOM 2561 C CA . HIS C 1 100 ? 3.283 10.121 8.543 1.00 29.26 97 HIS C CA 1
ATOM 2562 C C . HIS C 1 100 ? 3.336 11.397 9.365 1.00 23.40 97 HIS C C 1
ATOM 2563 O O . HIS C 1 100 ? 4.272 11.615 10.147 1.00 20.83 97 HIS C O 1
ATOM 2570 N N . VAL C 1 101 ? 2.354 12.264 9.182 1.00 21.12 98 VAL C N 1
ATOM 2571 C CA . VAL C 1 101 ? 2.287 13.442 10.037 1.00 19.27 98 VAL C CA 1
ATOM 2572 C C . VAL C 1 101 ? 1.008 13.355 10.850 1.00 19.17 98 VAL C C 1
ATOM 2573 O O . VAL C 1 101 ? -0.058 13.028 10.316 1.00 19.71 98 VAL C O 1
ATOM 2577 N N . TRP C 1 102 ? 1.130 13.609 12.144 1.00 18.76 99 TRP C N 1
ATOM 2578 C CA . TRP C 1 102 ? 0.046 13.426 13.097 1.00 18.75 99 TRP C CA 1
ATOM 2579 C C . TRP C 1 102 ? -0.237 14.707 13.858 1.00 19.45 99 TRP C C 1
ATOM 2580 O O . TRP C 1 102 ? 0.682 15.429 14.253 1.00 27.17 99 TRP C O 1
ATOM 2591 N N . ASP C 1 103 ? -1.518 14.968 14.070 1.00 20.29 100 ASP C N 1
ATOM 2592 C CA . ASP C 1 103 ? -1.972 15.990 15.005 1.00 25.94 100 ASP C CA 1
ATOM 2593 C C . ASP C 1 103 ? -2.261 15.337 16.351 1.00 27.49 100 ASP C C 1
ATOM 2594 O O . ASP C 1 103 ? -2.947 14.325 16.387 1.00 25.37 100 ASP C O 1
ATOM 2599 N N . ILE C 1 104 ? -1.749 15.894 17.450 1.00 28.63 101 ILE C N 1
ATOM 2600 C CA . ILE C 1 104 ? -2.021 15.321 18.773 1.00 22.53 101 ILE C CA 1
ATOM 2601 C C . ILE C 1 104 ? -2.549 16.377 19.744 1.00 31.35 101 ILE C C 1
ATOM 2602 O O . ILE C 1 104 ? -1.924 17.410 19.937 1.00 31.29 101 ILE C O 1
ATOM 2607 N N . LYS C 1 105 ? -3.694 16.104 20.364 1.00 25.59 102 LYS C N 1
ATOM 2608 C CA . LYS C 1 105 ? -4.218 16.990 21.401 1.00 26.40 102 LYS C CA 1
ATOM 2609 C C . LYS C 1 105 ? -4.294 16.241 22.716 1.00 29.00 102 LYS C C 1
ATOM 2610 O O . LYS C 1 105 ? -4.844 15.144 22.770 1.00 24.40 102 LYS C O 1
ATOM 2616 N N . ILE C 1 106 ? -3.741 16.840 23.769 1.00 32.92 103 ILE C N 1
ATOM 2617 C CA . ILE C 1 106 ? -3.701 16.229 25.092 1.00 31.22 103 ILE C CA 1
ATOM 2618 C C . ILE C 1 106 ? -4.482 17.077 26.082 1.00 37.25 103 ILE C C 1
ATOM 2619 O O . ILE C 1 106 ? -4.143 18.257 26.322 1.00 34.72 103 ILE C O 1
ATOM 2624 N N . LYS C 1 107 ? -5.528 16.462 26.636 1.00 30.55 104 LYS C N 1
ATOM 2625 C CA . LYS C 1 107 ? -6.495 17.146 27.491 1.00 36.31 104 LYS C CA 1
ATOM 2626 C C . LYS C 1 107 ? -6.567 16.553 28.892 1.00 36.53 104 LYS C C 1
ATOM 2627 O O . LYS C 1 107 ? -6.212 15.391 29.095 1.00 32.98 104 LYS C O 1
ATOM 2633 N N . ASN C 1 108 ? -7.039 17.330 29.861 1.00 47.29 105 ASN C N 1
ATOM 2634 C CA . ASN C 1 108 ? -7.255 16.762 31.191 1.00 45.80 105 ASN C CA 1
ATOM 2635 C C . ASN C 1 108 ? -8.696 16.315 31.404 1.00 45.97 105 ASN C C 1
ATOM 2636 O O . ASN C 1 108 ? -9.509 16.352 30.479 1.00 48.09 105 ASN C O 1
ATOM 2641 N N . ASP C 1 109 ? -9.004 15.917 32.635 1.00 47.11 106 ASP C N 1
ATOM 2642 C CA . ASP C 1 109 ? -10.341 15.461 33.018 1.00 52.19 106 ASP C CA 1
ATOM 2643 C C . ASP C 1 109 ? -11.395 16.531 32.818 1.00 51.33 106 ASP C C 1
ATOM 2644 O O . ASP C 1 109 ? -12.549 16.230 32.511 1.00 54.89 106 ASP C O 1
ATOM 2649 N N . LYS C 1 110 ? -11.002 17.781 33.043 1.00 47.95 107 LYS C N 1
ATOM 2650 C CA . LYS C 1 110 ? -11.914 18.909 32.927 1.00 46.35 107 LYS C CA 1
ATOM 2651 C C . LYS C 1 110 ? -12.065 19.340 31.465 1.00 52.38 107 LYS C C 1
ATOM 2652 O O . LYS C 1 110 ? -12.571 20.429 31.172 1.00 59.76 107 LYS C O 1
ATOM 2658 N N . GLU C 1 111 ? -11.607 18.477 30.562 1.00 54.71 108 GLU C N 1
ATOM 2659 C CA . GLU C 1 111 ? -11.652 18.708 29.122 1.00 61.08 108 GLU C CA 1
ATOM 2660 C C . GLU C 1 111 ? -10.884 19.966 28.690 1.00 60.64 108 GLU C C 1
ATOM 2661 O O . GLU C 1 111 ? -11.210 20.577 27.676 1.00 64.93 108 GLU C O 1
ATOM 2667 N N . GLN C 1 112 ? -9.881 20.349 29.478 1.00 55.56 109 GLN C N 1
ATOM 2668 C CA . GLN C 1 112 ? -8.968 21.458 29.153 1.00 54.07 109 GLN C CA 1
ATOM 2669 C C . GLN C 1 112 ? -7.764 21.045 28.291 1.00 49.97 109 GLN C C 1
ATOM 2670 O O . GLN C 1 112 ? -7.199 19.977 28.509 1.00 42.40 109 GLN C O 1
ATOM 2676 N N . LEU C 1 113 ? -7.350 21.883 27.336 1.00 36.91 110 LEU C N 1
ATOM 2677 C CA . LEU C 1 113 ? -6.132 21.583 26.556 1.00 35.28 110 LEU C CA 1
ATOM 2678 C C . LEU C 1 113 ? -4.850 21.778 27.353 1.00 30.67 110 LEU C C 1
ATOM 2679 O O . LEU C 1 113 ? -4.509 22.886 27.744 1.00 41.09 110 LEU C O 1
ATOM 2684 N N . ILE C 1 114 ? -4.144 20.685 27.590 1.00 26.40 111 ILE C N 1
ATOM 2685 C CA . ILE C 1 114 ? -2.864 20.697 28.284 1.00 29.66 111 ILE C CA 1
ATOM 2686 C C . ILE C 1 114 ? -1.711 20.871 27.300 1.00 35.03 111 ILE C C 1
ATOM 2687 O O . ILE C 1 114 ? -0.819 21.695 27.516 1.00 33.50 111 ILE C O 1
ATOM 2692 N N . THR C 1 115 ? -1.714 20.066 26.235 1.00 33.48 112 THR C N 1
ATOM 2693 C CA . THR C 1 115 ? -0.615 20.126 25.275 1.00 26.25 112 THR C CA 1
ATOM 2694 C C . THR C 1 115 ? -1.145 19.906 23.875 1.00 30.14 112 THR C C 1
ATOM 2695 O O . THR C 1 115 ? -1.991 19.052 23.657 1.00 33.62 112 THR C O 1
ATOM 2699 N N . VAL C 1 116 ? -0.678 20.702 22.926 1.00 22.33 113 VAL C N 1
ATOM 2700 C CA . VAL C 1 116 ? -0.966 20.433 21.525 1.00 23.99 113 VAL C CA 1
ATOM 2701 C C . VAL C 1 116 ? 0.342 20.134 20.834 1.00 24.71 113 VAL C C 1
ATOM 2702 O O . VAL C 1 116 ? 1.366 20.737 21.111 1.00 27.72 113 VAL C O 1
ATOM 2706 N N . MET C 1 117 ? 0.295 19.173 19.941 1.00 25.13 114 MET C N 1
ATOM 2707 C CA . MET C 1 117 ? 1.501 18.578 19.451 1.00 29.30 114 MET C CA 1
ATOM 2708 C C . MET C 1 117 ? 1.382 18.257 17.971 1.00 26.98 114 MET C C 1
ATOM 2709 O O . MET C 1 117 ? 0.278 17.983 17.471 1.00 18.91 114 MET C O 1
ATOM 2714 N N . ARG C 1 118 ? 2.504 18.285 17.261 1.00 18.99 115 ARG C N 1
ATOM 2715 C CA . ARG C 1 118 ? 2.517 17.733 15.912 1.00 18.54 115 ARG C CA 1
ATOM 2716 C C . ARG C 1 118 ? 3.704 16.817 15.819 1.00 21.32 115 ARG C C 1
ATOM 2717 O O . ARG C 1 118 ? 4.821 17.178 16.244 1.00 21.07 115 ARG C O 1
ATOM 2725 N N . GLY C 1 119 ? 3.464 15.635 15.264 1.00 20.84 116 GLY C N 1
ATOM 2726 C CA . GLY C 1 119 ? 4.501 14.632 15.187 1.00 25.68 116 GLY C CA 1
ATOM 2727 C C . GLY C 1 119 ? 4.710 14.130 13.783 1.00 24.70 116 GLY C C 1
ATOM 2728 O O . GLY C 1 119 ? 3.769 13.878 13.031 1.00 20.04 116 GLY C O 1
ATOM 2729 N N . THR C 1 120 ? 5.972 14.004 13.428 1.00 21.46 117 THR C N 1
ATOM 2730 C CA . THR C 1 120 ? 6.370 13.462 12.140 1.00 19.51 117 THR C CA 1
ATOM 2731 C C . THR C 1 120 ? 7.081 12.142 12.388 1.00 26.70 117 THR C C 1
ATOM 2732 O O . THR C 1 120 ? 8.131 12.111 13.076 1.00 18.61 117 THR C O 1
ATOM 2736 N N . VAL C 1 121 ? 6.518 11.079 11.819 1.00 17.85 118 VAL C N 1
ATOM 2737 C CA . VAL C 1 121 ? 6.988 9.708 12.025 1.00 22.00 118 VAL C CA 1
ATOM 2738 C C . VAL C 1 121 ? 7.565 9.108 10.755 1.00 24.05 118 VAL C C 1
ATOM 2739 O O . VAL C 1 121 ? 6.890 9.075 9.720 1.00 22.32 118 VAL C O 1
ATOM 2743 N N . ALA C 1 122 ? 8.812 8.659 10.824 1.00 22.42 119 ALA C N 1
ATOM 2744 C CA . ALA C 1 122 ? 9.448 7.998 9.689 1.00 22.46 119 ALA C CA 1
ATOM 2745 C C . ALA C 1 122 ? 9.119 6.508 9.649 1.00 25.90 119 ALA C C 1
ATOM 2746 O O . ALA C 1 122 ? 9.123 5.803 10.679 1.00 21.15 119 ALA C O 1
ATOM 2748 N N . ILE C 1 123 ? 8.858 6.026 8.446 1.00 24.35 120 ILE C N 1
ATOM 2749 C CA . ILE C 1 123 ? 8.587 4.611 8.236 1.00 25.70 120 ILE C CA 1
ATOM 2750 C C . ILE C 1 123 ? 9.829 3.938 7.661 1.00 25.88 120 ILE C C 1
ATOM 2751 O O . ILE C 1 123 ? 10.172 4.150 6.508 1.00 30.37 120 ILE C O 1
ATOM 2756 N N . LYS C 1 124 ? 10.533 3.167 8.476 1.00 27.04 121 LYS C N 1
ATOM 2757 C CA . LYS C 1 124 ? 11.807 2.609 8.033 1.00 32.19 121 LYS C CA 1
ATOM 2758 C C . LYS C 1 124 ? 11.720 1.094 7.954 1.00 28.17 121 LYS C C 1
ATOM 2759 O O . LYS C 1 124 ? 11.024 0.483 8.755 1.00 28.29 121 LYS C O 1
ATOM 2765 N N . PRO C 1 125 ? 12.420 0.478 6.983 1.00 37.08 122 PRO C N 1
ATOM 2766 C CA . PRO C 1 125 ? 12.475 -0.994 6.926 1.00 35.51 122 PRO C CA 1
ATOM 2767 C C . PRO C 1 125 ? 13.152 -1.563 8.165 1.00 38.26 122 PRO C C 1
ATOM 2768 O O . PRO C 1 125 ? 14.062 -0.924 8.688 1.00 38.43 122 PRO C O 1
ATOM 2772 N N . LEU C 1 126 ? 12.703 -2.718 8.649 1.00 41.60 123 LEU C N 1
ATOM 2773 C CA . LEU C 1 126 ? 13.284 -3.301 9.858 1.00 42.94 123 LEU C CA 1
ATOM 2774 C C . LEU C 1 126 ? 14.708 -3.747 9.598 1.00 47.88 123 LEU C C 1
ATOM 2775 O O . LEU C 1 126 ? 14.982 -4.361 8.569 1.00 57.32 123 LEU C O 1
ATOM 2780 N N . HIS D 1 6 ? 10.526 15.054 40.049 1.00 73.88 3 HIS D N 1
ATOM 2781 C CA . HIS D 1 6 ? 10.095 13.775 40.584 1.00 74.35 3 HIS D CA 1
ATOM 2782 C C . HIS D 1 6 ? 10.272 12.743 39.486 1.00 73.35 3 HIS D C 1
ATOM 2783 O O . HIS D 1 6 ? 10.657 11.602 39.736 1.00 77.64 3 HIS D O 1
ATOM 2790 N N . LEU D 1 7 ? 9.989 13.182 38.257 1.00 62.16 4 LEU D N 1
ATOM 2791 C CA . LEU D 1 7 ? 10.290 12.421 37.049 1.00 51.01 4 LEU D CA 1
ATOM 2792 C C . LEU D 1 7 ? 11.798 12.327 36.948 1.00 49.12 4 LEU D C 1
ATOM 2793 O O . LEU D 1 7 ? 12.333 11.368 36.396 1.00 50.34 4 LEU D O 1
ATOM 2798 N N . LEU D 1 8 ? 12.471 13.357 37.464 1.00 51.79 5 LEU D N 1
ATOM 2799 C CA . LEU D 1 8 ? 13.928 13.394 37.515 1.00 55.98 5 LEU D CA 1
ATOM 2800 C C . LEU D 1 8 ? 14.436 12.129 38.192 1.00 62.51 5 LEU D C 1
ATOM 2801 O O . LEU D 1 8 ? 15.406 11.508 37.747 1.00 64.53 5 LEU D O 1
ATOM 2806 N N . GLU D 1 9 ? 13.733 11.733 39.246 1.00 69.27 6 GLU D N 1
ATOM 2807 C CA . GLU D 1 9 ? 14.050 10.528 39.996 1.00 71.60 6 GLU D CA 1
ATOM 2808 C C . GLU D 1 9 ? 13.671 9.272 39.218 1.00 70.20 6 GLU D C 1
ATOM 2809 O O . GLU D 1 9 ? 14.428 8.303 39.183 1.00 72.70 6 GLU D O 1
ATOM 2815 N N . THR D 1 10 ? 12.504 9.303 38.584 1.00 65.92 7 THR D N 1
ATOM 2816 C CA . THR D 1 10 ? 12.025 8.178 37.790 1.00 67.60 7 THR D CA 1
ATOM 2817 C C . THR D 1 10 ? 13.026 7.797 36.702 1.00 71.73 7 THR D C 1
ATOM 2818 O O . THR D 1 10 ? 13.198 6.624 36.381 1.00 75.79 7 THR D O 1
ATOM 2822 N N . PHE D 1 11 ? 13.649 8.805 36.104 1.00 63.83 8 PHE D N 1
ATOM 2823 C CA . PHE D 1 11 ? 14.606 8.579 35.030 1.00 59.76 8 PHE D CA 1
ATOM 2824 C C . PHE D 1 11 ? 16.075 8.525 35.510 1.00 69.23 8 PHE D C 1
ATOM 2825 O O . PHE D 1 11 ? 16.978 8.315 34.700 1.00 77.49 8 PHE D O 1
ATOM 2833 N N . GLU D 1 12 ? 16.302 8.681 36.818 1.00 66.56 9 GLU D N 1
ATOM 2834 C CA . GLU D 1 12 ? 17.657 8.682 37.411 1.00 73.88 9 GLU D CA 1
ATOM 2835 C C . GLU D 1 12 ? 18.586 9.722 36.806 1.00 70.79 9 GLU D C 1
ATOM 2836 O O . GLU D 1 12 ? 19.721 9.423 36.434 1.00 72.88 9 GLU D O 1
ATOM 2842 N N . MET D 1 13 ? 18.101 10.949 36.713 1.00 69.12 10 MET D N 1
ATOM 2843 C CA . MET D 1 13 ? 18.884 12.015 36.119 1.00 68.58 10 MET D CA 1
ATOM 2844 C C . MET D 1 13 ? 19.994 12.470 37.073 1.00 62.74 10 MET D C 1
ATOM 2845 O O . MET D 1 13 ? 19.811 12.496 38.287 1.00 65.45 10 MET D O 1
ATOM 2850 N N . SER D 1 14 ? 21.153 12.800 36.518 1.00 58.35 11 SER D N 1
ATOM 2851 C CA . SER D 1 14 ? 22.247 13.331 37.316 1.00 69.92 11 SER D CA 1
ATOM 2852 C C . SER D 1 14 ? 22.768 14.630 36.717 1.00 69.77 11 SER D C 1
ATOM 2853 O O . SER D 1 14 ? 23.170 14.671 35.553 1.00 66.03 11 SER D O 1
ATOM 2856 N N . ILE D 1 15 ? 22.796 15.680 37.528 1.00 53.32 12 ILE D N 1
ATOM 2857 C CA . ILE D 1 15 ? 23.338 16.951 37.084 1.00 53.07 12 ILE D CA 1
ATOM 2858 C C . ILE D 1 15 ? 24.865 16.895 37.067 1.00 56.85 12 ILE D C 1
ATOM 2859 O O . ILE D 1 15 ? 25.514 16.810 38.109 1.00 60.02 12 ILE D O 1
ATOM 2864 N N . ASP D 1 16 ? 25.433 16.906 35.871 1.00 54.77 13 ASP D N 1
ATOM 2865 C CA . ASP D 1 16 ? 26.873 16.787 35.714 1.00 62.88 13 ASP D CA 1
ATOM 2866 C C . ASP D 1 16 ? 27.588 18.138 35.816 1.00 61.30 13 ASP D C 1
ATOM 2867 O O . ASP D 1 16 ? 28.757 18.190 36.187 1.00 60.34 13 ASP D O 1
ATOM 2872 N N . HIS D 1 17 ? 26.910 19.222 35.443 1.00 57.54 14 HIS D N 1
ATOM 2873 C CA . HIS D 1 17 ? 27.505 20.554 35.547 1.00 58.59 14 HIS D CA 1
ATOM 2874 C C . HIS D 1 17 ? 26.458 21.659 35.372 1.00 60.63 14 HIS D C 1
ATOM 2875 O O . HIS D 1 17 ? 25.568 21.547 34.528 1.00 57.23 14 HIS D O 1
ATOM 2882 N N . GLN D 1 18 ? 26.583 22.735 36.147 1.00 61.61 15 GLN D N 1
ATOM 2883 C CA . GLN D 1 18 ? 25.733 23.913 35.975 1.00 58.49 15 GLN D CA 1
ATOM 2884 C C . GLN D 1 18 ? 26.488 25.213 36.114 1.00 59.86 15 GLN D C 1
ATOM 2885 O O . GLN D 1 18 ? 27.379 25.334 36.944 1.00 58.00 15 GLN D O 1
ATOM 2891 N N . GLU D 1 19 ? 26.140 26.175 35.273 1.00 58.25 16 GLU D N 1
ATOM 2892 C CA . GLU D 1 19 ? 26.539 27.556 35.474 1.00 57.90 16 GLU D CA 1
ATOM 2893 C C . GLU D 1 19 ? 25.508 28.434 34.777 1.00 59.83 16 GLU D C 1
ATOM 2894 O O . GLU D 1 19 ? 24.635 27.919 34.078 1.00 55.29 16 GLU D O 1
ATOM 2900 N N . ASP D 1 20 ? 25.594 29.745 34.969 1.00 57.62 17 ASP D N 1
ATOM 2901 C CA . ASP D 1 20 ? 24.610 30.642 34.386 1.00 60.96 17 ASP D CA 1
ATOM 2902 C C . ASP D 1 20 ? 24.512 30.451 32.872 1.00 51.71 17 ASP D C 1
ATOM 2903 O O . ASP D 1 20 ? 25.471 30.701 32.131 1.00 49.80 17 ASP D O 1
ATOM 2908 N N . GLY D 1 21 ? 23.340 30.008 32.428 1.00 51.59 18 GLY D N 1
ATOM 2909 C CA . GLY D 1 21 ? 23.078 29.794 31.014 1.00 43.17 18 GLY D CA 1
ATOM 2910 C C . GLY D 1 21 ? 23.541 28.450 30.476 1.00 44.69 18 GLY D C 1
ATOM 2911 O O . GLY D 1 21 ? 23.562 28.226 29.255 1.00 40.69 18 GLY D O 1
ATOM 2912 N N . LEU D 1 22 ? 23.925 27.548 31.372 1.00 40.61 19 LEU D N 1
ATOM 2913 C CA . LEU D 1 22 ? 24.406 26.242 30.940 1.00 53.30 19 LEU D CA 1
ATOM 2914 C C . LEU D 1 22 ? 24.110 25.112 31.920 1.00 48.70 19 LEU D C 1
ATOM 2915 O O . LEU D 1 22 ? 24.401 25.211 33.112 1.00 53.72 19 LEU D O 1
ATOM 2920 N N . VAL D 1 23 ? 23.534 24.032 31.405 1.00 42.28 20 VAL D N 1
ATOM 2921 C CA . VAL D 1 23 ? 23.259 22.842 32.196 1.00 42.21 20 VAL D CA 1
ATOM 2922 C C . VAL D 1 23 ? 23.687 21.578 31.449 1.00 48.58 20 VAL D C 1
ATOM 2923 O O . VAL D 1 23 ? 23.401 21.425 30.262 1.00 45.29 20 VAL D O 1
ATOM 2927 N N . VAL D 1 24 ? 24.375 20.673 32.133 1.00 44.03 21 VAL D N 1
ATOM 2928 C CA . VAL D 1 24 ? 24.712 19.391 31.547 1.00 52.55 21 VAL D CA 1
ATOM 2929 C C . VAL D 1 24 ? 24.083 18.347 32.452 1.00 45.12 21 VAL D C 1
ATOM 2930 O O . VAL D 1 24 ? 24.421 18.288 33.625 1.00 47.31 21 VAL D O 1
ATOM 2934 N N . ILE D 1 25 ? 23.152 17.551 31.933 1.00 43.72 22 ILE D N 1
ATOM 2935 C CA . ILE D 1 25 ? 22.433 16.565 32.751 1.00 53.42 22 ILE D CA 1
ATOM 2936 C C . ILE D 1 25 ? 22.268 15.208 32.043 1.00 51.83 22 ILE D C 1
ATOM 2937 O O . ILE D 1 25 ? 21.897 15.154 30.870 1.00 59.15 22 ILE D O 1
ATOM 2942 N N . SER D 1 26 ? 22.520 14.117 32.765 1.00 50.51 23 SER D N 1
ATOM 2943 C CA . SER D 1 26 ? 22.526 12.763 32.191 1.00 49.07 23 SER D CA 1
ATOM 2944 C C . SER D 1 26 ? 21.447 11.837 32.748 1.00 49.66 23 SER D C 1
ATOM 2945 O O . SER D 1 26 ? 20.799 12.155 33.737 1.00 52.46 23 SER D O 1
ATOM 2948 N N . MET D 1 27 ? 21.245 10.696 32.092 1.00 45.87 24 MET D N 1
ATOM 2949 C CA . MET D 1 27 ? 20.382 9.654 32.647 1.00 46.62 24 MET D CA 1
ATOM 2950 C C . MET D 1 27 ? 20.726 8.329 31.991 1.00 61.88 24 MET D C 1
ATOM 2951 O O . MET D 1 27 ? 21.212 8.300 30.856 1.00 64.82 24 MET D O 1
ATOM 2956 N N . PRO D 1 28 ? 20.493 7.221 32.708 1.00 62.68 25 PRO D N 1
ATOM 2957 C CA . PRO D 1 28 ? 20.768 5.905 32.135 1.00 66.96 25 PRO D CA 1
ATOM 2958 C C . PRO D 1 28 ? 19.664 5.481 31.185 1.00 66.56 25 PRO D C 1
ATOM 2959 O O . PRO D 1 28 ? 18.493 5.772 31.431 1.00 65.94 25 PRO D O 1
ATOM 2963 N N . VAL D 1 29 ? 20.049 4.799 30.116 1.00 65.97 26 VAL D N 1
ATOM 2964 C CA . VAL D 1 29 ? 19.104 4.223 29.173 1.00 67.05 26 VAL D CA 1
ATOM 2965 C C . VAL D 1 29 ? 18.700 2.846 29.662 1.00 73.88 26 VAL D C 1
ATOM 2966 O O . VAL D 1 29 ? 19.440 1.901 29.469 1.00 80.62 26 VAL D O 1
ATOM 2970 N N . THR D 1 30 ? 17.567 2.731 30.343 1.00 74.13 27 THR D N 1
ATOM 2971 C CA . THR D 1 30 ? 17.127 1.430 30.851 1.00 72.91 27 THR D CA 1
ATOM 2972 C C . THR D 1 30 ? 15.765 1.042 30.267 1.00 68.83 27 THR D C 1
ATOM 2973 O O . THR D 1 30 ? 15.198 1.800 29.484 1.00 69.96 27 THR D O 1
ATOM 2977 N N . ASP D 1 31 ? 15.250 -0.136 30.625 1.00 65.34 28 ASP D N 1
ATOM 2978 C CA . ASP D 1 31 ? 13.958 -0.590 30.090 1.00 65.77 28 ASP D CA 1
ATOM 2979 C C . ASP D 1 31 ? 12.782 0.331 30.390 1.00 58.86 28 ASP D C 1
ATOM 2980 O O . ASP D 1 31 ? 11.890 0.494 29.573 1.00 57.72 28 ASP D O 1
ATOM 2985 N N . LYS D 1 32 ? 12.776 0.935 31.562 1.00 58.06 29 LYS D N 1
ATOM 2986 C CA . LYS D 1 32 ? 11.680 1.818 31.948 1.00 57.68 29 LYS D CA 1
ATOM 2987 C C . LYS D 1 32 ? 11.470 3.048 31.051 1.00 61.48 29 LYS D C 1
ATOM 2988 O O . LYS D 1 32 ? 10.434 3.706 31.124 1.00 65.59 29 LYS D O 1
ATOM 2994 N N . VAL D 1 33 ? 12.482 3.412 30.273 1.00 59.38 30 VAL D N 1
ATOM 2995 C CA . VAL D 1 33 ? 12.353 4.564 29.396 1.00 55.86 30 VAL D CA 1
ATOM 2996 C C . VAL D 1 33 ? 12.450 4.135 27.943 1.00 57.04 30 VAL D C 1
ATOM 2997 O O . VAL D 1 33 ? 12.622 4.974 27.058 1.00 56.07 30 VAL D O 1
ATOM 3001 N N . LYS D 1 34 ? 12.321 2.831 27.699 1.00 61.49 31 LYS D N 1
ATOM 3002 C CA . LYS D 1 34 ? 12.414 2.289 26.344 1.00 61.55 31 LYS D CA 1
ATOM 3003 C C . LYS D 1 34 ? 11.061 2.107 25.660 1.00 67.05 31 LYS D C 1
ATOM 3004 O O . LYS D 1 34 ? 10.026 1.994 26.316 1.00 69.67 31 LYS D O 1
ATOM 3010 N N . GLN D 1 35 ? 11.094 2.044 24.331 1.00 71.25 32 GLN D N 1
ATOM 3011 C CA . GLN D 1 35 ? 9.949 1.604 23.541 1.00 79.28 32 GLN D CA 1
ATOM 3012 C C . GLN D 1 35 ? 9.866 0.092 23.593 1.00 85.73 32 GLN D C 1
ATOM 3013 O O . GLN D 1 35 ? 10.785 -0.552 24.097 1.00 87.80 32 GLN D O 1
ATOM 3019 N N . PRO D 1 36 ? 8.742 -0.484 23.133 1.00 90.84 33 PRO D N 1
ATOM 3020 C CA . PRO D 1 36 ? 8.646 -1.944 23.211 1.00 94.61 33 PRO D CA 1
ATOM 3021 C C . PRO D 1 36 ? 9.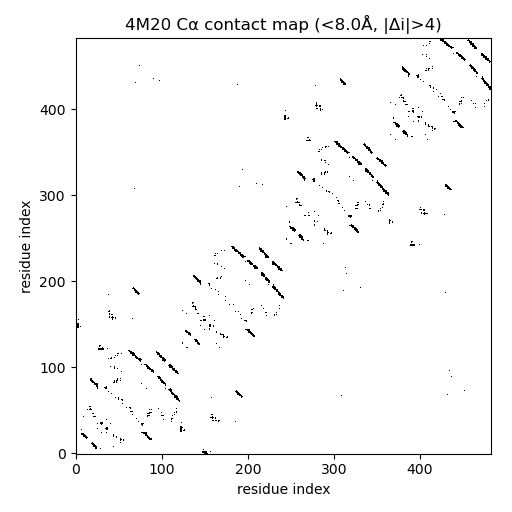710 -2.674 22.393 1.00 92.13 33 PRO D C 1
ATOM 3022 O O . PRO D 1 36 ? 10.182 -3.714 22.848 1.00 96.55 33 PRO D O 1
ATOM 3026 N N . PHE D 1 37 ? 10.092 -2.135 21.235 1.00 86.39 34 PHE D N 1
ATOM 3027 C CA . PHE D 1 37 ? 10.943 -2.869 20.293 1.00 89.59 34 PHE D CA 1
ATOM 3028 C C . PHE D 1 37 ? 12.261 -3.439 20.873 1.00 92.06 34 PHE D C 1
ATOM 3029 O O . PHE D 1 37 ? 12.521 -4.626 20.669 1.00 99.82 34 PHE D O 1
ATOM 3037 N N . GLY D 1 38 ? 13.094 -2.664 21.583 1.00 84.25 35 GLY D N 1
ATOM 3038 C CA . GLY D 1 38 ? 12.865 -1.283 21.963 1.00 78.92 35 GLY D CA 1
ATOM 3039 C C . GLY D 1 38 ? 14.116 -0.435 22.122 1.00 73.47 35 GLY D C 1
ATOM 3040 O O . GLY D 1 38 ? 15.140 -0.863 22.663 1.00 67.21 35 GLY D O 1
ATOM 3041 N N . TYR D 1 39 ? 14.008 0.801 21.651 1.00 72.53 36 TYR D N 1
ATOM 3042 C CA . TYR D 1 39 ? 15.072 1.781 21.765 1.00 73.67 36 TYR D CA 1
ATOM 3043 C C . TYR D 1 39 ? 14.757 2.756 22.900 1.00 67.57 36 TYR D C 1
ATOM 3044 O O . TYR D 1 39 ? 13.707 2.662 23.530 1.00 50.14 36 TYR D O 1
ATOM 3053 N N . LEU D 1 40 ? 15.668 3.685 23.166 1.00 58.68 37 LEU D N 1
ATOM 3054 C CA . LEU D 1 40 ? 15.330 4.815 24.014 1.00 48.51 37 LEU D CA 1
ATOM 3055 C C . LEU D 1 40 ? 14.107 5.488 23.396 1.00 47.21 37 LEU D C 1
ATOM 3056 O O . LEU D 1 40 ? 14.092 5.757 22.199 1.00 47.18 37 LEU D O 1
ATOM 3061 N N . HIS D 1 41 ? 13.076 5.710 24.201 1.00 47.69 38 HIS D N 1
ATOM 3062 C CA . HIS D 1 41 ? 11.846 6.358 23.755 1.00 45.55 38 HIS D CA 1
ATOM 3063 C C . HIS D 1 41 ? 12.140 7.818 23.420 1.00 45.46 38 HIS D C 1
ATOM 3064 O O . HIS D 1 41 ? 12.836 8.492 24.179 1.00 45.12 38 HIS D O 1
ATOM 3071 N N . GLY D 1 42 ? 11.648 8.296 22.276 1.00 37.62 39 GLY D N 1
ATOM 3072 C CA . GLY D 1 42 ? 11.867 9.681 21.872 1.00 38.04 39 GLY D CA 1
ATOM 3073 C C . GLY D 1 42 ? 11.355 10.664 22.917 1.00 31.71 39 GLY D C 1
ATOM 3074 O O . GLY D 1 42 ? 11.950 11.721 23.173 1.00 36.38 39 GLY D O 1
ATOM 3075 N N . GLY D 1 43 ? 10.230 10.301 23.521 1.00 32.30 40 GLY D N 1
ATOM 3076 C CA . GLY D 1 43 ? 9.622 11.088 24.571 1.00 33.94 40 GLY D CA 1
ATOM 3077 C C . GLY D 1 43 ? 10.472 11.193 25.831 1.00 32.57 40 GLY D C 1
ATOM 3078 O O . GLY D 1 43 ? 10.418 12.213 26.523 1.00 41.23 40 GLY D O 1
ATOM 3079 N N . ALA D 1 44 ? 11.254 10.158 26.140 1.00 32.23 41 ALA D N 1
ATOM 3080 C CA . ALA D 1 44 ? 12.100 10.184 27.344 1.00 31.26 41 ALA D CA 1
ATOM 3081 C C . ALA D 1 44 ? 13.257 11.139 27.142 1.00 38.53 41 ALA D C 1
ATOM 3082 O O . ALA D 1 44 ? 13.612 11.921 28.024 1.00 37.06 41 ALA D O 1
ATOM 3084 N N . SER D 1 45 ? 13.831 11.070 25.950 1.00 35.66 42 SER D N 1
ATOM 3085 C CA . SER D 1 45 ? 14.881 11.982 25.536 1.00 34.21 42 SER D CA 1
ATOM 3086 C C . SER D 1 45 ? 14.369 13.428 25.590 1.00 34.99 42 SER D C 1
ATOM 3087 O O . SER D 1 45 ? 15.032 14.326 26.124 1.00 32.09 42 SER D O 1
ATOM 3090 N N . ILE D 1 46 ? 13.184 13.653 25.031 1.00 37.60 43 ILE D N 1
ATOM 3091 C CA . ILE D 1 46 ? 12.597 14.984 25.081 1.00 36.73 43 ILE D CA 1
ATOM 3092 C C . ILE D 1 46 ? 12.354 15.444 26.534 1.00 34.51 43 ILE D C 1
ATOM 3093 O O . ILE D 1 46 ? 12.518 16.631 26.849 1.00 31.79 43 ILE D O 1
ATOM 3098 N N . ALA D 1 47 ? 11.949 14.523 27.408 1.00 35.86 44 ALA D N 1
ATOM 3099 C CA . ALA D 1 47 ? 11.753 14.860 28.829 1.00 38.71 44 ALA D CA 1
ATOM 3100 C C . ALA D 1 47 ? 13.070 15.254 29.515 1.00 35.01 44 ALA D C 1
ATOM 3101 O O . ALA D 1 47 ? 13.111 16.186 30.344 1.00 34.45 44 ALA D O 1
ATOM 3103 N N . LEU D 1 48 ? 14.148 14.546 29.185 1.00 39.17 45 LEU D N 1
ATOM 3104 C CA . LEU D 1 48 ? 15.469 14.946 29.679 1.00 34.54 45 LEU D CA 1
ATOM 3105 C C . LEU D 1 48 ? 15.769 16.370 29.228 1.00 40.33 45 LEU D C 1
ATOM 3106 O O . LEU D 1 48 ? 16.173 17.210 30.027 1.00 38.27 45 LEU D O 1
ATOM 3111 N N . GLY D 1 49 ? 15.519 16.651 27.949 1.00 37.24 46 GLY D N 1
ATOM 3112 C CA . GLY D 1 49 ? 15.733 17.991 27.433 1.00 38.63 46 GLY D CA 1
ATOM 3113 C C . GLY D 1 49 ? 14.944 19.087 28.135 1.00 32.93 46 GLY D C 1
ATOM 3114 O O . GLY D 1 49 ? 15.484 20.158 28.440 1.00 35.65 46 GLY D O 1
ATOM 3115 N N . GLU D 1 50 ? 13.651 18.850 28.344 1.00 37.90 47 GLU D N 1
ATOM 3116 C CA . GLU D 1 50 ? 12.798 19.855 28.966 1.00 39.96 47 GLU D CA 1
ATOM 3117 C C . GLU D 1 50 ? 13.228 20.061 30.427 1.00 44.11 47 GLU D C 1
ATOM 3118 O O . GLU D 1 50 ? 13.216 21.187 30.952 1.00 47.12 47 GLU D O 1
ATOM 3124 N N . THR D 1 51 ? 13.647 18.975 31.065 1.00 36.14 48 THR D N 1
ATOM 3125 C CA . THR D 1 51 ? 14.203 19.063 32.414 1.00 40.32 48 THR D CA 1
ATOM 3126 C C . THR D 1 51 ? 15.419 19.991 32.417 1.00 42.57 48 THR D C 1
ATOM 3127 O O . THR D 1 51 ? 15.522 20.900 33.241 1.00 45.06 48 THR D O 1
ATOM 3131 N N . ALA D 1 52 ? 16.314 19.796 31.458 1.00 39.04 49 ALA D N 1
ATOM 3132 C CA . ALA D 1 52 ? 17.507 20.621 31.381 1.00 41.25 49 ALA D CA 1
ATOM 3133 C C . ALA D 1 52 ? 17.088 22.081 31.265 1.00 47.48 49 ALA D C 1
ATOM 3134 O O . ALA D 1 52 ? 17.639 22.960 31.937 1.00 46.87 49 ALA D O 1
ATOM 3136 N N . CYS D 1 53 ? 16.070 22.331 30.446 1.00 46.22 50 CYS D N 1
ATOM 3137 C CA . CYS D 1 53 ? 15.637 23.707 30.220 1.00 46.59 50 CYS D CA 1
ATOM 3138 C C . CYS D 1 53 ? 15.082 24.401 31.423 1.00 45.69 50 CYS D C 1
ATOM 3139 O O . CYS D 1 53 ? 15.452 25.531 31.736 1.00 53.50 50 CYS D O 1
ATOM 3142 N N . SER D 1 54 ? 14.183 23.710 32.101 1.00 44.10 51 SER D N 1
ATOM 3143 C CA . SER D 1 54 ? 13.563 24.274 33.285 1.00 52.62 51 SER D CA 1
ATOM 3144 C C . SER D 1 54 ? 14.574 24.481 34.408 1.00 52.04 51 SER D C 1
ATOM 3145 O O . SER D 1 54 ? 14.533 25.499 35.090 1.00 55.11 51 SER D O 1
ATOM 3148 N N . LEU D 1 55 ? 15.486 23.530 34.595 1.00 48.65 52 LEU D N 1
ATOM 3149 C CA . LEU D 1 55 ? 16.520 23.713 35.611 1.00 57.29 52 LEU D CA 1
ATOM 3150 C C . LEU D 1 55 ? 17.389 24.935 35.322 1.00 57.52 52 LEU D C 1
ATOM 3151 O O . LEU D 1 55 ? 17.668 25.749 36.221 1.00 56.97 52 LEU D O 1
ATOM 3156 N N . GLY D 1 56 ? 17.789 25.067 34.060 1.00 48.07 53 GLY D N 1
ATOM 3157 C CA . GLY D 1 56 ? 18.602 26.183 33.616 1.00 45.61 53 GLY D CA 1
ATOM 3158 C C . GLY D 1 56 ? 17.911 27.510 33.846 1.00 51.69 53 GLY D C 1
ATOM 3159 O O . GLY D 1 56 ? 18.525 28.480 34.312 1.00 50.45 53 GLY D O 1
ATOM 3160 N N . SER D 1 57 ? 16.634 27.565 33.489 1.00 51.82 54 SER D N 1
ATOM 3161 C CA . SER D 1 57 ? 15.874 28.784 33.694 1.00 51.19 54 SER D CA 1
ATOM 3162 C C . SER D 1 57 ? 15.722 29.089 35.182 1.00 48.70 54 SER D C 1
ATOM 3163 O O . SER D 1 57 ? 15.771 30.252 35.575 1.00 50.72 54 SER D O 1
ATOM 3166 N N . ALA D 1 58 ? 15.529 28.057 35.999 1.00 43.96 55 ALA D N 1
ATOM 3167 C CA . ALA D 1 58 ? 15.441 28.235 37.454 1.00 55.71 55 ALA D CA 1
ATOM 3168 C C . ALA D 1 58 ? 16.723 28.851 38.010 1.00 59.20 55 ALA D C 1
ATOM 3169 O O . ALA D 1 58 ? 16.672 29.736 38.862 1.00 59.25 55 ALA D O 1
ATOM 3171 N N . ASN D 1 59 ? 17.868 28.411 37.490 1.00 58.02 56 ASN D N 1
ATOM 3172 C CA . ASN D 1 59 ? 19.155 28.929 37.940 1.00 62.00 56 ASN D CA 1
ATOM 3173 C C . ASN D 1 59 ? 19.321 30.397 37.568 1.00 61.29 56 ASN D C 1
ATOM 3174 O O . ASN D 1 59 ? 20.132 31.110 38.161 1.00 56.29 56 ASN D O 1
ATOM 3179 N N . LEU D 1 60 ? 18.560 30.842 36.572 1.00 54.89 57 LEU D N 1
ATOM 3180 C CA . LEU D 1 60 ? 18.635 32.224 36.126 1.00 53.29 57 LEU D CA 1
ATOM 3181 C C . LEU D 1 60 ? 17.612 33.159 36.774 1.00 56.21 57 LEU D C 1
ATOM 3182 O O . LEU D 1 60 ? 17.638 34.363 36.520 1.00 58.85 57 LEU D O 1
ATOM 3187 N N . ILE D 1 61 ? 16.691 32.633 37.574 1.00 53.14 58 ILE D N 1
ATOM 3188 C CA . ILE D 1 61 ? 15.644 33.502 38.108 1.00 49.00 58 ILE D CA 1
ATOM 3189 C C . ILE D 1 61 ? 15.489 33.367 39.611 1.00 61.12 58 ILE D C 1
ATOM 3190 O O . ILE D 1 61 ? 16.014 32.429 40.217 1.00 66.13 58 ILE D O 1
ATOM 3195 N N . ASP D 1 62 ? 14.744 34.294 40.208 1.00 58.08 59 ASP D N 1
ATOM 3196 C CA . ASP D 1 62 ? 14.415 34.192 41.627 1.00 62.51 59 ASP D CA 1
ATOM 3197 C C . ASP D 1 62 ? 13.193 33.302 41.772 1.00 62.84 59 ASP D C 1
ATOM 3198 O O . ASP D 1 62 ? 12.067 33.741 41.526 1.00 53.77 59 ASP D O 1
ATOM 3203 N N . THR D 1 63 ? 13.423 32.052 42.164 1.00 59.87 60 THR D N 1
ATOM 3204 C CA . THR D 1 63 ? 12.364 31.045 42.179 1.00 61.23 60 THR D CA 1
ATOM 3205 C C . THR D 1 63 ? 11.397 31.210 43.345 1.00 68.29 60 THR D C 1
ATOM 3206 O O . THR D 1 63 ? 10.450 30.436 43.492 1.00 62.45 60 THR D O 1
ATOM 3210 N N . THR D 1 64 ? 11.629 32.234 44.160 1.00 77.33 61 THR D N 1
ATOM 3211 C CA . THR D 1 64 ? 10.719 32.571 45.250 1.00 81.77 61 THR D CA 1
ATOM 3212 C C . THR D 1 64 ? 9.664 33.554 44.755 1.00 83.43 61 THR D C 1
ATOM 3213 O O . THR D 1 64 ? 8.713 33.877 45.463 1.00 89.28 61 THR D O 1
ATOM 3217 N N . LYS D 1 65 ? 9.857 34.039 43.534 1.00 74.91 62 LYS D N 1
ATOM 3218 C CA . LYS D 1 65 ? 8.941 34.987 42.907 1.00 75.66 62 LYS D CA 1
ATOM 3219 C C . LYS D 1 65 ? 8.415 34.458 41.570 1.00 73.48 62 LYS D C 1
ATOM 3220 O O . LYS D 1 65 ? 7.292 34.768 41.167 1.00 71.58 62 LYS D O 1
ATOM 3226 N N . PHE D 1 66 ? 9.225 33.657 40.884 1.00 71.15 63 PHE D N 1
ATOM 3227 C CA . PHE D 1 66 ? 8.863 33.186 39.549 1.00 68.19 63 PHE D CA 1
ATOM 3228 C C . PHE D 1 66 ? 8.968 31.685 39.353 1.00 66.57 63 PHE D C 1
ATOM 3229 O O . PHE D 1 66 ? 9.728 31.007 40.047 1.00 68.71 63 PHE D O 1
ATOM 3237 N N . ILE D 1 67 ? 8.208 31.179 38.385 1.00 51.66 64 ILE D N 1
ATOM 3238 C CA . ILE D 1 67 ? 8.275 29.773 38.019 1.00 48.72 64 ILE D CA 1
ATOM 3239 C C . ILE D 1 67 ? 8.563 29.612 36.529 1.00 43.15 64 ILE D C 1
ATOM 3240 O O . ILE D 1 67 ? 7.975 30.303 35.702 1.00 37.61 64 ILE D O 1
ATOM 3245 N N . PRO D 1 68 ? 9.498 28.715 36.181 1.00 43.08 65 PRO D N 1
ATOM 3246 C CA . PRO D 1 68 ? 9.730 28.457 34.757 1.00 40.85 65 PRO D CA 1
ATOM 3247 C C . PRO D 1 68 ? 8.827 27.330 34.242 1.00 42.64 65 PRO D C 1
ATOM 3248 O O . PRO D 1 68 ? 8.891 26.199 34.724 1.00 46.93 65 PRO D O 1
ATOM 3252 N N . LEU D 1 69 ? 7.980 27.658 33.273 1.00 43.49 66 LEU D N 1
ATOM 3253 C CA . LEU D 1 69 ? 7.060 26.695 32.679 1.00 40.91 66 LEU D CA 1
ATOM 3254 C C . LEU D 1 69 ? 7.383 26.505 31.202 1.00 42.87 66 LEU D C 1
ATOM 3255 O O . LEU D 1 69 ? 7.384 27.474 30.438 1.00 31.63 66 LEU D O 1
ATOM 3260 N N . GLY D 1 70 ? 7.643 25.264 30.805 1.00 42.44 67 GLY D N 1
ATOM 3261 C CA . GLY D 1 70 ? 7.858 24.952 29.405 1.00 43.72 67 GLY D CA 1
ATOM 3262 C C . GLY D 1 70 ? 6.690 25.451 28.588 1.00 37.53 67 GLY D C 1
ATOM 3263 O O . GLY D 1 70 ? 5.546 25.105 28.860 1.00 40.49 67 GLY D O 1
ATOM 3264 N N . LEU D 1 71 ? 6.982 26.271 27.589 1.00 32.90 68 LEU D N 1
ATOM 3265 C CA . LEU D 1 71 ? 5.955 26.868 26.733 1.00 32.00 68 LEU D CA 1
ATOM 3266 C C . LEU D 1 71 ? 5.896 26.177 25.367 1.00 27.68 68 LEU D C 1
ATOM 3267 O O . LEU D 1 71 ? 4.808 25.834 24.887 1.00 27.34 68 LEU D O 1
ATOM 3272 N N . GLU D 1 72 ? 7.052 26.003 24.725 1.00 27.19 69 GLU D N 1
ATOM 3273 C CA . GLU D 1 72 ? 7.097 25.293 23.439 1.00 26.15 69 GLU D CA 1
ATOM 3274 C C . GLU D 1 72 ? 8.325 24.430 23.408 1.00 25.86 69 GLU D C 1
ATOM 3275 O O . GLU D 1 72 ? 9.351 24.822 23.936 1.00 26.38 69 GLU D O 1
ATOM 3281 N N . MET D 1 73 ? 8.210 23.233 22.833 1.00 25.12 70 MET D N 1
ATOM 3282 C CA . MET D 1 73 ? 9.359 22.337 22.692 1.00 28.77 70 MET D CA 1
ATOM 3283 C C . MET D 1 73 ? 9.371 21.743 21.311 1.00 31.93 70 MET D C 1
ATOM 3284 O O . MET D 1 73 ? 8.323 21.317 20.814 1.00 28.67 70 MET D O 1
ATOM 3289 N N . ASN D 1 74 ? 10.543 21.686 20.688 1.00 27.97 71 ASN D N 1
ATOM 3290 C CA . ASN D 1 74 ? 10.645 20.916 19.462 1.00 22.48 71 ASN D CA 1
ATOM 3291 C C . ASN D 1 74 ? 11.923 20.092 19.400 1.00 29.18 71 ASN D C 1
ATOM 3292 O O . ASN D 1 74 ? 12.937 20.434 20.022 1.00 28.46 71 ASN D O 1
ATOM 3297 N N . ALA D 1 75 ? 11.874 19.003 18.642 1.00 23.35 72 ALA D N 1
ATOM 3298 C CA . ALA D 1 75 ? 12.948 18.024 18.661 1.00 22.69 72 ALA D CA 1
ATOM 3299 C C . ALA D 1 75 ? 13.055 17.226 17.360 1.00 25.46 72 ALA D C 1
ATOM 3300 O O . ALA D 1 75 ? 12.064 16.872 16.729 1.00 27.39 72 ALA D O 1
ATOM 3302 N N . ASN D 1 76 ? 14.289 16.974 16.962 1.00 25.02 73 ASN D N 1
ATOM 3303 C CA . ASN D 1 76 ? 14.593 16.038 15.911 1.00 21.03 73 ASN D CA 1
ATOM 3304 C C . ASN D 1 76 ? 15.297 14.842 16.541 1.00 26.14 73 ASN D C 1
ATOM 3305 O O . ASN D 1 76 ? 16.321 14.985 17.220 1.00 24.57 73 ASN D O 1
ATOM 3310 N N . HIS D 1 77 ? 14.770 13.662 16.274 1.00 24.66 74 HIS D N 1
ATOM 3311 C CA . HIS D 1 77 ? 15.433 12.445 16.689 1.00 25.29 74 HIS D CA 1
ATOM 3312 C C . HIS D 1 77 ? 16.378 12.021 15.571 1.00 29.13 74 HIS D C 1
ATOM 3313 O O . HIS D 1 77 ? 15.947 11.776 14.457 1.00 24.70 74 HIS D O 1
ATOM 3320 N N . ILE D 1 78 ? 17.661 11.909 15.889 1.00 30.88 75 ILE D N 1
ATOM 3321 C CA . ILE D 1 78 ? 18.708 11.710 14.886 1.00 34.85 75 ILE D CA 1
ATOM 3322 C C . ILE D 1 78 ? 19.226 10.266 14.850 1.00 30.24 75 ILE D C 1
ATOM 3323 O O . ILE D 1 78 ? 19.299 9.652 13.804 1.00 36.72 75 ILE D O 1
ATOM 3328 N N . HIS D 1 79 ? 19.650 9.763 15.998 1.00 33.72 76 HIS D N 1
ATOM 3329 C CA . HIS D 1 79 ? 20.104 8.389 16.111 1.00 36.44 76 HIS D CA 1
ATOM 3330 C C . HIS D 1 79 ? 19.343 7.699 17.220 1.00 45.83 76 HIS D C 1
ATOM 3331 O O . HIS D 1 79 ? 18.783 8.347 18.104 1.00 42.89 76 HIS D O 1
ATOM 3338 N N . SER D 1 80 ? 19.390 6.375 17.215 1.00 57.82 77 SER D N 1
ATOM 3339 C CA . SER D 1 80 ? 18.764 5.616 18.278 1.00 61.33 77 SER D CA 1
ATOM 3340 C C . SER D 1 80 ? 19.768 5.379 19.395 1.00 64.68 77 SER D C 1
ATOM 3341 O O . SER D 1 80 ? 20.979 5.435 19.182 1.00 71.45 77 SER D O 1
ATOM 3344 N N . ALA D 1 81 ? 19.254 5.127 20.591 1.00 62.65 78 ALA D N 1
ATOM 3345 C CA . ALA D 1 81 ? 20.087 4.753 21.722 1.00 58.84 78 ALA D CA 1
ATOM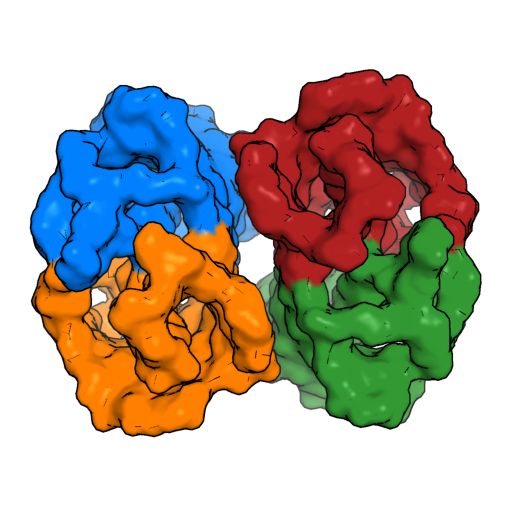 3346 C C . ALA D 1 81 ? 19.544 3.449 22.271 1.00 64.77 78 ALA D C 1
ATOM 3347 O O . ALA D 1 81 ? 18.341 3.317 22.508 1.00 69.32 78 ALA D O 1
ATOM 3349 N N . LYS D 1 82 ? 20.428 2.480 22.464 1.00 62.82 79 LYS D N 1
ATOM 3350 C CA . LYS D 1 82 ? 19.994 1.167 22.900 1.00 61.48 79 LYS D CA 1
ATOM 3351 C C . LYS D 1 82 ? 20.413 0.892 24.330 1.00 57.92 79 LYS D C 1
ATOM 3352 O O . LYS D 1 82 ? 19.753 0.129 25.032 1.00 59.08 79 LYS D O 1
ATOM 3358 N N . ASP D 1 83 ? 21.485 1.543 24.771 1.00 57.34 80 ASP D N 1
ATOM 3359 C CA . ASP D 1 83 ? 22.025 1.281 26.097 1.00 67.47 80 ASP D CA 1
ATOM 3360 C C . ASP D 1 83 ? 22.923 2.397 26.601 1.00 70.37 80 ASP D C 1
ATOM 3361 O O . ASP D 1 83 ? 23.155 3.388 25.914 1.00 76.85 80 ASP D O 1
ATOM 3366 N N . GLY D 1 84 ? 23.441 2.216 27.807 1.00 72.89 81 GLY D N 1
ATOM 3367 C CA . GLY D 1 84 ? 24.327 3.193 28.396 1.00 75.71 81 GLY D CA 1
ATOM 3368 C C . GLY D 1 84 ? 23.611 4.424 28.904 1.00 70.43 81 GLY D C 1
ATOM 3369 O O . GLY D 1 84 ? 22.496 4.344 29.422 1.00 64.90 81 GLY D O 1
ATOM 3370 N N . ARG D 1 85 ? 24.256 5.574 28.746 1.00 68.44 82 ARG D N 1
ATOM 3371 C CA . ARG D 1 85 ? 23.702 6.824 29.240 1.00 64.21 82 ARG D CA 1
ATOM 3372 C C . ARG D 1 85 ? 23.528 7.845 28.128 1.00 59.38 82 ARG D C 1
ATOM 3373 O O . ARG D 1 85 ? 24.246 7.826 27.129 1.00 59.06 82 ARG D O 1
ATOM 3381 N N . VAL D 1 86 ? 22.564 8.737 28.310 1.00 53.09 83 VAL D N 1
ATOM 3382 C CA . VAL D 1 86 ? 22.445 9.884 27.427 1.00 46.25 83 VAL D CA 1
ATOM 3383 C C . VAL D 1 86 ? 22.651 11.174 28.214 1.00 48.48 83 VAL D C 1
ATOM 3384 O O . VAL D 1 86 ? 22.219 11.295 29.373 1.00 51.97 83 VAL D O 1
ATOM 3388 N N . THR D 1 87 ? 23.294 12.136 27.554 1.00 51.09 84 THR D N 1
ATOM 3389 C CA . THR D 1 87 ? 23.704 13.392 28.162 1.00 52.26 84 THR D CA 1
ATOM 3390 C C . THR D 1 87 ? 23.179 14.580 27.366 1.00 46.29 84 THR D C 1
ATOM 3391 O O . THR D 1 87 ? 23.520 14.768 26.193 1.00 48.59 84 THR D O 1
ATOM 3395 N N . ALA D 1 88 ? 22.375 15.390 28.048 1.00 43.50 85 ALA D N 1
ATOM 3396 C CA . ALA D 1 88 ? 21.806 16.604 27.503 1.00 42.95 85 ALA D CA 1
ATOM 3397 C C . ALA D 1 88 ? 22.607 17.822 27.938 1.00 48.55 85 ALA D C 1
ATOM 3398 O O . ALA D 1 88 ? 22.845 18.039 29.120 1.00 48.14 85 ALA D O 1
ATOM 3400 N N . THR D 1 89 ? 23.040 18.599 26.960 1.00 49.69 86 THR D N 1
ATOM 3401 C CA . THR D 1 89 ? 23.657 19.883 27.206 1.00 38.46 86 THR D CA 1
ATOM 3402 C C . THR D 1 89 ? 22.706 20.956 26.752 1.00 36.85 86 THR D C 1
ATOM 3403 O O . THR D 1 89 ? 22.412 21.083 25.556 1.00 36.19 86 THR D O 1
ATOM 3407 N N . ALA D 1 90 ? 22.213 21.709 27.717 1.00 39.06 87 ALA D N 1
ATOM 3408 C CA . ALA D 1 90 ? 21.332 22.822 27.467 1.00 37.21 87 ALA D CA 1
ATOM 3409 C C . ALA D 1 90 ? 22.106 24.119 27.635 1.00 41.09 87 ALA D C 1
ATOM 3410 O O . ALA D 1 90 ? 22.566 24.434 28.726 1.00 50.10 87 ALA D O 1
ATOM 3412 N N . GLU D 1 91 ? 22.230 24.874 26.556 1.00 40.28 88 GLU D N 1
ATOM 3413 C CA . GLU D 1 91 ? 22.900 26.158 26.590 1.00 44.19 88 GLU D CA 1
ATOM 3414 C C . GLU D 1 91 ? 21.893 27.233 26.192 1.00 45.57 88 GLU D C 1
ATOM 3415 O O . GLU D 1 91 ? 21.148 27.058 25.215 1.00 40.35 88 GLU D O 1
ATOM 3421 N N . ILE D 1 92 ? 21.839 28.336 26.944 1.00 42.77 89 ILE D N 1
ATOM 3422 C CA . ILE D 1 92 ? 20.820 29.348 26.649 1.00 39.00 89 ILE D CA 1
ATOM 3423 C C . ILE D 1 92 ? 21.157 30.194 25.413 1.00 35.56 89 ILE D C 1
ATOM 3424 O O . ILE D 1 92 ? 22.297 30.554 25.159 1.00 42.78 89 ILE D O 1
ATOM 3429 N N . ILE D 1 93 ? 20.121 30.463 24.639 1.00 38.61 90 ILE D N 1
ATOM 3430 C CA . ILE D 1 93 ? 20.145 31.241 23.413 1.00 37.61 90 ILE D CA 1
ATOM 3431 C C . ILE D 1 93 ? 19.718 32.680 23.693 1.00 39.48 90 ILE D C 1
ATOM 3432 O O . ILE D 1 93 ? 20.225 33.636 23.095 1.00 33.69 90 ILE D O 1
ATOM 3437 N N . HIS D 1 94 ? 18.740 32.814 24.582 1.00 41.72 91 HIS D N 1
ATOM 3438 C CA . HIS D 1 94 ? 18.135 34.104 24.881 1.00 44.88 91 HIS D CA 1
ATOM 3439 C C . HIS D 1 94 ? 17.555 34.153 26.282 1.00 44.61 91 HIS D C 1
ATOM 3440 O O . HIS D 1 94 ? 16.741 33.302 26.629 1.00 43.01 91 HIS D O 1
ATOM 3447 N N . ARG D 1 95 ? 17.970 35.137 27.078 1.00 48.76 92 ARG D N 1
ATOM 3448 C CA . ARG D 1 95 ? 17.401 35.354 28.411 1.00 56.62 92 ARG D CA 1
ATOM 3449 C C . ARG D 1 95 ? 16.489 36.576 28.424 1.00 59.61 92 ARG D C 1
ATOM 3450 O O . ARG D 1 95 ? 16.924 37.672 28.776 1.00 61.13 92 ARG D O 1
ATOM 3458 N N . GLY D 1 96 ? 15.225 36.400 28.066 1.00 56.19 93 GLY D N 1
ATOM 3459 C CA . GLY D 1 96 ? 14.307 37.522 28.036 1.00 41.18 93 GLY D CA 1
ATOM 3460 C C . GLY D 1 96 ? 13.582 37.687 29.354 1.00 48.95 93 GLY D C 1
ATOM 3461 O O . GLY D 1 96 ? 13.792 36.911 30.278 1.00 43.83 93 GLY D O 1
ATOM 3462 N N . LYS D 1 97 ? 12.744 38.709 29.462 1.00 50.62 94 LYS D N 1
ATOM 3463 C CA . LYS D 1 97 ? 11.983 38.885 30.688 1.00 54.64 94 LYS D CA 1
ATOM 3464 C C . LYS D 1 97 ? 10.926 37.821 30.886 1.00 50.35 94 LYS D C 1
ATOM 3465 O O . LYS D 1 97 ? 10.771 37.302 31.986 1.00 55.14 94 LYS D O 1
ATOM 3471 N N . SER D 1 98 ? 10.191 37.504 29.828 1.00 45.94 95 SER D N 1
ATOM 3472 C CA . SER D 1 98 ? 9.078 36.572 29.962 1.00 50.79 95 SER D CA 1
ATOM 3473 C C . SER D 1 98 ? 9.337 35.207 29.315 1.00 48.97 95 SER D C 1
ATOM 3474 O O . SER D 1 98 ? 8.613 34.254 29.586 1.00 49.55 95 SER D O 1
ATOM 3477 N N . THR D 1 99 ? 10.348 35.110 28.455 1.00 43.42 96 THR D N 1
ATOM 3478 C CA . THR D 1 99 ? 10.750 33.811 27.910 1.00 36.99 96 THR D CA 1
ATOM 3479 C C . THR D 1 99 ? 12.259 33.641 27.914 1.00 43.56 96 THR D C 1
ATOM 3480 O O . THR D 1 99 ? 13.013 34.618 27.870 1.00 45.59 96 THR D O 1
ATOM 3484 N N . HIS D 1 100 ? 12.685 32.392 28.063 1.00 36.53 97 HIS D N 1
ATOM 3485 C CA . HIS D 1 100 ? 14.053 31.983 27.812 1.00 35.45 97 HIS D CA 1
ATOM 3486 C C . HIS D 1 100 ? 14.041 30.989 26.670 1.00 40.23 97 HIS D C 1
ATOM 3487 O O . HIS D 1 100 ? 13.184 30.100 26.641 1.00 38.77 97 HIS D O 1
ATOM 3494 N N . VAL D 1 101 ? 15.007 31.090 25.767 1.00 36.88 98 VAL D N 1
ATOM 3495 C CA . VAL D 1 101 ? 15.110 30.108 24.696 1.00 39.63 98 VAL D CA 1
ATOM 3496 C C . VAL D 1 101 ? 16.395 29.318 24.880 1.00 42.57 98 VAL D C 1
ATOM 3497 O O . VAL D 1 101 ? 17.450 29.887 25.099 1.00 39.39 98 VAL D O 1
ATOM 3501 N N . TRP D 1 102 ? 16.285 28.000 24.791 1.00 39.93 99 TRP D N 1
ATOM 3502 C CA . TRP D 1 102 ? 17.380 27.090 25.068 1.00 34.84 99 TRP D CA 1
ATOM 3503 C C . TRP D 1 102 ? 17.659 26.191 23.878 1.00 37.99 99 TRP D C 1
ATOM 3504 O O . TRP D 1 102 ? 16.722 25.675 23.267 1.00 31.36 99 TRP D O 1
ATOM 3515 N N . ASP D 1 103 ? 18.942 26.009 23.570 1.00 32.87 100 ASP D N 1
ATOM 3516 C CA . ASP D 1 103 ? 19.401 24.972 22.639 1.00 42.84 100 ASP D CA 1
ATOM 3517 C C . ASP D 1 103 ? 19.866 23.745 23.415 1.00 40.32 100 ASP D C 1
ATOM 3518 O O . ASP D 1 103 ? 20.662 23.862 24.352 1.00 41.13 100 ASP D O 1
ATOM 3523 N N . ILE D 1 104 ? 19.392 22.567 23.016 1.00 38.64 101 ILE D N 1
ATOM 3524 C CA . ILE D 1 104 ? 19.741 21.330 23.707 1.00 43.31 101 ILE D CA 1
ATOM 3525 C C . ILE D 1 104 ? 20.276 20.241 22.788 1.00 45.79 101 ILE D C 1
ATOM 3526 O O . ILE D 1 104 ? 19.644 19.895 21.788 1.00 43.75 101 ILE D O 1
ATOM 3531 N N . LYS D 1 105 ? 21.435 19.689 23.133 1.00 43.37 102 LYS D N 1
ATOM 3532 C CA . LYS D 1 105 ? 21.949 18.550 22.382 1.00 46.04 102 LYS D CA 1
ATOM 3533 C C . LYS D 1 105 ? 22.052 17.334 23.285 1.00 45.32 102 LYS D C 1
ATOM 3534 O O . LYS D 1 105 ? 22.605 17.407 24.381 1.00 48.37 102 LYS D O 1
ATOM 3540 N N . ILE D 1 106 ? 21.504 16.216 22.823 1.00 43.41 103 ILE D N 1
ATOM 3541 C CA . ILE D 1 106 ? 21.504 14.986 23.601 1.00 38.33 103 ILE D CA 1
ATOM 3542 C C . ILE D 1 106 ? 22.287 13.894 22.896 1.00 40.73 103 ILE D C 1
ATOM 3543 O O . ILE D 1 106 ? 21.904 13.449 21.804 1.00 41.03 103 ILE D O 1
ATOM 3548 N N . LYS D 1 107 ? 23.360 13.450 23.555 1.00 40.46 104 LYS D N 1
ATOM 3549 C CA . LYS D 1 107 ? 24.314 12.504 22.976 1.00 57.68 104 LYS D CA 1
ATOM 3550 C C . LYS D 1 107 ? 24.353 11.218 23.787 1.00 53.01 104 LYS D C 1
ATOM 3551 O O . LYS D 1 107 ? 23.993 11.223 24.956 1.00 58.78 104 LYS D O 1
ATOM 3557 N N . ASN D 1 108 ? 24.783 10.116 23.179 1.00 47.90 105 ASN D N 1
ATOM 3558 C CA . ASN D 1 108 ? 24.942 8.873 23.932 1.00 48.73 105 ASN D CA 1
ATOM 3559 C C . ASN D 1 108 ? 26.391 8.676 24.390 1.00 52.00 105 ASN D C 1
ATOM 3560 O O . ASN D 1 108 ? 27.215 9.582 24.239 1.00 55.49 105 ASN D O 1
ATOM 3565 N N . ASP D 1 109 ? 26.702 7.500 24.934 1.00 59.61 106 ASP D N 1
ATOM 3566 C CA . ASP D 1 109 ? 28.063 7.187 25.398 1.00 70.11 106 ASP D CA 1
ATOM 3567 C C . ASP D 1 109 ? 29.098 7.275 24.287 1.00 71.80 106 ASP D C 1
ATOM 3568 O O . ASP D 1 109 ? 30.220 7.732 24.496 1.00 81.20 106 ASP D O 1
ATOM 3573 N N . LYS D 1 110 ? 28.701 6.839 23.100 1.00 63.65 107 LYS D N 1
ATOM 3574 C CA . LYS D 1 110 ? 29.600 6.744 21.966 1.00 60.75 107 LYS D CA 1
ATOM 3575 C C . LYS D 1 110 ? 29.764 8.103 21.301 1.00 60.24 107 LYS D C 1
ATOM 3576 O O . LYS D 1 110 ? 30.253 8.200 20.172 1.00 64.21 107 LYS D O 1
ATOM 3582 N N . GLU D 1 111 ? 29.344 9.143 22.020 1.00 57.22 108 GLU D N 1
ATOM 3583 C CA . GLU D 1 111 ? 29.387 10.525 21.545 1.00 54.54 108 GLU D CA 1
ATOM 3584 C C . GLU D 1 111 ? 28.591 10.716 20.257 1.00 57.50 108 GLU D C 1
ATOM 3585 O O . GLU D 1 111 ? 28.917 11.582 19.447 1.00 63.16 108 GLU D O 1
ATOM 3591 N N . GLN D 1 112 ? 27.566 9.887 20.060 1.00 50.76 109 GLN D N 1
ATOM 3592 C CA . GLN D 1 112 ? 26.631 10.057 18.948 1.00 57.01 109 GLN D CA 1
ATOM 3593 C C . GLN D 1 112 ? 25.522 11.045 19.291 1.00 50.00 109 GLN D C 1
ATOM 3594 O O . GLN D 1 112 ? 25.025 11.070 20.409 1.00 49.08 109 GLN D O 1
ATOM 3600 N N . LEU D 1 113 ? 25.144 11.870 18.329 1.00 37.71 110 LEU D N 1
ATOM 3601 C CA . LEU D 1 113 ? 24.003 12.755 18.508 1.00 38.54 110 LEU D CA 1
ATOM 3602 C C . LEU D 1 113 ? 22.710 11.942 18.443 1.00 35.82 110 LEU D C 1
ATOM 3603 O O . LEU D 1 113 ? 22.410 11.327 17.427 1.00 33.22 110 LEU D O 1
ATOM 3608 N N . ILE D 1 114 ? 21.989 11.890 19.558 1.00 32.19 111 ILE D N 1
ATOM 3609 C CA . ILE D 1 114 ? 20.722 11.178 19.651 1.00 36.06 111 ILE D CA 1
ATOM 3610 C C . ILE D 1 114 ? 19.525 12.063 19.327 1.00 34.92 111 ILE D C 1
ATOM 3611 O O . ILE D 1 114 ? 18.698 11.741 18.464 1.00 36.63 111 ILE D O 1
ATOM 3616 N N . THR D 1 115 ? 19.458 13.202 20.002 1.00 31.43 112 THR D N 1
ATOM 3617 C CA . THR D 1 115 ? 18.311 14.090 19.843 1.00 36.23 112 THR D CA 1
ATOM 3618 C C . THR D 1 115 ? 18.769 15.532 19.906 1.00 35.05 112 THR D C 1
ATOM 3619 O O . THR D 1 115 ? 19.618 15.857 20.722 1.00 39.31 112 THR D O 1
ATOM 3623 N N . VAL D 1 116 ? 18.258 16.382 19.016 1.00 31.24 113 VAL D N 1
ATOM 3624 C CA . VAL D 1 116 ? 18.465 17.828 19.184 1.00 26.25 113 VAL D CA 1
ATOM 3625 C C . VAL D 1 116 ? 17.148 18.555 19.399 1.00 38.16 113 VAL D C 1
ATOM 3626 O O . VAL D 1 116 ? 16.148 18.257 18.735 1.00 34.06 113 VAL D O 1
ATOM 3630 N N . MET D 1 117 ? 17.172 19.543 20.289 1.00 33.48 114 MET D N 1
ATOM 3631 C CA . MET D 1 117 ? 15.966 20.214 20.742 1.00 26.29 114 MET D CA 1
ATOM 3632 C C . MET D 1 117 ? 16.148 21.715 20.848 1.00 39.88 114 MET D C 1
ATOM 3633 O O . MET D 1 117 ? 17.271 22.221 21.023 1.00 34.29 114 MET D O 1
ATOM 3638 N N . ARG D 1 118 ? 15.033 22.426 20.736 1.00 26.51 115 ARG D N 1
ATOM 3639 C CA . ARG D 1 118 ? 14.996 23.821 21.144 1.00 31.68 115 ARG D CA 1
ATOM 3640 C C . ARG D 1 118 ? 13.776 23.981 22.043 1.00 27.28 115 ARG D C 1
ATOM 3641 O O . ARG D 1 118 ? 12.701 23.420 21.775 1.00 46.03 115 ARG D O 1
ATOM 3649 N N . GLY D 1 119 ? 13.962 24.697 23.136 1.00 31.14 116 GLY D N 1
ATOM 3650 C CA . GLY D 1 119 ? 12.918 24.854 24.123 1.00 31.59 116 GLY D CA 1
ATOM 3651 C C . GLY D 1 119 ? 12.676 26.305 24.444 1.00 32.29 116 GLY D C 1
ATOM 3652 O O . GLY D 1 119 ? 13.607 27.084 24.598 1.00 33.10 116 GLY D O 1
ATOM 3653 N N . THR D 1 120 ? 11.408 26.671 24.527 1.00 29.49 117 THR D N 1
ATOM 3654 C CA . THR D 1 120 ? 11.022 28.004 24.946 1.00 30.26 117 THR D CA 1
ATOM 3655 C C . THR D 1 120 ? 10.317 27.860 26.272 1.00 35.69 117 THR D C 1
ATOM 3656 O O . THR D 1 120 ? 9.289 27.168 26.354 1.00 32.33 117 THR D O 1
ATOM 3660 N N . VAL D 1 121 ? 10.869 28.519 27.295 1.00 31.68 118 VAL D N 1
ATOM 3661 C CA . VAL D 1 121 ? 10.368 28.453 28.654 1.00 32.70 118 VAL D CA 1
ATOM 3662 C C . VAL D 1 121 ? 9.777 29.794 29.051 1.00 39.87 118 VAL D C 1
ATOM 3663 O O . VAL D 1 121 ? 10.442 30.820 28.954 1.00 35.90 118 VAL D O 1
ATOM 3667 N N . ALA D 1 122 ? 8.514 29.787 29.464 1.00 34.73 119 ALA D N 1
ATOM 3668 C CA . ALA D 1 122 ? 7.866 31.002 29.918 1.00 37.03 119 ALA D CA 1
ATOM 3669 C C . ALA D 1 122 ? 8.190 31.228 31.394 1.00 41.06 119 ALA D C 1
ATOM 3670 O O . ALA D 1 122 ? 8.191 30.280 32.189 1.00 46.02 119 ALA D O 1
ATOM 3672 N N . ILE D 1 123 ? 8.465 32.480 31.748 1.00 45.49 120 ILE D N 1
ATOM 3673 C CA . ILE D 1 123 ? 8.729 32.861 33.137 1.00 47.65 120 ILE D CA 1
ATOM 3674 C C . ILE D 1 123 ? 7.471 33.497 33.749 1.00 53.10 120 ILE D C 1
ATOM 3675 O O . ILE D 1 123 ? 7.143 34.644 33.468 1.00 51.60 120 ILE D O 1
ATOM 3680 N N . LYS D 1 124 ? 6.771 32.738 34.586 1.00 58.34 121 LYS D N 1
ATOM 3681 C CA . LYS D 1 124 ? 5.466 33.148 35.110 1.00 60.69 121 LYS D CA 1
ATOM 3682 C C . LYS D 1 124 ? 5.464 33.366 36.627 1.00 57.25 121 LYS D C 1
ATOM 3683 O O . LYS D 1 124 ? 6.201 32.702 37.358 1.00 50.83 121 LYS D O 1
ATOM 3689 N N . PRO D 1 125 ? 4.645 34.323 37.098 1.00 62.59 122 PRO D N 1
ATOM 3690 C CA . PRO D 1 125 ? 4.438 34.576 38.532 1.00 63.48 122 PRO D CA 1
ATOM 3691 C C . PRO D 1 125 ? 3.802 33.390 39.267 1.00 70.74 122 PRO D C 1
ATOM 3692 O O . PRO D 1 125 ? 4.234 33.048 40.375 1.00 76.87 122 PRO D O 1
#

Secondary structure (DSSP, 8-state):
-HHHHHTT-EEEEEETTEEEEEEE--GGGB-SSSSB-HHHHHHHHHHHHHHHHHHHS-TTT-EEEEEEEEEEE-S---SSEEEEEEEEEEE-SSEEEEEEEEE-TTS-EEEEEEEEEEEE-/-HHHHTT-EEEEEETTEEEEEEE--GGGB-SSSSB-HHHHHHHHHHHHHHHHHHHS-TTTEEEEEEEEEEEE-S---SSEEEEEEEEEEE-SSEEEEEEEEE-TTS-EEEEEEEEEEEEE-/-HHHHTT-EEEEEETTEEEEEEE--GGGB-SSSSB-HHHHHHHHHHHHHHHHHHTS-TTTEEEEEEEEEEEE-S---SSEEEEEEEEEEE-SSEEEEEEEEE-TT--EEEEEEEEEEEEE-/-HHHHTT-EEEEEETTEEEEEEE--GGGB-SS-SB-HHHHHHHHHHHHHHHHHHTS-TTT-EEEEEEEEEEE-S---SSEEEEEEEEEEE-SSEEEEEEEEE-TT--EEEEEEEEEEEE-

Sequence (483 aa):
THLLETFEMSIDHQEDGLVVISMPVTDKVKQPFGYLHGGASIALGETACSLGSANLIDTTKFIPLGLEMNANHIHSAKDGRVTATAEIIHRGKSTHVWDIKIKNDKEQLITVMRGTVAIKPHLLETFEMSIDHQEDGLVVISMPVTDKVKQPFGYLHGGASIALGETACSLGSANLIDTTKFIPLGLEMNANHIHSAKDGRVTATAEIIHRGKSTHVWDIKIKNDKEQLITVMRRGTVAIKPLHLLETFEMSIDHQEDGLVVISMPVTDKVKQPFGYLHGGASIALGETACSLGSANLIDTTKFIPLGLEMNANHIHSAKDGRVTATAEIIHRGKSTHVWDIKIKNDKEQLITVMRGTVAIKPLHLLETFEMSIDHQEDGLVVISMPVTDKVKQPFGYLHGGASIALGETACSLGSANLIDTTKFIPLGLEMNANHIHSAKDGRVTATAEIIHRGKSTHVWDIKIKNDKEQLITVMRGTVAIKP

Radius of gyration: 20.99 Å; Cα contacts (8 Å, |Δi|>4): 1326; chains: 4; bounding box: 45×58×56 Å